Protein AF-0000000077394850 (afdb_homodimer)

Sequence (592 aa):
MLQIRKLVSYKYCVMTSFRTYAANPISEKQIDDLRQFFLGFPGGSVDLKKDEKSKIAYIFLNNPERRNALSGKMMADLHDSVCELERWTSGKGVILHSSGPIFCSGGDLTTVKQISNPQDGDKMCEFMQHITQRLLNLPLVSVALISGRALGGGAELTTSCDFRAMTQNAEISFVQAKMGVATGWGGGTRLVKIVGRRNALKALLSCEKIDAKRAAEIGLVDYVIEENEDPLNGVSSWLERLLSHDETVVRSIKNVVTVAEYLPPLESLQVERSEFAPLWGGKANKAALQQNIKHKMLQIRKLVSYKYCVMTSFRTYAANPISEKQIDDLRQFFLGFPGGSVDLKKDEKSKIAYIFLNNPERRNALSGKMMADLHDSVCELERWTSGKGVILHSSGPIFCSGGDLTTVKQISNPQDGDKMCEFMQHITQRLLNLPLVSVALISGRALGGGAELTTSCDFRAMTQNAEISFVQAKMGVATGWGGGTRLVKIVGRRNALKALLSCEKIDAKRAAEIGLVDYVIEENEDPLNGVSSWLERLLSHDETVVRSIKNVVTVAEYLPPLESLQVERSEFAPLWGGKANKAALQQNIKHK

pLDDT: mean 90.04, std 18.17, range [24.17, 98.88]

Solvent-accessible surface area (backbone atoms only — not comparable to full-atom values): 29287 Å² total; per-residue (Å²): 117,72,70,58,50,56,48,55,55,43,49,63,37,46,70,50,41,62,51,56,70,38,92,75,55,79,46,72,68,57,50,52,51,49,39,57,59,29,48,73,28,73,48,64,42,39,46,73,48,76,35,81,84,82,19,38,29,39,39,33,35,42,23,50,93,59,36,21,28,42,18,26,28,19,52,34,32,45,40,52,46,46,56,53,52,70,68,42,82,74,41,43,30,35,39,40,35,41,38,71,67,27,29,13,54,10,65,20,62,73,46,46,66,75,41,54,32,35,70,52,32,37,53,49,20,55,50,40,28,53,41,34,52,49,46,44,62,35,62,33,55,30,30,22,46,38,37,34,41,20,24,30,54,22,30,29,53,43,56,27,28,75,34,26,31,28,33,70,81,12,33,41,22,37,38,31,38,74,45,24,21,38,53,33,49,39,25,50,40,42,34,29,72,54,40,33,58,57,56,32,52,49,39,43,50,53,35,46,78,35,33,41,68,57,25,45,74,54,49,65,37,76,41,76,44,58,90,90,46,58,62,68,60,50,53,50,51,52,51,48,62,74,56,70,59,57,48,71,58,52,29,38,52,47,45,42,57,56,42,51,77,71,39,60,69,72,62,28,50,50,50,41,49,64,50,45,53,70,45,61,81,25,73,70,44,46,54,45,62,68,61,62,66,63,87,115,121,70,73,61,50,55,59,53,56,48,50,64,42,48,68,50,41,63,48,56,74,41,92,74,58,80,46,71,66,56,50,52,51,49,38,56,58,28,48,71,28,72,48,63,42,40,47,72,48,77,36,83,85,80,20,38,29,38,38,33,36,43,23,51,91,59,36,21,29,43,16,27,28,20,51,36,32,45,40,50,46,46,57,52,52,70,68,43,84,73,39,41,30,35,37,42,35,40,39,72,66,27,28,12,56,10,67,19,61,75,45,47,64,74,40,74,46,73,68,49,44,48,51,50,25,54,51,39,29,53,39,34,52,48,46,44,62,37,58,33,55,29,30,23,46,37,37,33,40,19,24,31,53,22,29,30,54,45,56,28,28,65,33,27,32,27,33,69,80,12,33,41,20,38,39,31,50,84,72,75,42,70,74,55,49,49,24,57,67,43,35,29,74,54,41,32,65,69,52,33,52,50,40,45,72,65,36,44,80,37,34,42,67,57,24,44,73,53,47,65,37,75,40,74,43,58,89,90,47,60,62,68,60,51,52,50,52,53,49,48,60,40,57,69,51,57,48,72,30,51,27,38,41,47,45,34,48,56,40,37,76,74,39,57,66,70,60,22,39,52,50,24,30,65,49,14,16,67,25,32,50,25,71,56,17,48,54,31,63,66,59,60,65,59,91,118

Radius of gyration: 25.86 Å; Cα contacts (8 Å, |Δi|>4): 1075; chains: 2; bounding box: 69×78×61 Å

Organism: Artemia franciscana (NCBI:txid6661)

InterPro domains:
  IPR001753 Enoyl-CoA hydratase/isomerase-like domain [PF00378] (52-259)
  IPR018376 Enoyl-CoA hydratase/isomerase, conserved site [PS00166] (143-163)
  IPR029045 ClpP/crotonase-like domain superfamily [SSF52096] (53-291)

Structure (mmCIF, N/CA/C/O backbone):
data_AF-0000000077394850-model_v1
#
loop_
_entity.id
_entity.type
_entity.pdbx_description
1 polymer 'Ethylmalonyl-CoA decarboxylase'
#
loop_
_atom_site.group_PDB
_atom_site.id
_atom_site.type_symbol
_atom_site.label_atom_id
_atom_site.label_alt_id
_atom_site.label_comp_id
_atom_site.label_asym_id
_atom_site.label_entity_id
_atom_site.label_seq_id
_atom_site.pdbx_PDB_ins_code
_atom_site.Cartn_x
_atom_site.Cartn_y
_atom_site.Cartn_z
_atom_site.occupancy
_atom_site.B_iso_or_equiv
_atom_site.auth_seq_id
_atom_site.auth_comp_id
_atom_site.auth_asym_id
_atom_site.auth_atom_id
_atom_site.pdbx_PDB_model_num
ATOM 1 N N . MET A 1 1 ? 18.422 40.75 -13.977 1 28.38 1 MET A N 1
ATOM 2 C CA . MET A 1 1 ? 17.234 41.188 -13.219 1 28.38 1 MET A CA 1
ATOM 3 C C . MET A 1 1 ? 15.977 40.531 -13.781 1 28.38 1 MET A C 1
ATOM 5 O O . MET A 1 1 ? 15.07 40.188 -13.031 1 28.38 1 MET A O 1
ATOM 9 N N . LEU A 1 2 ? 15.859 40.5 -15.133 1 29.23 2 LEU A N 1
ATOM 10 C CA . LEU A 1 2 ? 14.695 39.938 -15.82 1 29.23 2 LEU A CA 1
ATOM 11 C C . LEU A 1 2 ? 14.68 38.406 -15.719 1 29.23 2 LEU A C 1
ATOM 13 O O . LEU A 1 2 ? 13.609 37.812 -15.672 1 29.23 2 LEU A O 1
ATOM 17 N N . GLN A 1 3 ? 15.852 37.812 -15.766 1 28.41 3 GLN A N 1
ATOM 18 C CA . GLN A 1 3 ? 15.969 36.375 -15.766 1 28.41 3 GLN A CA 1
ATOM 19 C C . GLN A 1 3 ? 15.617 35.781 -14.406 1 28.41 3 GLN A C 1
ATOM 21 O O . GLN A 1 3 ? 15.281 34.594 -14.297 1 28.41 3 GLN A O 1
ATOM 26 N N . ILE A 1 4 ? 15.852 36.625 -13.328 1 28.92 4 ILE A N 1
ATOM 27 C CA . ILE A 1 4 ? 15.523 36.125 -11.992 1 28.92 4 ILE A CA 1
ATOM 28 C C . ILE A 1 4 ? 14.008 36.094 -11.82 1 28.92 4 ILE A C 1
ATOM 30 O O . ILE A 1 4 ? 13.5 35.438 -10.906 1 28.92 4 ILE A O 1
ATOM 34 N N . ARG A 1 5 ? 13.273 36.969 -12.547 1 29.14 5 ARG A N 1
ATOM 35 C CA . ARG A 1 5 ? 11.812 36.969 -12.414 1 29.14 5 ARG A CA 1
ATOM 36 C C . ARG A 1 5 ? 11.219 35.656 -12.953 1 29.14 5 ARG A C 1
ATOM 38 O O . ARG A 1 5 ? 10.141 35.25 -12.531 1 29.14 5 ARG A O 1
ATOM 45 N N . LYS A 1 6 ? 11.828 35.188 -14.062 1 33.38 6 LYS A N 1
ATOM 46 C CA . LYS A 1 6 ? 11.219 34 -14.617 1 33.38 6 LYS A CA 1
ATOM 47 C C . LYS A 1 6 ? 11.391 32.812 -13.672 1 33.38 6 LYS A C 1
ATOM 49 O O . LYS A 1 6 ? 10.617 31.859 -13.711 1 33.38 6 LYS A O 1
ATOM 54 N N . LEU A 1 7 ? 12.438 32.969 -12.812 1 31.19 7 LEU A N 1
ATOM 55 C CA . LEU A 1 7 ? 12.727 31.828 -11.945 1 31.19 7 LEU A CA 1
ATOM 56 C C . LEU A 1 7 ? 11.828 31.859 -10.711 1 31.19 7 LEU A C 1
ATOM 58 O O . LEU A 1 7 ? 11.422 30.797 -10.219 1 31.19 7 LEU A O 1
ATOM 62 N N . VAL A 1 8 ? 11.609 33.062 -10.164 1 33.09 8 VAL A N 1
ATOM 63 C CA . VAL A 1 8 ? 10.688 33.125 -9.031 1 33.09 8 VAL A CA 1
ATOM 64 C C . VAL A 1 8 ? 9.273 32.75 -9.492 1 33.09 8 VAL A C 1
ATOM 66 O O . VAL A 1 8 ? 8.531 32.094 -8.781 1 33.09 8 VAL A O 1
ATOM 69 N N . SER A 1 9 ? 8.922 33.25 -10.641 1 31.33 9 SER A N 1
ATOM 70 C CA . SER A 1 9 ? 7.602 32.938 -11.18 1 31.33 9 SER A CA 1
ATOM 71 C C . SER A 1 9 ? 7.504 31.484 -11.57 1 31.33 9 SER A C 1
ATOM 73 O O . SER A 1 9 ? 6.426 30.891 -11.508 1 31.33 9 SER A O 1
ATOM 75 N N . TYR A 1 10 ? 8.688 30.891 -11.992 1 29.38 10 TYR A N 1
ATOM 76 C CA . TYR A 1 10 ? 8.656 29.469 -12.32 1 29.38 10 TYR A CA 1
ATOM 77 C C . TYR A 1 10 ? 8.578 28.625 -11.062 1 29.38 10 TYR A C 1
ATOM 79 O O . TYR A 1 10 ? 8.086 27.484 -11.102 1 29.38 10 TYR A O 1
ATOM 87 N N . LYS A 1 11 ? 9.133 29.078 -9.992 1 32.75 11 LYS A N 1
ATOM 88 C CA . LYS A 1 11 ? 9.102 28.359 -8.719 1 32.75 11 LYS A CA 1
ATOM 89 C C . LYS A 1 11 ? 7.68 28.297 -8.164 1 32.75 11 LYS A C 1
ATOM 91 O O . LYS A 1 11 ? 7.281 27.297 -7.574 1 32.75 11 LYS A O 1
ATOM 96 N N . TYR A 1 12 ? 7.102 29.484 -7.957 1 32.66 12 TYR A N 1
ATOM 97 C CA . TYR A 1 12 ? 5.684 29.469 -7.605 1 32.66 12 TYR A CA 1
ATOM 98 C C . TYR A 1 12 ? 4.891 28.625 -8.602 1 32.66 12 TYR A C 1
ATOM 100 O O . TYR A 1 12 ? 3.805 28.141 -8.281 1 32.66 12 TYR A O 1
ATOM 108 N N . CYS A 1 13 ? 5.336 28.5 -9.859 1 31.34 13 CYS A N 1
ATOM 109 C CA . CYS A 1 13 ? 4.668 27.75 -10.906 1 31.34 13 CYS A CA 1
ATOM 110 C C . CYS A 1 13 ? 4.898 26.25 -10.727 1 31.34 13 CYS A C 1
ATOM 112 O O . CYS A 1 13 ? 4.062 25.438 -11.117 1 31.34 13 CYS A O 1
ATOM 114 N N . VAL A 1 14 ? 6.035 25.859 -10.258 1 33.16 14 VAL A N 1
ATOM 115 C CA . VAL A 1 14 ? 6.289 24.422 -10.141 1 33.16 14 VAL A CA 1
ATOM 116 C C . VAL A 1 14 ? 5.48 23.844 -8.977 1 33.16 14 VAL A C 1
ATOM 118 O O . VAL A 1 14 ? 4.98 22.719 -9.055 1 33.16 14 VAL A O 1
ATOM 121 N N . MET A 1 15 ? 5.426 24.469 -7.84 1 36.34 15 MET A N 1
ATOM 122 C CA . MET A 1 15 ? 4.461 24.078 -6.82 1 36.34 15 MET A CA 1
ATOM 123 C C . MET A 1 15 ? 3.035 24.188 -7.348 1 36.34 15 MET A C 1
ATOM 125 O O . MET A 1 15 ? 2.16 23.406 -6.957 1 36.34 15 MET A O 1
ATOM 129 N N . THR A 1 16 ? 2.689 25.219 -8.156 1 35.78 16 THR A N 1
ATOM 130 C CA . THR A 1 16 ? 1.507 25.312 -9.008 1 35.78 16 THR A CA 1
ATOM 131 C C . THR A 1 16 ? 1.531 24.219 -10.078 1 35.78 16 THR A C 1
ATOM 133 O O . THR A 1 16 ? 0.48 23.797 -10.562 1 35.78 16 THR A O 1
ATOM 136 N N . SER A 1 17 ? 2.672 23.859 -10.539 1 34.56 17 SER A N 1
ATOM 137 C CA . SER A 1 17 ? 2.801 22.844 -11.578 1 34.56 17 SER A CA 1
ATOM 138 C C . SER A 1 17 ? 2.422 21.469 -11.062 1 34.56 17 SER A C 1
ATOM 140 O O . SER A 1 17 ? 2.059 20.578 -11.844 1 34.56 17 SER A O 1
ATOM 142 N N . PHE A 1 18 ? 2.77 21.219 -9.898 1 37.09 18 PHE A N 1
ATOM 143 C CA . PHE A 1 18 ? 2.23 19.953 -9.422 1 37.09 18 PHE A CA 1
ATOM 144 C C . PHE A 1 18 ? 0.707 19.984 -9.422 1 37.09 18 PHE A C 1
ATOM 146 O O . PHE A 1 18 ? 0.063 18.922 -9.352 1 37.09 18 PHE A O 1
ATOM 153 N N . ARG A 1 19 ? 0.128 21.156 -9.188 1 36.81 19 ARG A N 1
ATOM 154 C CA . ARG A 1 19 ? -1.301 21.312 -9.445 1 36.81 19 ARG A CA 1
ATOM 155 C C . ARG A 1 19 ? -1.68 20.75 -10.812 1 36.81 19 ARG A C 1
ATOM 157 O O . ARG A 1 19 ? -2.816 20.328 -11.016 1 36.81 19 ARG A O 1
ATOM 164 N N . THR A 1 20 ? -0.76 20.844 -11.711 1 36 20 THR A N 1
ATOM 165 C CA . THR A 1 20 ? -1.064 20.594 -13.117 1 36 20 THR A CA 1
ATOM 166 C C . THR A 1 20 ? -1.116 19.094 -13.406 1 36 20 THR A C 1
ATOM 168 O O . THR A 1 20 ? -1.654 18.688 -14.438 1 36 20 THR A O 1
ATOM 171 N N . TYR A 1 21 ? -0.435 18.359 -12.664 1 37.06 21 TYR A N 1
ATOM 172 C CA . TYR A 1 21 ? -0.395 17.016 -13.227 1 37.06 21 TYR A CA 1
ATOM 173 C C . TYR A 1 21 ? -1.681 16.25 -12.922 1 37.06 21 TYR A C 1
ATOM 175 O O . TYR A 1 21 ? -1.753 15.039 -13.117 1 37.06 21 TYR A O 1
ATOM 183 N N . ALA A 1 22 ? -2.494 16.875 -12.047 1 41.09 22 ALA A N 1
ATOM 184 C CA . ALA A 1 22 ? -3.729 16.109 -11.922 1 41.09 22 ALA A CA 1
ATOM 185 C C . ALA A 1 22 ? -4.613 16.281 -13.148 1 41.09 22 ALA A C 1
ATOM 187 O O . ALA A 1 22 ? -4.859 17.406 -13.586 1 41.09 22 ALA A O 1
ATOM 188 N N . ALA A 1 23 ? -4.797 15.32 -13.922 1 46 23 ALA A N 1
ATOM 189 C CA . ALA A 1 23 ? -5.633 15.414 -15.117 1 46 23 ALA A CA 1
ATOM 190 C C . ALA A 1 23 ? -6.848 16.297 -14.867 1 46 23 ALA A C 1
ATOM 192 O O . ALA A 1 23 ? -7.273 17.047 -15.758 1 46 23 ALA A O 1
ATOM 193 N N . ASN A 1 24 ? -7.527 16.203 -13.727 1 52.09 24 ASN A N 1
ATOM 194 C CA . ASN A 1 24 ? -8.633 17.109 -13.445 1 52.09 24 ASN A CA 1
ATOM 195 C C . ASN A 1 24 ? -8.508 17.75 -12.062 1 52.09 24 ASN A C 1
ATOM 197 O O . ASN A 1 24 ? -9.117 17.281 -11.102 1 52.09 24 ASN A O 1
ATOM 201 N N . PRO A 1 25 ? -7.602 18.734 -11.93 1 65.69 25 PRO A N 1
ATOM 202 C CA . PRO A 1 25 ? -7.457 19.406 -10.633 1 65.69 25 PRO A CA 1
ATOM 203 C C . PRO A 1 25 ? -8.758 20.047 -10.148 1 65.69 25 PRO A C 1
ATOM 205 O O . PRO A 1 25 ? -9.547 20.531 -10.961 1 65.69 25 PRO A O 1
ATOM 208 N N . ILE A 1 26 ? -9.148 19.656 -8.953 1 77.88 26 ILE A N 1
ATOM 209 C CA . ILE A 1 26 ? -10.289 20.297 -8.312 1 77.88 26 ILE A CA 1
ATOM 210 C C . ILE A 1 26 ? -10.117 21.812 -8.367 1 77.88 26 ILE A C 1
ATOM 212 O O . ILE A 1 26 ? -9.039 22.344 -8.078 1 77.88 26 ILE A O 1
ATOM 216 N N . SER A 1 27 ? -11.117 22.484 -8.891 1 85.62 27 SER A N 1
ATOM 217 C CA . SER A 1 27 ? -11.055 23.938 -9.031 1 85.62 27 SER A CA 1
ATOM 218 C C . SER A 1 27 ? -11.109 24.625 -7.676 1 85.62 27 SER A C 1
ATOM 220 O O . SER A 1 27 ? -11.602 24.062 -6.699 1 85.62 27 SER A O 1
ATOM 222 N N . GLU A 1 28 ? -10.617 25.828 -7.617 1 87.62 28 GLU A N 1
ATOM 223 C CA . GLU A 1 28 ? -10.688 26.625 -6.398 1 87.62 28 GLU A CA 1
ATOM 224 C C . GLU A 1 28 ? -12.125 26.844 -5.953 1 87.62 28 GLU A C 1
ATOM 226 O O . GLU A 1 28 ? -12.422 26.828 -4.754 1 87.62 28 GLU A O 1
ATOM 231 N N . LYS A 1 29 ? -13.008 27.031 -6.945 1 91 29 LYS A N 1
ATOM 232 C CA . LYS A 1 29 ? -14.422 27.219 -6.629 1 91 29 LYS A CA 1
ATOM 233 C C . LYS A 1 29 ? -15.008 25.953 -5.996 1 91 29 LYS A C 1
ATOM 235 O O . LYS A 1 29 ? -15.781 26.047 -5.039 1 91 29 LYS A O 1
ATOM 240 N N . GLN A 1 30 ? -14.641 24.828 -6.527 1 92.88 30 GLN A N 1
ATOM 241 C CA . GLN A 1 30 ? -15.125 23.562 -5.988 1 92.88 30 GLN A CA 1
ATOM 242 C C . GLN A 1 30 ? -14.633 23.359 -4.559 1 92.88 30 GLN A C 1
ATOM 244 O O . GLN A 1 30 ? -15.391 22.891 -3.701 1 92.88 30 GLN A O 1
ATOM 249 N N . ILE A 1 31 ? -13.43 23.688 -4.32 1 94.88 31 ILE A N 1
ATOM 250 C CA . ILE A 1 31 ? -12.867 23.531 -2.984 1 94.88 31 ILE A CA 1
ATOM 251 C C . ILE A 1 31 ? -13.586 24.469 -2.008 1 94.88 31 ILE A C 1
ATOM 253 O O . ILE A 1 31 ? -13.891 24.078 -0.88 1 94.88 31 ILE A O 1
ATOM 257 N N . ASP A 1 32 ? -13.82 25.703 -2.463 1 96 32 ASP A N 1
ATOM 258 C CA . ASP A 1 32 ? -14.547 26.641 -1.624 1 96 32 ASP A CA 1
ATOM 259 C C . ASP A 1 32 ? -15.945 26.125 -1.291 1 96 32 ASP A C 1
ATOM 261 O O . ASP A 1 32 ? -16.422 26.297 -0.167 1 96 32 ASP A O 1
ATOM 265 N N . ASP A 1 33 ? -16.578 25.5 -2.281 1 96.69 33 ASP A N 1
ATOM 266 C CA . ASP A 1 33 ? -17.906 24.922 -2.064 1 96.69 33 ASP A CA 1
ATOM 267 C C . ASP A 1 33 ? -17.844 23.797 -1.038 1 96.69 33 ASP A C 1
ATOM 269 O O . ASP A 1 33 ? -18.703 23.688 -0.163 1 96.69 33 ASP A O 1
ATOM 273 N N . LEU A 1 34 ? -16.828 23 -1.154 1 97.44 34 LEU A N 1
ATOM 274 C CA . LEU A 1 34 ? -16.641 21.906 -0.204 1 97.44 34 LEU A CA 1
ATOM 275 C C . LEU A 1 34 ? -16.375 22.438 1.197 1 97.44 34 LEU A C 1
ATOM 277 O O . LEU A 1 34 ? -16.953 21.953 2.174 1 97.44 34 LEU A O 1
ATOM 281 N N . ARG A 1 35 ? -15.516 23.438 1.29 1 97.62 35 ARG A N 1
ATOM 282 C CA . ARG A 1 35 ? -15.219 24.062 2.576 1 97.62 35 ARG A CA 1
ATOM 283 C C . ARG A 1 35 ? -16.5 24.594 3.23 1 97.62 35 ARG A C 1
ATOM 285 O O . ARG A 1 35 ? -16.734 24.359 4.418 1 97.62 35 ARG A O 1
ATOM 292 N N . GLN A 1 36 ? -17.312 25.281 2.455 1 97.81 36 GLN A N 1
ATOM 293 C CA . GLN A 1 36 ? -18.562 25.844 2.969 1 97.81 36 GLN A CA 1
ATOM 294 C C . GLN A 1 36 ? -19.516 24.734 3.424 1 97.81 36 GLN A C 1
ATOM 296 O O . GLN A 1 36 ? -20.172 24.859 4.461 1 97.81 36 GLN A O 1
ATOM 301 N N . PHE A 1 37 ? -19.625 23.703 2.633 1 97.69 37 PHE A N 1
ATOM 302 C CA . PHE A 1 37 ? -20.469 22.578 2.975 1 97.69 37 PHE A CA 1
ATOM 303 C C . PHE A 1 37 ? -20.078 22 4.328 1 97.69 37 PHE A C 1
ATOM 305 O O . PHE A 1 37 ? -20.922 21.812 5.199 1 97.69 37 PHE A O 1
ATOM 312 N N . PHE A 1 38 ? -18.766 21.734 4.598 1 97.69 38 PHE A N 1
ATOM 313 C CA . PHE A 1 38 ? -18.312 21.031 5.793 1 97.69 38 PHE A CA 1
ATOM 314 C C . PHE A 1 38 ? -18.297 21.984 6.992 1 97.69 38 PHE A C 1
ATOM 316 O O . PHE A 1 38 ? -18.422 21.531 8.141 1 97.69 38 PHE A O 1
ATOM 323 N N . LEU A 1 39 ? -18.203 23.344 6.773 1 97.62 39 LEU A N 1
ATOM 324 C CA . LEU A 1 39 ? -18.328 24.312 7.852 1 97.62 39 LEU A CA 1
ATOM 325 C C . LEU A 1 39 ? -19.688 24.188 8.547 1 97.62 39 LEU A C 1
ATOM 327 O O . LEU A 1 39 ? -19.844 24.609 9.695 1 97.62 39 LEU A O 1
ATOM 331 N N . GLY A 1 40 ? -20.641 23.578 7.844 1 97.06 40 GLY A N 1
ATOM 332 C CA . GLY A 1 40 ? -21.984 23.438 8.359 1 97.06 40 GLY A CA 1
ATOM 333 C C . GLY A 1 40 ? -22.109 22.359 9.43 1 97.06 40 GLY A C 1
ATOM 334 O O . GLY A 1 40 ? -23.188 22.188 10.023 1 97.06 40 GLY A O 1
ATOM 335 N N . PHE A 1 41 ? -21.031 21.672 9.734 1 97.56 41 PHE A N 1
ATOM 336 C CA . PHE A 1 41 ? -21.016 20.625 10.758 1 97.56 41 PHE A CA 1
ATOM 337 C C . PHE A 1 41 ? -20.062 21 11.883 1 97.56 41 PHE A C 1
ATOM 339 O O . PHE A 1 41 ? -18.922 20.562 11.898 1 97.56 41 PHE A O 1
ATOM 346 N N . PRO A 1 42 ? -20.594 21.703 12.891 1 96.25 42 PRO A N 1
ATOM 347 C CA . PRO A 1 42 ? -19.75 22.281 13.938 1 96.25 42 PRO A CA 1
ATOM 348 C C . PRO A 1 42 ? -19.203 21.234 14.906 1 96.25 42 PRO A C 1
ATOM 350 O O . PRO A 1 42 ? -19.719 20.109 14.953 1 96.25 42 PRO A O 1
ATOM 353 N N . GLY A 1 43 ? -18.141 21.531 15.633 1 96.44 43 GLY A N 1
ATOM 354 C CA . GLY A 1 43 ? -17.484 20.719 16.641 1 96.44 43 GLY A CA 1
ATOM 355 C C . GLY A 1 43 ? -15.977 20.875 16.656 1 96.44 43 GLY A C 1
ATOM 356 O O . GLY A 1 43 ? -15.336 20.828 15.609 1 96.44 43 GLY A O 1
ATOM 357 N N . GLY A 1 44 ? -15.445 21.125 17.828 1 97.75 44 GLY A N 1
ATOM 358 C CA . GLY A 1 44 ? -14.008 21.234 17.984 1 97.75 44 GLY A CA 1
ATOM 359 C C . GLY A 1 44 ? -13.398 22.297 17.078 1 97.75 44 GLY A C 1
ATOM 360 O O . GLY A 1 44 ? -14.117 23.156 16.547 1 97.75 44 GLY A O 1
ATOM 361 N N . SER A 1 45 ? -12.062 22.312 16.984 1 98.38 45 SER A N 1
ATOM 362 C CA . SER A 1 45 ? -11.312 23.234 16.141 1 98.38 45 SER A CA 1
ATOM 363 C C . SER A 1 45 ? -9.945 22.656 15.781 1 98.38 45 SER A C 1
ATOM 365 O O . SER A 1 45 ? -9.492 21.688 16.391 1 98.38 45 SER A O 1
ATOM 367 N N . VAL A 1 46 ? -9.391 23.094 14.695 1 98.69 46 VAL A N 1
ATOM 368 C CA . VAL A 1 46 ? -7.977 22.922 14.375 1 98.69 46 VAL A CA 1
ATOM 369 C C . VAL A 1 46 ? -7.258 24.266 14.445 1 98.69 46 VAL A C 1
ATOM 371 O O . VAL A 1 46 ? -7.641 25.219 13.766 1 98.69 46 VAL A O 1
ATOM 374 N N . ASP A 1 47 ? -6.258 24.312 15.305 1 98.38 47 ASP A N 1
ATOM 375 C CA . ASP A 1 47 ? -5.547 25.562 15.547 1 98.38 47 ASP A CA 1
ATOM 376 C C . ASP A 1 47 ? -4.121 25.5 15 1 98.38 47 ASP A C 1
ATOM 378 O O . ASP A 1 47 ? -3.52 24.438 14.945 1 98.38 47 ASP A O 1
ATOM 382 N N . LEU A 1 48 ? -3.639 26.609 14.586 1 98.62 48 LEU A N 1
ATOM 383 C CA . LEU A 1 48 ? -2.297 26.719 14.023 1 98.62 48 LEU A CA 1
ATOM 384 C C . LEU A 1 48 ? -1.475 27.766 14.773 1 98.62 48 LEU A C 1
ATOM 386 O O . LEU A 1 48 ? -1.953 28.875 15.031 1 98.62 48 LEU A O 1
ATOM 390 N N . LYS A 1 49 ? -0.331 27.406 15.242 1 98.31 49 LYS A N 1
ATOM 391 C CA . LYS A 1 49 ? 0.647 28.312 15.82 1 98.31 49 LYS A CA 1
ATOM 392 C C . LYS A 1 49 ? 1.981 28.234 15.086 1 98.31 49 LYS A C 1
ATOM 394 O O . LYS A 1 49 ? 2.508 27.141 14.867 1 98.31 49 LYS A O 1
ATOM 399 N N . LYS A 1 50 ? 2.488 29.359 14.711 1 98.25 50 LYS A N 1
ATOM 400 C CA . LYS A 1 50 ? 3.801 29.438 14.07 1 98.25 50 LYS A CA 1
ATOM 401 C C . LYS A 1 50 ? 4.844 30.016 15.031 1 98.25 50 LYS A C 1
ATOM 403 O O . LYS A 1 50 ? 4.605 31.031 15.68 1 98.25 50 LYS A O 1
ATOM 408 N N . ASP A 1 51 ? 5.895 29.312 15.172 1 97.69 51 ASP A N 1
ATOM 409 C CA . ASP A 1 51 ? 7.031 29.828 15.922 1 97.69 51 ASP A CA 1
ATOM 410 C C . ASP A 1 51 ? 8.109 30.375 14.984 1 97.69 51 ASP A C 1
ATOM 412 O O . ASP A 1 51 ? 8.852 29.609 14.375 1 97.69 51 ASP A O 1
ATOM 416 N N . GLU A 1 52 ? 8.234 31.688 15 1 96.06 52 GLU A N 1
ATOM 417 C CA . GLU A 1 52 ? 9.141 32.344 14.062 1 96.06 52 GLU A CA 1
ATOM 418 C C . GLU A 1 52 ? 10.594 32.125 14.461 1 96.06 52 GLU A C 1
ATOM 420 O O . GLU A 1 52 ? 11.5 32.25 13.633 1 96.06 52 GLU A O 1
ATOM 425 N N . LYS A 1 53 ? 10.781 31.812 15.688 1 95.19 53 LYS A N 1
ATOM 426 C CA . LYS A 1 53 ? 12.148 31.594 16.156 1 95.19 53 LYS A CA 1
ATOM 427 C C . LYS A 1 53 ? 12.672 30.234 15.703 1 95.19 53 LYS A C 1
ATOM 429 O O . LYS A 1 53 ? 13.719 30.141 15.062 1 95.19 53 LYS A O 1
ATOM 434 N N . SER A 1 54 ? 11.93 29.172 15.953 1 96.44 54 SER A N 1
ATOM 435 C CA . SER A 1 54 ? 12.352 27.828 15.578 1 96.44 54 SER A CA 1
ATOM 436 C C . SER A 1 54 ? 12.016 27.516 14.125 1 96.44 54 SER A C 1
ATOM 438 O O . SER A 1 54 ? 12.516 26.547 13.555 1 96.44 54 SER A O 1
ATOM 440 N N . LYS A 1 55 ? 11.078 28.328 13.531 1 98.12 55 LYS A N 1
ATOM 441 C CA . LYS A 1 55 ? 10.57 28.141 12.172 1 98.12 55 LYS A CA 1
ATOM 442 C C . LYS A 1 55 ? 9.789 26.844 12.047 1 98.12 55 LYS A C 1
ATOM 444 O O . LYS A 1 55 ? 9.727 26.25 10.969 1 98.12 55 LYS A O 1
ATOM 449 N N . ILE A 1 56 ? 9.289 26.375 13.195 1 98.62 56 ILE A N 1
ATOM 450 C CA . ILE A 1 56 ? 8.422 25.203 13.25 1 98.62 56 ILE A CA 1
ATOM 451 C C . ILE A 1 56 ? 7 25.625 13.602 1 98.62 56 ILE A C 1
ATOM 453 O O . ILE A 1 56 ? 6.793 26.438 14.516 1 98.62 56 ILE A O 1
ATOM 457 N N . ALA A 1 57 ? 6.051 25.234 12.836 1 98.81 57 ALA A N 1
ATOM 458 C CA . ALA A 1 57 ? 4.641 25.469 13.117 1 98.81 57 ALA A CA 1
ATOM 459 C C . ALA A 1 57 ? 4 24.266 13.797 1 98.81 57 ALA A C 1
ATOM 461 O O . ALA A 1 57 ? 4.516 23.141 13.703 1 98.81 57 ALA A O 1
ATOM 462 N N . TYR A 1 58 ? 2.928 24.531 14.508 1 98.62 58 TYR A N 1
ATOM 463 C CA . TYR A 1 58 ? 2.18 23.5 15.227 1 98.62 58 TYR A CA 1
ATOM 464 C C . TYR A 1 58 ? 0.707 23.531 14.828 1 98.62 58 TYR A C 1
ATOM 466 O O . TYR A 1 58 ? 0.036 24.562 14.969 1 98.62 58 TYR A O 1
ATOM 474 N N . ILE A 1 59 ? 0.234 22.453 14.219 1 98.56 59 ILE A N 1
ATOM 475 C CA . ILE A 1 59 ? -1.192 22.219 14.008 1 98.56 59 ILE A CA 1
ATOM 476 C C . ILE A 1 59 ? -1.752 21.375 15.148 1 98.56 59 ILE A C 1
ATOM 478 O O . ILE A 1 59 ? -1.211 20.312 15.469 1 98.56 59 ILE A O 1
ATOM 482 N N . PHE A 1 60 ? -2.832 21.859 15.656 1 97.25 60 PHE A N 1
ATOM 483 C CA . PHE A 1 60 ? -3.389 21.25 16.859 1 97.25 60 PHE A CA 1
ATOM 484 C C . PHE A 1 60 ? -4.84 20.844 16.641 1 97.25 60 PHE A C 1
ATOM 486 O O . PHE A 1 60 ? -5.699 21.688 16.375 1 97.25 60 PHE A O 1
ATOM 493 N N . LEU A 1 61 ? -5.152 19.484 16.688 1 98.62 61 LEU A N 1
ATOM 494 C CA . LEU A 1 61 ? -6.535 19.031 16.734 1 98.62 61 LEU A CA 1
ATOM 495 C C . LEU A 1 61 ? -7.125 19.219 18.125 1 98.62 61 LEU A C 1
ATOM 497 O O . LEU A 1 61 ? -6.586 18.703 19.109 1 98.62 61 LEU A O 1
ATOM 501 N N . ASN A 1 62 ? -8.195 19.969 18.188 1 98.19 62 ASN A N 1
ATOM 502 C CA . ASN A 1 62 ? -8.734 20.375 19.484 1 98.19 62 ASN A CA 1
ATOM 503 C C . ASN A 1 62 ? -10.203 20 19.625 1 98.19 62 ASN A C 1
ATOM 505 O O . ASN A 1 62 ? -11.078 20.859 19.453 1 98.19 62 ASN A O 1
ATOM 509 N N . ASN A 1 63 ? -10.523 18.844 19.953 1 97.5 63 ASN A N 1
ATOM 510 C CA . ASN A 1 63 ? -11.812 18.25 20.312 1 97.5 63 ASN A CA 1
ATOM 511 C C . ASN A 1 63 ? -11.641 17.078 21.281 1 97.5 63 ASN A C 1
ATOM 513 O O . ASN A 1 63 ? -12.133 15.977 21.031 1 97.5 63 ASN A O 1
ATOM 517 N N . PRO A 1 64 ? -10.914 17.328 22.406 1 95.81 64 PRO A N 1
ATOM 518 C CA . PRO A 1 64 ? -10.508 16.234 23.281 1 95.81 64 PRO A CA 1
ATOM 519 C C . PRO A 1 64 ? -11.695 15.477 23.875 1 95.81 64 PRO A C 1
ATOM 521 O O . PRO A 1 64 ? -11.594 14.281 24.156 1 95.81 64 PRO A O 1
ATOM 524 N N . GLU A 1 65 ? -12.82 16.109 24 1 95.44 65 GLU A N 1
ATOM 525 C CA . GLU A 1 65 ? -13.992 15.469 24.594 1 95.44 65 GLU A CA 1
ATOM 526 C C . GLU A 1 65 ? -14.562 14.391 23.672 1 95.44 65 GLU A C 1
ATOM 528 O O . GLU A 1 65 ? -15.297 13.508 24.109 1 95.44 65 GLU A O 1
ATOM 533 N N . ARG A 1 66 ? -14.242 14.539 22.453 1 96.31 66 ARG A N 1
ATOM 534 C CA . ARG A 1 66 ? -14.711 13.555 21.484 1 96.31 66 ARG A CA 1
ATOM 535 C C . ARG A 1 66 ? -13.547 12.828 20.828 1 96.31 66 ARG A C 1
ATOM 537 O O . ARG A 1 66 ? -13.602 12.492 19.641 1 96.31 66 ARG A O 1
ATOM 544 N N . ARG A 1 67 ? -12.445 12.727 21.609 1 97 67 ARG A N 1
ATOM 545 C CA . ARG A 1 67 ? -11.273 11.984 21.172 1 97 67 ARG A CA 1
ATOM 546 C C . ARG A 1 67 ? -10.719 12.539 19.859 1 97 67 ARG A C 1
ATOM 548 O O . ARG A 1 67 ? -10.297 11.789 18.984 1 97 67 ARG A O 1
ATOM 555 N N . ASN A 1 68 ? -10.867 13.812 19.672 1 98.06 68 ASN A N 1
ATOM 556 C CA . ASN A 1 68 ? -10.375 14.57 18.516 1 98.06 68 ASN A CA 1
ATOM 557 C C . ASN A 1 68 ? -10.914 14.016 17.203 1 98.06 68 ASN A C 1
ATOM 559 O O . ASN A 1 68 ? -10.195 13.953 16.203 1 98.06 68 ASN A O 1
ATOM 563 N N . ALA A 1 69 ? -12.211 13.508 17.281 1 98 69 ALA A N 1
ATOM 564 C CA . ALA A 1 69 ? -12.922 13.188 16.047 1 98 69 ALA A CA 1
ATOM 565 C C . ALA A 1 69 ? -13.094 14.43 15.172 1 98 69 ALA A C 1
ATOM 567 O O . ALA A 1 69 ? -13.406 15.508 15.672 1 98 69 ALA A O 1
ATOM 568 N N . LEU A 1 70 ? -12.906 14.305 13.859 1 98.31 70 LEU A N 1
ATOM 569 C CA . LEU A 1 70 ? -12.93 15.453 12.961 1 98.31 70 LEU A CA 1
ATOM 570 C C . LEU A 1 70 ? -14.359 15.789 12.539 1 98.31 70 LEU A C 1
ATOM 572 O O . LEU A 1 70 ? -14.984 15.039 11.789 1 98.31 70 LEU A O 1
ATOM 576 N N . SER A 1 71 ? -14.852 16.922 13.031 1 98.12 71 SER A N 1
ATOM 577 C CA . SER A 1 71 ? -16.078 17.484 12.5 1 98.12 71 SER A CA 1
ATOM 578 C C . SER A 1 71 ? -15.859 18.141 11.148 1 98.12 71 SER A C 1
ATOM 580 O O . SER A 1 71 ? -14.711 18.281 10.703 1 98.12 71 SER A O 1
ATOM 582 N N . GLY A 1 72 ? -16.969 18.484 10.523 1 98.19 72 GLY A N 1
ATOM 583 C CA . GLY A 1 72 ? -16.812 19.234 9.289 1 98.19 72 GLY A CA 1
ATOM 584 C C . GLY A 1 72 ? -16.062 20.531 9.469 1 98.19 72 GLY A C 1
ATOM 585 O O . GLY A 1 72 ? -15.195 20.875 8.664 1 98.19 72 GLY A O 1
ATOM 586 N N . LYS A 1 73 ? -16.344 21.25 10.453 1 98.5 73 LYS A N 1
ATOM 587 C CA . LYS A 1 73 ? -15.641 22.5 10.75 1 98.5 73 LYS A CA 1
ATOM 588 C C . LYS A 1 73 ? -14.148 22.266 10.945 1 98.5 73 LYS A C 1
ATOM 590 O O . LYS A 1 73 ? -13.328 23.062 10.492 1 98.5 73 LYS A O 1
ATOM 595 N N . MET A 1 74 ? -13.758 21.219 11.617 1 98.75 74 MET A N 1
ATOM 596 C CA . MET A 1 74 ? -12.352 20.906 11.828 1 98.75 74 MET A CA 1
ATOM 597 C C . MET A 1 74 ? -11.664 20.578 10.508 1 98.75 74 MET A C 1
ATOM 599 O O . MET A 1 74 ? -10.492 20.922 10.312 1 98.75 74 MET A O 1
ATOM 603 N N . MET A 1 75 ? -12.383 19.875 9.617 1 98.69 75 MET A N 1
ATOM 604 C CA . MET A 1 75 ? -11.828 19.641 8.281 1 98.69 75 MET A CA 1
ATOM 605 C C . MET A 1 75 ? -11.547 20.969 7.57 1 98.69 75 MET A C 1
ATOM 607 O O . MET A 1 75 ? -10.477 21.141 6.977 1 98.69 75 MET A O 1
ATOM 611 N N . ALA A 1 76 ? -12.461 21.859 7.66 1 98.62 76 ALA A N 1
ATOM 612 C CA . ALA A 1 76 ? -12.297 23.188 7.055 1 98.62 76 ALA A CA 1
ATOM 613 C C . ALA A 1 76 ? -11.148 23.938 7.715 1 98.62 76 ALA A C 1
ATOM 615 O O . ALA A 1 76 ? -10.359 24.594 7.031 1 98.62 76 ALA A O 1
ATOM 616 N N . ASP A 1 77 ? -11.094 23.875 9.055 1 98.75 77 ASP A N 1
ATOM 617 C CA . ASP A 1 77 ? -9.992 24.516 9.773 1 98.75 77 ASP A CA 1
ATOM 618 C C . ASP A 1 77 ? -8.641 23.953 9.32 1 98.75 77 ASP A C 1
ATOM 620 O O . ASP A 1 77 ? -7.676 24.703 9.188 1 98.75 77 ASP A O 1
ATOM 624 N N . LEU A 1 78 ? -8.555 22.641 9.148 1 98.81 78 LEU A N 1
ATOM 625 C CA . LEU A 1 78 ? -7.324 22 8.688 1 98.81 78 LEU A CA 1
ATOM 626 C C . LEU A 1 78 ? -6.938 22.516 7.305 1 98.81 78 LEU A C 1
ATOM 628 O O . LEU A 1 78 ? -5.766 22.797 7.051 1 98.81 78 LEU A O 1
ATOM 632 N N . HIS A 1 79 ? -7.934 22.609 6.438 1 98.56 79 HIS A N 1
ATOM 633 C CA . HIS A 1 79 ? -7.715 23.188 5.121 1 98.56 79 HIS A CA 1
ATOM 634 C C . HIS A 1 79 ? -7.102 24.578 5.23 1 98.56 79 HIS A C 1
ATOM 636 O O . HIS A 1 79 ? -6.113 24.875 4.559 1 98.56 79 HIS A O 1
ATOM 642 N N . ASP A 1 80 ? -7.66 25.406 6.051 1 98.44 80 ASP A N 1
ATOM 643 C CA . ASP A 1 80 ? -7.191 26.781 6.219 1 98.44 80 ASP A CA 1
ATOM 644 C C . ASP A 1 80 ? -5.766 26.812 6.762 1 98.44 80 ASP A C 1
ATOM 646 O O . ASP A 1 80 ? -4.957 27.641 6.348 1 98.44 80 ASP A O 1
ATOM 650 N N . SER A 1 81 ? -5.504 25.906 7.672 1 98.75 81 SER A N 1
ATOM 651 C CA . SER A 1 81 ? -4.16 25.812 8.234 1 98.75 81 SER A CA 1
ATOM 652 C C . SER A 1 81 ? -3.137 25.469 7.16 1 98.75 81 SER A C 1
ATOM 654 O O . SER A 1 81 ? -2.062 26.062 7.094 1 98.75 81 SER A O 1
ATOM 656 N N . VAL A 1 82 ? -3.453 24.5 6.336 1 98.56 82 VAL A N 1
ATOM 657 C CA . VAL A 1 82 ? -2.557 24.078 5.266 1 98.56 82 VAL A CA 1
ATOM 658 C C . VAL A 1 82 ? -2.332 25.219 4.289 1 98.56 82 VAL A C 1
ATOM 660 O O . VAL A 1 82 ? -1.199 25.484 3.879 1 98.56 82 VAL A O 1
ATOM 663 N N . CYS A 1 83 ? -3.408 25.953 3.98 1 97.38 83 CYS A N 1
ATOM 664 C CA . CYS A 1 83 ? -3.307 27.109 3.098 1 97.38 83 CYS A CA 1
ATOM 665 C C . CYS A 1 83 ? -2.363 28.156 3.676 1 97.38 83 CYS A C 1
ATOM 667 O O . CYS A 1 83 ? -1.529 28.719 2.959 1 97.38 83 CYS A O 1
ATOM 669 N N . GLU A 1 84 ? -2.508 28.406 4.938 1 98.06 84 GLU A N 1
ATOM 670 C CA . GLU A 1 84 ? -1.665 29.406 5.602 1 98.06 84 GLU A CA 1
ATOM 671 C C . GLU A 1 84 ? -0.2 28.969 5.59 1 98.06 84 GLU A C 1
ATOM 673 O O . GLU A 1 84 ? 0.688 29.797 5.348 1 98.06 84 GLU A O 1
ATOM 678 N N . LEU A 1 85 ? 0.043 27.75 5.773 1 98.5 85 LEU A N 1
ATOM 679 C CA . LEU A 1 85 ? 1.409 27.234 5.824 1 98.5 85 LEU A CA 1
ATOM 680 C C . LEU A 1 85 ? 2.055 27.266 4.445 1 98.5 85 LEU A C 1
ATOM 682 O O . LEU A 1 85 ? 3.27 27.438 4.324 1 98.5 85 LEU A O 1
ATOM 686 N N . GLU A 1 86 ? 1.265 27.078 3.43 1 96.06 86 GLU A N 1
ATOM 687 C CA . GLU A 1 86 ? 1.777 27.156 2.066 1 96.06 86 GLU A CA 1
ATOM 688 C C . GLU A 1 86 ? 2.334 28.547 1.765 1 96.06 86 GLU A C 1
ATOM 690 O O . GLU A 1 86 ? 3.232 28.688 0.933 1 96.06 86 GLU A O 1
ATOM 695 N N . ARG A 1 87 ? 1.877 29.531 2.539 1 95.38 87 ARG A N 1
ATOM 696 C CA . ARG A 1 87 ? 2.291 30.922 2.307 1 95.38 87 ARG A CA 1
ATOM 697 C C . ARG A 1 87 ? 3.373 31.344 3.293 1 95.38 87 ARG A C 1
ATOM 699 O O . ARG A 1 87 ? 3.869 32.469 3.236 1 95.38 87 ARG A O 1
ATOM 706 N N . TRP A 1 88 ? 3.656 30.5 4.23 1 96.81 88 TRP A N 1
ATOM 707 C CA . TRP A 1 88 ? 4.691 30.797 5.215 1 96.81 88 TRP A CA 1
ATOM 708 C C . TRP A 1 88 ? 6.078 30.516 4.645 1 96.81 88 TRP A C 1
ATOM 710 O O . TRP A 1 88 ? 6.641 29.438 4.859 1 96.81 88 TRP A O 1
ATOM 720 N N . THR A 1 89 ? 6.727 31.5 4.078 1 94.31 89 THR A N 1
ATOM 721 C CA . THR A 1 89 ? 7.926 31.312 3.268 1 94.31 89 THR A CA 1
ATOM 722 C C . THR A 1 89 ? 9.156 31.156 4.152 1 94.31 8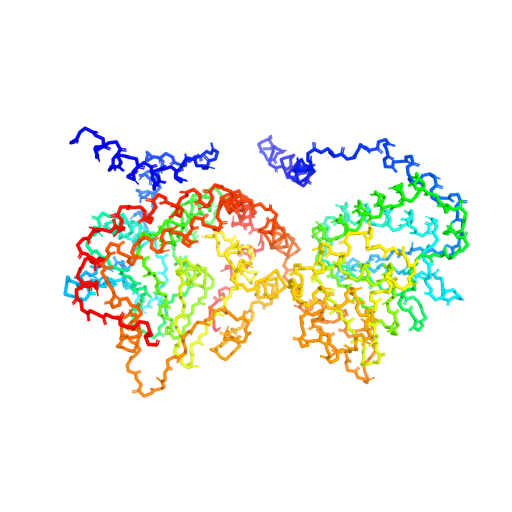9 THR A C 1
ATOM 724 O O . THR A 1 89 ? 10.195 30.672 3.701 1 94.31 89 THR A O 1
ATOM 727 N N . SER A 1 90 ? 9.039 31.547 5.41 1 95.44 90 SER A N 1
ATOM 728 C CA . SER A 1 90 ? 10.195 31.469 6.297 1 95.44 90 SER A CA 1
ATOM 729 C C . SER A 1 90 ? 10.172 30.188 7.125 1 95.44 90 SER A C 1
ATOM 731 O O . SER A 1 90 ? 11.125 29.906 7.859 1 95.44 90 SER A O 1
ATOM 733 N N . GLY A 1 91 ? 9.109 29.391 7.016 1 97.94 91 GLY A N 1
ATOM 734 C CA . GLY A 1 91 ? 8.969 28.188 7.824 1 97.94 91 GLY A CA 1
ATOM 735 C C . GLY A 1 91 ? 9.805 27.031 7.316 1 97.94 91 GLY A C 1
ATOM 736 O O . GLY A 1 91 ? 10.102 26.953 6.121 1 97.94 91 GLY A O 1
ATOM 737 N N . LYS A 1 92 ? 10.172 26.062 8.273 1 98.62 92 LYS A N 1
ATOM 738 C CA . LYS A 1 92 ? 10.969 24.891 7.914 1 98.62 92 LYS A CA 1
ATOM 739 C C . LYS A 1 92 ? 10.203 23.594 8.195 1 98.62 92 LYS A C 1
ATOM 741 O O . LYS A 1 92 ? 10.391 22.594 7.492 1 98.62 92 LYS A O 1
ATOM 746 N N . GLY A 1 93 ? 9.414 23.609 9.188 1 98.81 93 GLY A N 1
ATOM 747 C CA . GLY A 1 93 ? 8.766 22.359 9.578 1 98.81 93 GLY A CA 1
ATOM 748 C C . GLY A 1 93 ? 7.391 22.562 10.195 1 98.81 93 GLY A C 1
ATOM 749 O O . GLY A 1 93 ? 7 23.703 10.484 1 98.81 93 GLY A O 1
ATOM 750 N N . VAL A 1 94 ? 6.609 21.562 10.336 1 98.88 94 VAL A N 1
ATOM 751 C CA . VAL A 1 94 ? 5.301 21.609 10.977 1 98.88 94 VAL A CA 1
ATOM 752 C C . VAL A 1 94 ? 5.051 20.297 11.719 1 98.88 94 VAL A C 1
ATOM 754 O O . VAL A 1 94 ? 5.406 19.219 11.234 1 98.88 94 VAL A O 1
ATOM 757 N N . ILE A 1 95 ? 4.539 20.359 12.906 1 98.88 95 ILE A N 1
ATOM 758 C CA . ILE A 1 95 ? 4.141 19.219 13.727 1 98.88 95 ILE A CA 1
ATOM 759 C C . ILE A 1 95 ? 2.621 19.188 13.844 1 98.88 95 ILE A C 1
ATOM 761 O O . ILE A 1 95 ? 1.999 20.156 14.273 1 98.88 95 ILE A O 1
ATOM 765 N N . LEU A 1 96 ? 1.999 18.125 13.344 1 98.88 96 LEU A N 1
ATOM 766 C CA . LEU A 1 96 ? 0.585 17.828 13.547 1 98.88 96 LEU A CA 1
ATOM 767 C C . LEU A 1 96 ? 0.376 17.031 14.836 1 98.88 96 LEU A C 1
ATOM 769 O O . LEU A 1 96 ? 0.897 15.93 14.977 1 98.88 96 LEU A O 1
ATOM 773 N N . HIS A 1 97 ? -0.294 17.594 15.766 1 98 97 HIS A N 1
ATOM 774 C CA . HIS A 1 97 ? -0.535 16.922 17.031 1 98 97 HIS A CA 1
ATOM 775 C C . HIS A 1 97 ? -1.925 17.25 17.578 1 98 97 HIS A C 1
ATOM 777 O O . HIS A 1 97 ? -2.785 17.719 16.828 1 98 97 HIS A O 1
ATOM 783 N N . SER A 1 98 ? -2.244 16.766 18.828 1 97.81 98 SER A N 1
ATOM 784 C CA . SER A 1 98 ? -3.613 16.875 19.312 1 97.81 98 SER A CA 1
ATOM 785 C C . SER A 1 98 ? -3.637 17.219 20.797 1 97.81 98 SER A C 1
ATOM 787 O O . SER A 1 98 ? -2.631 17.062 21.5 1 97.81 98 SER A O 1
ATOM 789 N N . SER A 1 99 ? -4.754 17.766 21.156 1 93.69 99 SER A N 1
ATOM 790 C CA . SER A 1 99 ? -5.008 17.969 22.578 1 93.69 99 SER A CA 1
ATOM 791 C C . SER A 1 99 ? -5.5 16.688 23.25 1 93.69 99 SER A C 1
ATOM 793 O O . SER A 1 99 ? -6.152 15.867 22.609 1 93.69 99 SER A O 1
ATOM 795 N N . GLY A 1 100 ? -5.137 16.516 24.516 1 91 100 GLY A N 1
ATOM 796 C CA . GLY A 1 100 ? -5.652 15.359 25.25 1 91 100 GLY A CA 1
ATOM 797 C C . GLY A 1 100 ? -4.914 14.078 24.938 1 91 100 GLY A C 1
ATOM 798 O O . GLY A 1 100 ? -3.842 14.102 24.328 1 91 100 GLY A O 1
ATOM 799 N N . PRO A 1 101 ? -5.441 12.977 25.344 1 92.94 101 PRO A N 1
ATOM 800 C CA . PRO A 1 101 ? -4.695 11.711 25.328 1 92.94 101 PRO A CA 1
ATOM 801 C C . PRO A 1 101 ? -4.816 10.961 24 1 92.94 101 PRO A C 1
ATOM 803 O O . PRO A 1 101 ? -4.086 9.992 23.781 1 92.94 101 PRO A O 1
ATOM 806 N N . ILE A 1 102 ? -5.785 11.367 23.219 1 96.44 102 ILE A N 1
ATOM 807 C CA . ILE A 1 102 ? -6.031 10.656 21.969 1 96.44 102 ILE A CA 1
ATOM 808 C C . ILE A 1 102 ? -5.664 11.555 20.781 1 96.44 102 ILE A C 1
ATOM 810 O O . ILE A 1 102 ? -5.98 12.75 20.781 1 96.44 102 ILE A O 1
ATOM 814 N N . PHE A 1 103 ? -4.961 11.039 19.859 1 98.19 103 PHE A N 1
ATOM 815 C CA . PHE A 1 103 ? -4.594 11.797 18.672 1 98.19 103 PHE A CA 1
ATOM 816 C C . PHE A 1 103 ? -5.828 12.141 17.844 1 98.19 103 PHE A C 1
ATOM 818 O O . PHE A 1 103 ? -6.211 13.305 17.75 1 98.19 103 PHE A O 1
ATOM 825 N N . CYS A 1 104 ? -6.535 11.102 17.281 1 98.38 104 CYS A N 1
ATOM 826 C CA . CYS A 1 104 ? -7.703 11.328 16.438 1 98.38 104 CYS A CA 1
ATOM 827 C C . CYS A 1 104 ? -8.461 10.031 16.188 1 98.38 104 CYS A C 1
ATOM 829 O O . CYS A 1 104 ? -7.867 9.031 15.758 1 98.38 104 CYS A O 1
ATOM 831 N N . SER A 1 105 ? -9.711 10.047 16.422 1 97.06 105 SER A N 1
ATOM 832 C CA . SER A 1 105 ? -10.5 8.828 16.281 1 97.06 105 SER A CA 1
ATOM 833 C C . SER A 1 105 ? -11.188 8.773 14.914 1 97.06 105 SER A C 1
ATOM 835 O O . SER A 1 105 ? -12.016 7.891 14.672 1 97.06 105 SER A O 1
ATOM 837 N N . GLY A 1 106 ? -10.883 9.664 14.094 1 96.56 106 GLY A N 1
ATOM 838 C CA . GLY A 1 106 ? -11.469 9.664 12.758 1 96.56 106 GLY A CA 1
ATOM 839 C C . GLY A 1 106 ? -12.586 10.688 12.602 1 96.56 106 GLY A C 1
ATOM 840 O O . GLY A 1 106 ? -12.484 11.805 13.102 1 96.56 106 GLY A O 1
ATOM 841 N N . GLY A 1 107 ? -13.547 10.367 11.719 1 94.56 107 GLY A N 1
ATOM 842 C CA . GLY A 1 107 ? -14.68 11.242 11.492 1 94.56 107 GLY A CA 1
ATOM 843 C C . GLY A 1 107 ? -15.641 11.289 12.672 1 94.56 107 GLY A C 1
ATOM 844 O O . GLY A 1 107 ? -15.984 10.258 13.242 1 94.56 107 GLY A O 1
ATOM 845 N N . ASP A 1 108 ? -16 12.492 12.953 1 94.31 108 ASP A N 1
ATOM 846 C CA . ASP A 1 108 ? -17 12.688 14.008 1 94.31 108 ASP A CA 1
ATOM 847 C C . ASP A 1 108 ? -18.312 12 13.656 1 94.31 108 ASP A C 1
ATOM 849 O O . ASP A 1 108 ? -18.891 12.266 12.602 1 94.31 108 ASP A O 1
ATOM 853 N N . LEU A 1 109 ? -18.766 11.156 14.484 1 89.75 109 LEU A N 1
ATOM 854 C CA . LEU A 1 109 ? -19.938 10.32 14.203 1 89.75 109 LEU A CA 1
ATOM 855 C C . LEU A 1 109 ? -21.172 11.172 13.969 1 89.75 109 LEU A C 1
ATOM 857 O O . LEU A 1 109 ? -22.047 10.797 13.188 1 89.75 109 LEU A O 1
ATOM 861 N N . THR A 1 110 ? -21.25 12.32 14.672 1 89.94 110 THR A N 1
ATOM 862 C CA . THR A 1 110 ? -22.375 13.219 14.445 1 89.94 110 THR A CA 1
ATOM 863 C C . THR A 1 110 ? -22.359 13.75 13.016 1 89.94 110 THR A C 1
ATOM 865 O O . THR A 1 110 ? -23.406 13.797 12.359 1 89.94 110 THR A O 1
ATOM 868 N N . THR A 1 111 ? -21.203 14.156 12.57 1 91.44 111 THR A N 1
ATOM 869 C CA . THR A 1 111 ? -21.047 14.586 11.18 1 91.44 111 THR A CA 1
ATOM 870 C C . THR A 1 111 ? -21.328 13.438 10.219 1 91.44 111 THR A C 1
ATOM 872 O O . THR A 1 111 ? -22.125 13.594 9.281 1 91.44 111 THR A O 1
ATOM 875 N N . VAL A 1 112 ? -20.828 12.305 10.484 1 89.69 112 VAL A N 1
ATOM 876 C CA . VAL A 1 112 ? -20.859 11.141 9.609 1 89.69 112 VAL A CA 1
ATOM 877 C C . VAL A 1 112 ? -22.297 10.688 9.414 1 89.69 112 VAL A C 1
ATOM 879 O O . VAL A 1 112 ? -22.719 10.359 8.297 1 89.69 112 VAL A O 1
ATOM 882 N N . LYS A 1 113 ? -23.016 10.656 10.453 1 89.31 113 LYS A N 1
ATOM 883 C CA . LYS A 1 113 ? -24.406 10.211 10.383 1 89.31 113 LYS A CA 1
ATOM 884 C C . LYS A 1 113 ? -25.25 11.148 9.516 1 89.31 113 LYS A C 1
ATOM 886 O O . LYS A 1 113 ? -26.188 10.711 8.852 1 89.31 113 LYS A O 1
ATOM 891 N N . GLN A 1 114 ? -24.859 12.359 9.516 1 92.75 114 GLN A N 1
ATOM 892 C CA . GLN A 1 114 ? -25.609 13.359 8.758 1 92.75 114 GLN A CA 1
ATOM 893 C C . GLN A 1 114 ? -25.266 13.297 7.273 1 92.75 114 GLN A C 1
ATOM 895 O O . GLN A 1 114 ? -26.016 13.805 6.434 1 92.75 114 GLN A O 1
ATOM 900 N N . ILE A 1 115 ? -24.203 12.648 6.969 1 94 115 ILE A N 1
ATOM 901 C CA . ILE A 1 115 ? -23.781 12.609 5.574 1 94 115 ILE A CA 1
ATOM 902 C C . ILE A 1 115 ? -23.641 11.156 5.121 1 94 115 ILE A C 1
ATOM 904 O O . ILE A 1 115 ? -22.75 10.836 4.328 1 94 115 ILE A O 1
ATOM 908 N N . SER A 1 116 ? -24.406 10.312 5.656 1 92.56 116 SER A N 1
ATOM 909 C CA . SER A 1 116 ? -24.297 8.875 5.434 1 9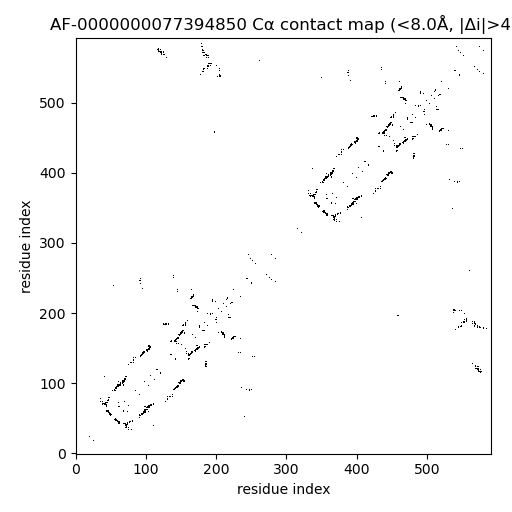2.56 116 SER A CA 1
ATOM 910 C C . SER A 1 116 ? -24.938 8.469 4.105 1 92.56 116 SER A C 1
ATOM 912 O O . SER A 1 116 ? -25.875 7.684 4.074 1 92.56 116 SER A O 1
ATOM 914 N N . ASN A 1 117 ? -24.406 9.016 2.998 1 94.19 117 ASN A N 1
ATOM 915 C CA . ASN A 1 117 ? -24.766 8.664 1.629 1 94.19 117 ASN A CA 1
ATOM 916 C C . ASN A 1 117 ? -23.594 8.82 0.677 1 94.19 117 ASN A C 1
ATOM 918 O O . ASN A 1 117 ? -22.641 9.555 0.967 1 94.19 117 ASN A O 1
ATOM 922 N N . PRO A 1 118 ? -23.688 8.164 -0.465 1 94.69 118 PRO A N 1
ATOM 923 C CA . PRO A 1 118 ? -22.531 8.125 -1.362 1 94.69 118 PRO A CA 1
ATOM 924 C C . PRO A 1 118 ? -22.109 9.508 -1.854 1 94.69 118 PRO A C 1
ATOM 926 O O . PRO A 1 118 ? -20.922 9.781 -1.986 1 94.69 118 PRO A O 1
ATOM 929 N N . GLN A 1 119 ? -23.031 10.367 -2.145 1 95.38 119 GLN A N 1
ATOM 930 C CA . GLN A 1 119 ? -22.734 11.688 -2.688 1 95.38 119 GLN A CA 1
ATOM 931 C C . GLN A 1 119 ? -21.953 12.531 -1.68 1 95.38 119 GLN A C 1
ATOM 933 O O . GLN A 1 119 ? -20.938 13.133 -2.021 1 95.38 119 GLN A O 1
ATOM 938 N N . ASP A 1 120 ? -22.422 12.539 -0.498 1 95.75 120 ASP A N 1
ATOM 939 C CA . ASP A 1 120 ? -21.75 13.328 0.532 1 95.75 120 ASP A CA 1
ATOM 940 C C . ASP A 1 120 ? -20.438 12.664 0.964 1 95.75 120 ASP A C 1
ATOM 942 O O . ASP A 1 120 ? -19.469 13.344 1.305 1 95.75 120 ASP A O 1
ATOM 946 N N . GLY A 1 121 ? -20.422 11.336 0.938 1 95.56 121 GLY A N 1
ATOM 947 C CA . GLY A 1 121 ? -19.172 10.633 1.153 1 95.56 121 GLY A CA 1
ATOM 948 C C . GLY A 1 121 ? -18.109 10.984 0.134 1 95.56 121 GLY A C 1
ATOM 949 O O . GLY A 1 121 ? -16.922 11.125 0.481 1 95.56 121 GLY A O 1
ATOM 950 N N . ASP A 1 122 ? -18.562 11.102 -1.073 1 96.06 122 ASP A N 1
ATOM 951 C CA . ASP A 1 122 ? -17.641 11.508 -2.143 1 96.06 122 ASP A CA 1
ATOM 952 C C . ASP A 1 122 ? -17.094 12.906 -1.895 1 96.06 122 ASP A C 1
ATOM 954 O O . ASP A 1 122 ? -15.906 13.156 -2.102 1 96.06 122 ASP A O 1
ATOM 958 N N . LYS A 1 123 ? -17.938 13.82 -1.481 1 96.25 123 LYS A N 1
ATOM 959 C CA . LYS A 1 123 ? -17.5 15.172 -1.137 1 96.25 123 LYS A CA 1
ATOM 960 C C . LYS A 1 123 ? -16.453 15.148 -0.035 1 96.25 123 LYS A C 1
ATOM 962 O O . LYS A 1 123 ? -15.445 15.859 -0.112 1 96.25 123 LYS A O 1
ATOM 967 N N . MET A 1 124 ? -16.703 14.344 0.957 1 97.06 124 MET A N 1
ATOM 968 C CA . MET A 1 124 ? -15.781 14.25 2.082 1 97.06 124 MET A CA 1
ATOM 969 C C . MET A 1 124 ? -14.43 13.719 1.626 1 97.06 124 MET A C 1
ATOM 971 O O . MET A 1 124 ? -13.383 14.266 1.99 1 97.06 124 MET A O 1
ATOM 975 N N . CYS A 1 125 ? -14.453 12.711 0.822 1 96.69 125 CYS A N 1
ATOM 976 C CA . CYS A 1 125 ? -13.219 12.133 0.303 1 96.69 125 CYS A CA 1
ATOM 977 C C . CYS A 1 125 ? -12.445 13.156 -0.514 1 96.69 125 CYS A C 1
ATOM 979 O O . CYS A 1 125 ? -11.234 13.32 -0.325 1 96.69 125 CYS A O 1
ATOM 981 N N . GLU A 1 126 ? -13.141 13.766 -1.397 1 95.94 126 GLU A N 1
ATOM 982 C CA . GLU A 1 126 ? -12.5 14.758 -2.258 1 95.94 126 GLU A CA 1
ATOM 983 C C . GLU A 1 126 ? -11.836 15.859 -1.437 1 95.94 126 GLU A C 1
ATOM 985 O O . GLU A 1 126 ? -10.688 16.234 -1.697 1 95.94 126 GLU A O 1
ATOM 990 N N . PHE A 1 127 ? -12.555 16.344 -0.498 1 97.19 127 PHE A N 1
ATOM 991 C CA . PHE A 1 127 ? -12.062 17.438 0.328 1 97.19 127 PHE A CA 1
ATOM 992 C C . PHE A 1 127 ? -10.875 17 1.168 1 97.19 127 PHE A C 1
ATOM 994 O O . PHE A 1 127 ? -9.828 17.656 1.172 1 97.19 127 PHE A O 1
ATOM 1001 N N . MET A 1 128 ? -11.008 15.867 1.796 1 97.88 128 MET A N 1
ATOM 1002 C CA . MET A 1 128 ? -9.961 15.406 2.701 1 97.88 128 MET A CA 1
ATOM 1003 C C . MET A 1 128 ? -8.734 14.945 1.922 1 97.88 128 MET A C 1
ATOM 1005 O O . MET A 1 128 ? -7.602 15.133 2.373 1 97.88 128 MET A O 1
ATOM 1009 N N . GLN A 1 129 ? -8.891 14.32 0.783 1 97.56 129 GLN A N 1
ATOM 1010 C CA . GLN A 1 129 ? -7.73 14 -0.04 1 97.56 129 GLN A CA 1
ATOM 1011 C C . GLN A 1 129 ? -6.996 15.266 -0.474 1 97.56 129 GLN A C 1
ATOM 1013 O O . GLN A 1 129 ? -5.762 15.297 -0.493 1 97.56 129 GLN A O 1
ATOM 1018 N N . HIS A 1 130 ? -7.773 16.281 -0.849 1 96.62 130 HIS A N 1
ATOM 1019 C CA . HIS A 1 130 ? -7.184 17.562 -1.219 1 96.62 130 HIS A CA 1
ATOM 1020 C C . HIS A 1 130 ? -6.328 18.109 -0.085 1 96.62 130 HIS A C 1
ATOM 1022 O O . HIS A 1 130 ? -5.188 18.516 -0.305 1 96.62 130 HIS A O 1
ATOM 1028 N N . ILE A 1 131 ? -6.859 18.109 1.071 1 98.12 131 ILE A N 1
ATOM 1029 C CA . ILE A 1 131 ? -6.203 18.688 2.236 1 98.12 131 ILE A CA 1
ATOM 1030 C C . ILE A 1 131 ? -4.977 17.844 2.604 1 98.12 131 ILE A C 1
ATOM 1032 O O . ILE A 1 131 ? -3.879 18.391 2.768 1 98.12 131 ILE A O 1
ATOM 1036 N N . THR A 1 132 ? -5.121 16.531 2.711 1 98.31 132 THR A N 1
ATOM 1037 C CA . THR A 1 132 ? -4.062 15.664 3.205 1 98.31 132 THR A CA 1
ATOM 1038 C C . THR A 1 132 ? -2.914 15.578 2.203 1 98.31 132 THR A C 1
ATOM 1040 O O . THR A 1 132 ? -1.747 15.516 2.59 1 98.31 132 THR A O 1
ATOM 1043 N N . GLN A 1 133 ? -3.242 15.609 0.937 1 96.56 133 GLN A N 1
ATOM 1044 C CA . GLN A 1 133 ? -2.184 15.602 -0.068 1 96.56 133 GLN A CA 1
ATOM 1045 C C . GLN A 1 133 ? -1.381 16.906 -0.03 1 96.56 133 GLN A C 1
ATOM 1047 O O . GLN A 1 133 ? -0.157 16.875 -0.182 1 96.56 133 GLN A O 1
ATOM 1052 N N . ARG A 1 134 ? -2.051 18 0.143 1 96.56 134 ARG A N 1
ATOM 1053 C CA . ARG A 1 134 ? -1.372 19.297 0.228 1 96.56 134 ARG A CA 1
ATOM 1054 C C . ARG A 1 134 ? -0.544 19.391 1.505 1 96.56 134 ARG A C 1
ATOM 1056 O O . ARG A 1 134 ? 0.53 20 1.51 1 96.56 134 ARG A O 1
ATOM 1063 N N . LEU A 1 135 ? -1.065 18.812 2.559 1 98.31 135 LEU A N 1
ATOM 1064 C CA . LEU A 1 135 ? -0.284 18.766 3.791 1 98.31 135 LEU A CA 1
ATOM 1065 C C . LEU A 1 135 ? 1.022 18 3.572 1 98.31 135 LEU A C 1
ATOM 1067 O O . LEU A 1 135 ? 2.094 18.484 3.953 1 98.31 135 LEU A O 1
ATOM 1071 N N . LEU A 1 136 ? 0.975 16.875 2.947 1 97.88 136 LEU A N 1
ATOM 1072 C CA . LEU A 1 136 ? 2.15 16.062 2.664 1 97.88 136 LEU A CA 1
ATOM 1073 C C . LEU A 1 136 ? 3.125 16.797 1.761 1 97.88 136 LEU A C 1
ATOM 1075 O O . LEU A 1 136 ? 4.344 16.656 1.895 1 97.88 136 LEU A O 1
ATOM 1079 N N . ASN A 1 137 ? 2.586 17.625 0.905 1 96.5 137 ASN A N 1
ATOM 1080 C CA . ASN A 1 137 ? 3.408 18.266 -0.121 1 96.5 137 ASN A CA 1
ATOM 1081 C C . ASN A 1 137 ? 3.844 19.672 0.296 1 96.5 137 ASN A C 1
ATOM 1083 O O . ASN A 1 137 ? 4.387 20.422 -0.514 1 96.5 137 ASN A O 1
ATOM 1087 N N . LEU A 1 138 ? 3.535 20.062 1.48 1 96.94 138 LEU A N 1
ATOM 1088 C CA . LEU A 1 138 ? 4.027 21.344 1.955 1 96.94 138 LEU A CA 1
ATOM 1089 C C . LEU A 1 138 ? 5.523 21.484 1.701 1 96.94 138 LEU A C 1
ATOM 1091 O O . LEU A 1 138 ? 6.266 20.516 1.802 1 96.94 138 LEU A O 1
ATOM 1095 N N . PRO A 1 139 ? 5.961 22.688 1.412 1 95.94 139 PRO A N 1
ATOM 1096 C CA . PRO A 1 139 ? 7.41 22.906 1.369 1 95.94 139 PRO A CA 1
ATOM 1097 C C . PRO A 1 139 ? 8.047 22.906 2.756 1 95.94 139 PRO A C 1
ATOM 1099 O O . PRO A 1 139 ? 9.078 23.547 2.965 1 95.94 139 PRO A O 1
ATOM 1102 N N . LEU A 1 140 ? 7.406 22.375 3.695 1 98.44 140 LEU A N 1
ATOM 1103 C CA . LEU A 1 140 ? 7.824 22.188 5.078 1 98.44 140 LEU A CA 1
ATOM 1104 C C . LEU A 1 140 ? 7.938 20.703 5.41 1 98.44 140 LEU A C 1
ATOM 1106 O O . LEU A 1 140 ? 7.105 19.906 4.977 1 98.44 140 LEU A O 1
ATOM 1110 N N . VAL A 1 141 ? 8.961 20.328 6.156 1 98.75 141 VAL A N 1
ATOM 1111 C CA . VAL A 1 141 ? 9.047 18.953 6.645 1 98.75 141 VAL A CA 1
ATOM 1112 C C . VAL A 1 141 ? 7.984 18.734 7.719 1 98.75 141 VAL A C 1
ATOM 1114 O O . VAL A 1 141 ? 7.898 19.484 8.688 1 98.75 141 VAL A O 1
ATOM 1117 N N . SER A 1 142 ? 7.164 17.75 7.555 1 98.81 142 SER A N 1
ATOM 1118 C CA . SER A 1 142 ? 6.016 17.547 8.43 1 98.81 142 SER A CA 1
ATOM 1119 C C . SER A 1 142 ? 6.164 16.281 9.266 1 98.81 142 SER A C 1
ATOM 1121 O O . SER A 1 142 ? 6.68 15.273 8.781 1 98.81 142 SER A O 1
ATOM 1123 N N . VAL A 1 143 ? 5.668 16.328 10.539 1 98.81 143 VAL A N 1
ATOM 1124 C CA . VAL A 1 143 ? 5.672 15.18 11.445 1 98.81 143 VAL A CA 1
ATOM 1125 C C . VAL A 1 143 ? 4.324 15.078 12.156 1 98.81 143 VAL A C 1
ATOM 1127 O O . VAL A 1 143 ? 3.814 16.078 12.68 1 98.81 143 VAL A O 1
ATOM 1130 N N . ALA A 1 144 ? 3.695 13.898 12.094 1 98.88 144 ALA A N 1
ATOM 1131 C CA . ALA A 1 144 ? 2.547 13.609 12.945 1 98.88 144 ALA A CA 1
ATOM 1132 C C . ALA A 1 144 ? 2.992 13.055 14.297 1 98.88 144 ALA A C 1
ATOM 1134 O O . ALA A 1 144 ? 3.695 12.039 14.352 1 98.88 144 ALA A O 1
ATOM 1135 N N . LEU A 1 145 ? 2.664 13.734 15.352 1 98.62 145 LEU A N 1
ATOM 1136 C CA . LEU A 1 145 ? 2.914 13.242 16.703 1 98.62 145 LEU A CA 1
ATOM 1137 C C . LEU A 1 145 ? 1.695 12.508 17.25 1 98.62 145 LEU A C 1
ATOM 1139 O O . LEU A 1 145 ? 0.688 13.133 17.594 1 98.62 145 LEU A O 1
ATOM 1143 N N . ILE A 1 146 ? 1.85 11.211 17.344 1 98.31 146 ILE A N 1
ATOM 1144 C CA . ILE A 1 146 ? 0.734 10.367 17.75 1 98.31 146 ILE A CA 1
ATOM 1145 C C . ILE A 1 146 ? 0.87 10.016 19.234 1 98.31 146 ILE A C 1
ATOM 1147 O O . ILE A 1 146 ? 1.77 9.266 19.609 1 98.31 146 ILE A O 1
ATOM 1151 N N . SER A 1 147 ? -0.029 10.594 19.969 1 93.88 147 SER A N 1
ATOM 1152 C CA . SER A 1 147 ? -0.223 10.203 21.359 1 93.88 147 SER A CA 1
ATOM 1153 C C . SER A 1 147 ? -1.523 9.422 21.531 1 93.88 147 SER A C 1
ATOM 1155 O O . SER A 1 147 ? -2.545 9.766 20.938 1 93.88 147 SER A O 1
ATOM 1157 N N . GLY A 1 148 ? -1.483 8.344 22.25 1 95.19 148 GLY A N 1
ATOM 1158 C CA . GLY A 1 148 ? -2.676 7.516 22.391 1 95.19 148 GLY A CA 1
ATOM 1159 C C . GLY A 1 148 ? -3.037 6.777 21.109 1 95.19 148 GLY A C 1
ATOM 1160 O O . GLY A 1 148 ? -2.211 6.047 20.562 1 95.19 148 GLY A O 1
ATOM 1161 N N . ARG A 1 149 ? -4.34 7.105 20.625 1 97.69 149 ARG A N 1
ATOM 1162 C CA . ARG A 1 149 ? -4.809 6.309 19.5 1 97.69 149 ARG A CA 1
ATOM 1163 C C . ARG A 1 149 ? -5.051 7.18 18.281 1 97.69 149 ARG A C 1
ATOM 1165 O O . ARG A 1 149 ? -5.535 8.305 18.391 1 97.69 149 ARG A O 1
ATOM 1172 N N . ALA A 1 150 ? -4.668 6.727 17.109 1 98.69 150 ALA A N 1
ATOM 1173 C CA . ALA A 1 150 ? -5.098 7.199 15.805 1 98.69 150 ALA A CA 1
ATOM 1174 C C . ALA A 1 150 ? -5.91 6.133 15.078 1 98.69 150 ALA A C 1
ATOM 1176 O O . ALA A 1 150 ? -5.371 5.105 14.664 1 98.69 150 ALA A O 1
ATOM 1177 N N . LEU A 1 151 ? -7.199 6.395 14.844 1 98 151 LEU A N 1
ATOM 1178 C CA . LEU A 1 151 ? -8.102 5.363 14.352 1 98 151 LEU A CA 1
ATOM 1179 C C . LEU A 1 151 ? -8.797 5.805 13.07 1 98 151 LEU A C 1
ATOM 1181 O O . LEU A 1 151 ? -9.211 6.961 12.953 1 98 151 LEU A O 1
ATOM 1185 N N . GLY A 1 152 ? -8.992 4.844 12.18 1 97.62 152 GLY A N 1
ATOM 1186 C CA . GLY A 1 152 ? -9.75 5.141 10.969 1 97.62 152 GLY A CA 1
ATOM 1187 C C . GLY A 1 152 ? -9.234 6.352 10.219 1 97.62 152 GLY A C 1
ATOM 1188 O O . GLY A 1 152 ? -8.062 6.406 9.852 1 97.62 152 GLY A O 1
ATOM 1189 N N . GLY A 1 153 ? -10.039 7.379 10.18 1 98 153 GLY A N 1
ATOM 1190 C CA . GLY A 1 153 ? -9.602 8.617 9.547 1 98 153 GLY A CA 1
ATOM 1191 C C . GLY A 1 153 ? -8.414 9.25 10.242 1 98 153 GLY A C 1
ATOM 1192 O O . GLY A 1 153 ? -7.59 9.906 9.602 1 98 153 GLY A O 1
ATOM 1193 N N . GLY A 1 154 ? -8.352 9.07 11.516 1 98.62 154 GLY A N 1
ATOM 1194 C CA . GLY A 1 154 ? -7.18 9.531 12.242 1 98.62 154 GLY A CA 1
ATOM 1195 C C . GLY A 1 154 ? -5.902 8.828 11.828 1 98.62 154 GLY A C 1
ATOM 1196 O O . GLY A 1 154 ? -4.848 9.453 11.703 1 98.62 154 GLY A O 1
ATOM 1197 N N . ALA A 1 155 ? -6 7.523 11.648 1 98.75 155 ALA A N 1
ATOM 1198 C CA . ALA A 1 155 ? -4.863 6.77 11.133 1 98.75 155 ALA A CA 1
ATOM 1199 C C . ALA A 1 155 ? -4.465 7.266 9.742 1 98.75 155 ALA A C 1
ATOM 1201 O O . ALA A 1 155 ? -3.279 7.434 9.453 1 98.75 155 ALA A O 1
ATOM 1202 N N . GLU A 1 156 ? -5.473 7.496 8.875 1 98.75 156 GLU A N 1
ATOM 1203 C CA . GLU A 1 156 ? -5.191 8.031 7.551 1 98.75 156 GLU A CA 1
ATOM 1204 C C . GLU A 1 156 ? -4.48 9.383 7.637 1 98.75 156 GLU A C 1
ATOM 1206 O O . GLU A 1 156 ? -3.566 9.664 6.859 1 98.75 156 GLU A O 1
ATOM 1211 N N . LEU A 1 157 ? -4.891 10.188 8.562 1 98.75 157 LEU A N 1
ATOM 1212 C CA . LEU A 1 157 ? -4.305 11.508 8.727 1 98.75 157 LEU A CA 1
ATOM 1213 C C . LEU A 1 157 ? -2.82 11.406 9.055 1 98.75 157 LEU A C 1
ATOM 1215 O O . LEU A 1 157 ? -2.02 12.219 8.586 1 98.75 157 LEU A O 1
ATOM 1219 N N . THR A 1 158 ? -2.408 10.422 9.82 1 98.75 158 THR A N 1
ATOM 1220 C CA . THR A 1 158 ? -1.003 10.266 10.18 1 98.75 158 THR A CA 1
ATOM 1221 C C . THR A 1 158 ? -0.15 10.031 8.938 1 98.75 158 THR A C 1
ATOM 1223 O O . THR A 1 158 ? 1.03 10.383 8.906 1 98.75 158 THR A O 1
ATOM 1226 N N . THR A 1 159 ? -0.742 9.469 7.895 1 98.62 159 THR A N 1
ATOM 1227 C CA . THR A 1 159 ? 0.008 9.148 6.688 1 98.62 159 THR A CA 1
ATOM 1228 C C . THR A 1 159 ? 0.225 10.391 5.832 1 98.62 159 THR A C 1
ATOM 1230 O O . THR A 1 159 ? 0.942 10.344 4.832 1 98.62 159 THR A O 1
ATOM 1233 N N . SER A 1 160 ? -0.319 11.531 6.191 1 98.5 160 SER A N 1
ATOM 1234 C CA . SER A 1 160 ? -0.26 12.758 5.395 1 98.5 160 SER A CA 1
ATOM 1235 C C . SER A 1 160 ? 0.915 13.633 5.816 1 98.5 160 SER A C 1
ATOM 1237 O O . SER A 1 160 ? 0.992 14.805 5.434 1 98.5 160 SER A O 1
ATOM 1239 N N . CYS A 1 161 ? 1.824 13.078 6.617 1 98.75 161 CYS A N 1
ATOM 1240 C CA . CYS A 1 161 ? 3.045 13.766 7.027 1 98.75 161 CYS A CA 1
ATOM 1241 C C . CYS A 1 161 ? 4.281 13 6.57 1 98.75 161 CYS A C 1
ATOM 1243 O O . CYS A 1 161 ? 4.207 11.797 6.309 1 98.75 161 CYS A O 1
ATOM 1245 N N . ASP A 1 162 ? 5.414 13.734 6.5 1 98.44 162 ASP A N 1
ATOM 1246 C CA . ASP A 1 162 ? 6.672 13.109 6.098 1 98.44 162 ASP A CA 1
ATOM 1247 C C . ASP A 1 162 ? 7.109 12.047 7.113 1 98.44 162 ASP A C 1
ATOM 1249 O O . ASP A 1 162 ? 7.594 10.984 6.734 1 98.44 162 ASP A O 1
ATOM 1253 N N . PHE A 1 163 ? 6.945 12.375 8.352 1 98.5 163 PHE A N 1
ATOM 1254 C CA . PHE A 1 163 ? 7.383 11.508 9.445 1 98.5 163 PHE A CA 1
ATOM 1255 C C . PHE A 1 163 ? 6.258 11.289 10.445 1 98.5 163 PHE A C 1
ATOM 1257 O O . PHE A 1 163 ? 5.285 12.047 10.469 1 98.5 163 PHE A O 1
ATOM 1264 N N . ARG A 1 164 ? 6.363 10.203 11.164 1 98.75 164 ARG A N 1
ATOM 1265 C CA . ARG A 1 164 ? 5.496 9.906 12.297 1 98.75 164 ARG A CA 1
ATOM 1266 C C . ARG A 1 164 ? 6.312 9.648 13.562 1 98.75 164 ARG A C 1
ATOM 1268 O O . ARG A 1 164 ? 7.344 8.969 13.508 1 98.75 164 ARG A O 1
ATOM 1275 N N . ALA A 1 165 ? 5.902 10.297 14.617 1 98.44 165 ALA A N 1
ATOM 1276 C CA . ALA A 1 165 ? 6.43 10.039 15.953 1 98.44 165 ALA A CA 1
ATOM 1277 C C . ALA A 1 165 ? 5.34 9.508 16.875 1 98.44 165 ALA A C 1
ATOM 1279 O O . ALA A 1 165 ? 4.215 10.016 16.875 1 98.44 165 ALA A O 1
ATOM 1280 N N . MET A 1 166 ? 5.676 8.422 17.609 1 97.81 166 MET A N 1
ATOM 1281 C CA . MET A 1 166 ? 4.703 7.793 18.484 1 97.81 166 MET A CA 1
ATOM 1282 C C . MET A 1 166 ? 5.219 7.75 19.922 1 97.81 166 MET A C 1
ATOM 1284 O O . MET A 1 166 ? 6.402 7.488 20.156 1 97.81 166 MET A O 1
ATOM 1288 N N . THR A 1 167 ? 4.348 8.031 20.875 1 96.56 167 THR A N 1
ATOM 1289 C CA . THR A 1 167 ? 4.672 7.672 22.25 1 96.56 167 THR A CA 1
ATOM 1290 C C . THR A 1 167 ? 4.676 6.156 22.422 1 96.56 167 THR A C 1
ATOM 1292 O O . THR A 1 167 ? 4.156 5.426 21.578 1 96.56 167 THR A O 1
ATOM 1295 N N . GLN A 1 168 ? 5.18 5.633 23.516 1 94.25 168 GLN A N 1
ATOM 1296 C CA . GLN A 1 168 ? 5.383 4.203 23.734 1 94.25 168 GLN A CA 1
ATOM 1297 C C . GLN A 1 168 ? 4.051 3.455 23.766 1 94.25 168 GLN A C 1
ATOM 1299 O O . GLN A 1 168 ? 3.961 2.314 23.297 1 94.25 168 GLN A O 1
ATOM 1304 N N . ASN A 1 169 ? 3.014 4.109 24.203 1 93.44 169 ASN A N 1
ATOM 1305 C CA . ASN A 1 169 ? 1.736 3.424 24.375 1 93.44 169 ASN A CA 1
ATOM 1306 C C . ASN A 1 169 ? 0.753 3.789 23.266 1 93.44 169 ASN A C 1
ATOM 1308 O O . ASN A 1 169 ? -0.425 3.434 23.328 1 93.44 169 ASN A O 1
ATOM 1312 N N . ALA A 1 170 ? 1.214 4.461 22.266 1 97.31 170 ALA A N 1
ATOM 1313 C CA . ALA A 1 170 ? 0.333 4.879 21.172 1 97.31 170 ALA A CA 1
ATOM 1314 C C . ALA A 1 170 ? 0.041 3.719 20.234 1 97.31 170 ALA A C 1
ATOM 1316 O O . ALA A 1 170 ? 0.796 2.746 20.188 1 97.31 170 ALA A O 1
ATOM 1317 N N . GLU A 1 171 ? -1.102 3.836 19.531 1 98.12 171 GLU A N 1
ATOM 1318 C CA . GLU A 1 171 ? -1.517 2.842 18.547 1 98.12 171 GLU A CA 1
ATOM 1319 C C . GLU A 1 171 ? -2.113 3.508 17.297 1 98.12 171 GLU A C 1
ATOM 1321 O O . GLU A 1 171 ? -2.83 4.504 17.422 1 98.12 171 GLU A O 1
ATOM 1326 N N . ILE A 1 172 ? -1.785 2.945 16.188 1 98.75 172 ILE A N 1
ATOM 1327 C CA . ILE A 1 172 ? -2.418 3.307 14.93 1 98.75 172 ILE A CA 1
ATOM 1328 C C . ILE A 1 172 ? -3.234 2.129 14.406 1 98.75 172 ILE A C 1
ATOM 1330 O O . ILE A 1 172 ? -2.734 1.004 14.328 1 98.75 172 ILE A O 1
ATOM 1334 N N . SER A 1 173 ? -4.496 2.365 14.102 1 98.75 173 SER A N 1
ATOM 1335 C CA . SER A 1 173 ? -5.328 1.289 13.57 1 98.75 173 SER A CA 1
ATOM 1336 C C . SER A 1 173 ? -6.211 1.783 12.43 1 98.75 173 SER A C 1
ATOM 1338 O O . SER A 1 173 ? -7.02 2.695 12.617 1 98.75 173 SER A O 1
ATOM 1340 N N . PHE A 1 174 ? -6.055 1.163 11.289 1 98.56 174 PHE A N 1
ATOM 1341 C CA . PHE A 1 174 ? -6.914 1.415 1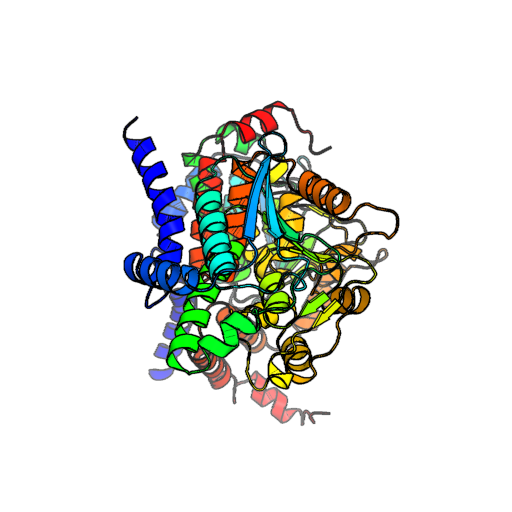0.141 1 98.56 174 PHE A CA 1
ATOM 1342 C C . PHE A 1 174 ? -8.172 0.552 10.203 1 98.56 174 PHE A C 1
ATOM 1344 O O . PHE A 1 174 ? -8.195 -0.556 9.672 1 98.56 174 PHE A O 1
ATOM 1351 N N . VAL A 1 175 ? -9.242 1.129 10.758 1 97.62 175 VAL A N 1
ATOM 1352 C CA . VAL A 1 175 ? -10.375 0.301 11.156 1 97.62 175 VAL A CA 1
ATOM 1353 C C . VAL A 1 175 ? -11.508 0.462 10.148 1 97.62 175 VAL A C 1
ATOM 1355 O O . VAL A 1 175 ? -12.656 0.138 10.438 1 97.62 175 VAL A O 1
ATOM 1358 N N . GLN A 1 176 ? -11.258 0.981 8.969 1 97.94 176 GLN A N 1
ATOM 1359 C CA . GLN A 1 176 ? -12.273 1.264 7.953 1 97.94 176 GLN A CA 1
ATOM 1360 C C . GLN A 1 176 ? -13.07 0.01 7.609 1 97.94 176 GLN A C 1
ATOM 1362 O O . GLN A 1 176 ? -14.297 0.063 7.484 1 97.94 176 GLN A O 1
ATOM 1367 N N . ALA A 1 177 ? -12.391 -1.095 7.5 1 97.56 177 ALA A N 1
ATOM 1368 C CA . ALA A 1 177 ? -13.078 -2.328 7.117 1 97.56 177 ALA A CA 1
ATOM 1369 C C . ALA A 1 177 ? -14.133 -2.715 8.141 1 97.56 177 ALA A C 1
ATOM 1371 O O . ALA A 1 177 ? -15.219 -3.178 7.781 1 97.56 177 ALA A O 1
ATOM 1372 N N . LYS A 1 178 ? -13.867 -2.525 9.43 1 95.56 178 LYS A N 1
ATOM 1373 C CA . LYS A 1 178 ? -14.828 -2.793 10.492 1 95.56 178 LYS A CA 1
ATOM 1374 C C . LYS A 1 178 ? -16.062 -1.909 10.344 1 95.56 178 LYS A C 1
ATOM 1376 O O . LYS A 1 178 ? -17.156 -2.303 10.742 1 95.56 178 LYS A O 1
ATOM 1381 N N . MET A 1 179 ? -15.852 -0.751 9.75 1 94.94 179 MET A N 1
ATOM 1382 C CA . MET A 1 179 ? -16.938 0.207 9.586 1 94.94 179 MET A CA 1
ATOM 1383 C C . MET A 1 179 ? -17.656 0.001 8.258 1 94.94 179 MET A C 1
ATOM 1385 O O . MET A 1 179 ? -18.516 0.796 7.879 1 94.94 179 MET A O 1
ATOM 1389 N N . GLY A 1 180 ? -17.25 -1.019 7.523 1 96.31 180 GLY A N 1
ATOM 1390 C CA . GLY A 1 180 ? -17.906 -1.346 6.27 1 96.31 180 GLY A CA 1
ATOM 1391 C C . GLY A 1 180 ? -17.469 -0.465 5.113 1 96.31 180 GLY A C 1
ATOM 1392 O O . GLY A 1 180 ? -18.219 -0.278 4.148 1 96.31 180 GLY A O 1
ATOM 1393 N N . VAL A 1 181 ? -16.344 0.177 5.219 1 97.31 181 VAL A N 1
ATOM 1394 C CA . VAL A 1 181 ? -15.836 1.019 4.137 1 97.31 181 VAL A CA 1
ATOM 1395 C C . VAL A 1 181 ? -14.352 0.74 3.918 1 97.31 181 VAL A C 1
ATOM 1397 O O . VAL A 1 181 ? -1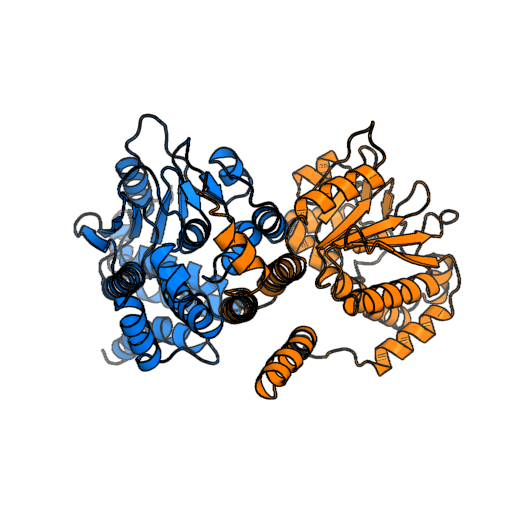3.758 -0.068 4.629 1 97.31 181 VAL A O 1
ATOM 1400 N N . ALA A 1 182 ? -13.797 1.237 2.822 1 98.06 182 ALA A N 1
ATOM 1401 C CA . ALA A 1 182 ? -12.359 1.336 2.58 1 98.06 182 ALA A CA 1
ATOM 1402 C C . ALA A 1 182 ? -11.836 2.727 2.928 1 98.06 182 ALA A C 1
ATOM 1404 O O . ALA A 1 182 ? -12.609 3.611 3.301 1 98.06 182 ALA A O 1
ATOM 1405 N N . THR A 1 183 ? -10.516 2.869 2.891 1 98.44 183 THR A N 1
ATOM 1406 C CA . THR A 1 183 ? -9.953 4.199 3.09 1 98.44 183 THR A CA 1
ATOM 1407 C C . THR A 1 183 ? -10.453 5.164 2.021 1 98.44 183 THR A C 1
ATOM 1409 O O . THR A 1 183 ? -10.641 4.777 0.866 1 98.44 183 THR A O 1
ATOM 1412 N N . GLY A 1 184 ? -10.648 6.402 2.408 1 97.81 184 GLY A N 1
ATOM 1413 C CA . GLY A 1 184 ? -11.172 7.398 1.485 1 97.81 184 GLY A CA 1
ATOM 1414 C C . GLY A 1 184 ? -10.383 8.695 1.507 1 97.81 184 GLY A C 1
ATOM 1415 O O . GLY A 1 184 ? -10.469 9.492 0.57 1 97.81 184 GLY A O 1
ATOM 1416 N N . TRP A 1 185 ? -9.609 8.914 2.535 1 98.12 185 TRP A N 1
ATOM 1417 C CA . TRP A 1 185 ? -8.906 10.188 2.691 1 98.12 185 TRP A CA 1
ATOM 1418 C C . TRP A 1 185 ? -7.504 10.109 2.105 1 98.12 185 TRP A C 1
ATOM 1420 O O . TRP A 1 185 ? -6.699 11.023 2.283 1 98.12 185 TRP A O 1
ATOM 1430 N N . GLY A 1 186 ? -7.234 9.055 1.371 1 98.06 186 GLY A N 1
ATOM 1431 C CA . GLY A 1 186 ? -5.949 8.875 0.708 1 98.06 186 GLY A CA 1
ATOM 1432 C C . GLY A 1 186 ? -4.98 8.031 1.511 1 98.06 186 GLY A C 1
ATOM 1433 O O . GLY A 1 186 ? -3.887 7.711 1.036 1 98.06 186 GLY A O 1
ATOM 1434 N N . GLY A 1 187 ? -5.371 7.637 2.699 1 98.38 187 GLY A N 1
ATOM 1435 C CA . GLY A 1 187 ? -4.492 6.887 3.58 1 98.38 187 GLY A CA 1
ATOM 1436 C C . GLY A 1 187 ? -4.113 5.523 3.029 1 98.38 187 GLY A C 1
ATOM 1437 O O . GLY A 1 187 ? -3.027 5.012 3.312 1 98.38 187 GLY A O 1
ATOM 1438 N N . GLY A 1 188 ? -5.027 4.875 2.271 1 98.19 188 GLY A N 1
ATOM 1439 C CA . GLY A 1 188 ? -4.68 3.605 1.653 1 98.19 188 GLY A CA 1
ATOM 1440 C C . GLY A 1 188 ? -3.555 3.723 0.642 1 98.19 188 GLY A C 1
ATOM 1441 O O . GLY A 1 188 ? -2.586 2.963 0.691 1 98.19 188 GLY A O 1
ATOM 1442 N N . THR A 1 189 ? -3.658 4.672 -0.223 1 97.25 189 THR A N 1
ATOM 1443 C CA . THR A 1 189 ? -2.65 4.945 -1.241 1 97.25 189 THR A CA 1
ATOM 1444 C C . THR A 1 189 ? -1.307 5.273 -0.598 1 97.25 189 THR A C 1
ATOM 1446 O O . THR A 1 189 ? -0.277 4.711 -0.975 1 97.25 189 THR A O 1
ATOM 1449 N N . ARG A 1 190 ? -1.331 6.102 0.373 1 97.81 190 ARG A N 1
ATOM 1450 C CA . ARG A 1 190 ? -0.092 6.543 1.005 1 97.81 190 ARG A CA 1
ATOM 1451 C C . ARG A 1 190 ? 0.52 5.43 1.848 1 97.81 190 ARG A C 1
ATOM 1453 O O . ARG A 1 190 ? 1.744 5.316 1.938 1 97.81 190 ARG A O 1
ATOM 1460 N N . LEU A 1 191 ? -0.374 4.668 2.473 1 98.44 191 LEU A N 1
ATOM 1461 C CA . LEU A 1 191 ? 0.115 3.578 3.312 1 98.44 191 LEU A CA 1
ATOM 1462 C C . LEU A 1 191 ? 0.947 2.596 2.498 1 98.44 191 LEU A C 1
ATOM 1464 O O . LEU A 1 191 ? 1.964 2.09 2.977 1 98.44 191 LEU A O 1
ATOM 1468 N N . VAL A 1 192 ? 0.545 2.273 1.306 1 97.06 192 VAL A N 1
ATOM 1469 C CA . VAL A 1 192 ? 1.285 1.36 0.441 1 97.06 192 VAL A CA 1
ATOM 1470 C C . VAL A 1 192 ? 2.695 1.897 0.208 1 97.06 192 VAL A C 1
ATOM 1472 O O . VAL A 1 192 ? 3.668 1.14 0.235 1 97.06 192 VAL A O 1
ATOM 1475 N N . LYS A 1 193 ? 2.836 3.15 0.021 1 94.75 193 LYS A N 1
ATOM 1476 C CA . LYS A 1 193 ? 4.141 3.766 -0.2 1 94.75 193 LYS A CA 1
ATOM 1477 C C . LYS A 1 193 ? 4.992 3.721 1.065 1 94.75 193 LYS A C 1
ATOM 1479 O O . LYS A 1 193 ? 6.215 3.588 0.993 1 94.75 193 LYS A O 1
ATOM 1484 N N . ILE A 1 194 ? 4.355 3.773 2.15 1 96.75 194 ILE A N 1
ATOM 1485 C CA . ILE A 1 194 ? 5.066 3.893 3.42 1 96.75 194 ILE A CA 1
ATOM 1486 C C . ILE A 1 194 ? 5.555 2.518 3.869 1 96.75 194 ILE A C 1
ATOM 1488 O O . ILE A 1 194 ? 6.711 2.361 4.266 1 96.75 194 ILE A O 1
ATOM 1492 N N . VAL A 1 195 ? 4.652 1.521 3.758 1 96.75 195 VAL A N 1
ATOM 1493 C CA . VAL A 1 195 ? 5.004 0.266 4.414 1 96.75 195 VAL A CA 1
ATOM 1494 C C . VAL A 1 195 ? 5.055 -0.86 3.385 1 96.75 195 VAL A C 1
ATOM 1496 O O . VAL A 1 195 ? 5.359 -2.006 3.723 1 96.75 195 VAL A O 1
ATOM 1499 N N . GLY A 1 196 ? 4.754 -0.626 2.162 1 93.56 196 GLY A N 1
ATOM 1500 C CA . GLY A 1 196 ? 4.695 -1.647 1.129 1 93.56 196 GLY A CA 1
ATOM 1501 C C . GLY A 1 196 ? 3.336 -2.307 1.015 1 93.56 196 GLY A C 1
ATOM 1502 O O . GLY A 1 196 ? 2.533 -2.252 1.948 1 93.56 196 GLY A O 1
ATOM 1503 N N . ARG A 1 197 ? 3.055 -2.965 -0.095 1 93.94 197 ARG A N 1
ATOM 1504 C CA . ARG A 1 197 ? 1.77 -3.547 -0.47 1 93.94 197 ARG A CA 1
ATOM 1505 C C . ARG A 1 197 ? 1.315 -4.582 0.556 1 93.94 197 ARG A C 1
ATOM 1507 O O . ARG A 1 197 ? 0.166 -4.559 1 1 93.94 197 ARG A O 1
ATOM 1514 N N . ARG A 1 198 ? 2.158 -5.469 0.916 1 94.62 198 ARG A N 1
ATOM 1515 C CA . ARG A 1 198 ? 1.807 -6.594 1.778 1 94.62 198 ARG A CA 1
ATOM 1516 C C . ARG A 1 198 ? 1.392 -6.109 3.164 1 94.62 198 ARG A C 1
ATOM 1518 O O . ARG A 1 198 ? 0.322 -6.473 3.658 1 94.62 198 ARG A O 1
ATOM 1525 N N . ASN A 1 199 ? 2.244 -5.258 3.758 1 96 199 ASN A N 1
ATOM 1526 C CA . ASN A 1 199 ? 1.931 -4.734 5.082 1 96 199 ASN A CA 1
ATOM 1527 C C . ASN A 1 199 ? 0.692 -3.844 5.055 1 96 199 ASN A C 1
ATOM 1529 O O . ASN A 1 199 ? -0.084 -3.824 6.012 1 96 199 ASN A O 1
ATOM 1533 N N . ALA A 1 200 ? 0.54 -3.09 3.957 1 97.94 200 ALA A N 1
ATOM 1534 C CA . ALA A 1 200 ? -0.656 -2.264 3.814 1 97.94 200 ALA A CA 1
ATOM 1535 C C . ALA A 1 200 ? -1.915 -3.125 3.766 1 97.94 200 ALA A C 1
ATOM 1537 O O . ALA A 1 200 ? -2.891 -2.852 4.469 1 97.94 200 ALA A O 1
ATOM 1538 N N . LEU A 1 201 ? -1.866 -4.145 2.932 1 97.19 201 LEU A N 1
ATOM 1539 C CA . LEU A 1 201 ? -3.008 -5.043 2.807 1 97.19 201 LEU A CA 1
ATOM 1540 C C . LEU A 1 201 ? -3.336 -5.695 4.145 1 97.19 201 LEU A C 1
ATOM 1542 O O . LEU A 1 201 ? -4.504 -5.758 4.543 1 97.19 201 LEU A O 1
ATOM 1546 N N . LYS A 1 202 ? -2.359 -6.148 4.871 1 96.88 202 LYS A N 1
ATOM 1547 C CA . LYS A 1 202 ? -2.555 -6.746 6.188 1 96.88 202 LYS A CA 1
ATOM 1548 C C . LYS A 1 202 ? -3.166 -5.742 7.164 1 96.88 202 LYS A C 1
ATOM 1550 O O . LYS A 1 202 ? -4.148 -6.051 7.84 1 96.88 202 LYS A O 1
ATOM 1555 N N . ALA A 1 203 ? -2.631 -4.543 7.203 1 98.25 203 ALA A N 1
ATOM 1556 C CA . ALA A 1 203 ? -3.092 -3.525 8.141 1 98.25 203 ALA A CA 1
ATOM 1557 C C . ALA A 1 203 ? -4.539 -3.133 7.859 1 98.25 203 ALA A C 1
ATOM 1559 O O . ALA A 1 203 ? -5.352 -3.027 8.781 1 98.25 203 ALA A O 1
ATOM 1560 N N . LEU A 1 204 ? -4.871 -2.982 6.609 1 98.56 204 LEU A N 1
ATOM 1561 C CA . LEU A 1 204 ? -6.188 -2.486 6.227 1 98.56 204 LEU A CA 1
ATOM 1562 C C . LEU A 1 204 ? -7.25 -3.562 6.414 1 98.56 204 LEU A C 1
ATOM 1564 O O . LEU A 1 204 ? -8.391 -3.26 6.785 1 98.56 204 LEU A O 1
ATOM 1568 N N . LEU A 1 205 ? -6.902 -4.789 6.184 1 98.12 205 LEU A N 1
ATOM 1569 C CA . LEU A 1 205 ? -7.883 -5.867 6.246 1 98.12 205 LEU A CA 1
ATOM 1570 C C . LEU A 1 205 ? -8.016 -6.398 7.672 1 98.12 205 LEU A C 1
ATOM 1572 O O . LEU A 1 205 ? -9.109 -6.75 8.109 1 98.12 205 LEU A O 1
ATOM 1576 N N . SER A 1 206 ? -6.934 -6.488 8.406 1 97.06 206 SER A N 1
ATOM 1577 C CA . SER A 1 206 ? -6.996 -7.023 9.758 1 97.06 206 SER A CA 1
ATOM 1578 C C . SER A 1 206 ? -7.496 -5.977 10.75 1 97.06 206 SER A C 1
ATOM 1580 O O . SER A 1 206 ? -7.953 -6.316 11.844 1 97.06 206 SER A O 1
ATOM 1582 N N . CYS A 1 207 ? -7.297 -4.75 10.453 1 97.75 207 CYS A N 1
ATOM 1583 C CA . CYS A 1 207 ? -7.598 -3.65 11.367 1 97.75 207 CYS A CA 1
ATOM 1584 C C . CYS A 1 207 ? -6.797 -3.779 12.656 1 97.75 207 CYS A C 1
ATOM 1586 O O . CYS A 1 207 ? -7.281 -3.41 13.727 1 97.75 207 CYS A O 1
ATOM 1588 N N . GLU A 1 208 ? -5.66 -4.328 12.539 1 97.25 208 GLU A N 1
ATOM 1589 C CA . GLU A 1 208 ? -4.848 -4.582 13.719 1 97.25 208 GLU A CA 1
ATOM 1590 C C . GLU A 1 208 ? -4.488 -3.279 14.43 1 97.25 208 GLU A C 1
ATOM 1592 O O . GLU A 1 208 ? -4.379 -2.229 13.797 1 97.25 208 GLU A O 1
ATOM 1597 N N . LYS A 1 209 ? -4.301 -3.41 15.781 1 98.12 209 LYS A N 1
ATOM 1598 C CA . LYS A 1 209 ? -3.721 -2.326 16.562 1 98.12 209 LYS A CA 1
ATOM 1599 C C . LYS A 1 209 ? -2.201 -2.311 16.438 1 98.12 209 LYS A C 1
ATOM 1601 O O . LYS A 1 209 ? -1.517 -3.166 17.016 1 98.12 209 LYS A O 1
ATOM 1606 N N . ILE A 1 210 ? -1.678 -1.356 15.758 1 98.56 210 ILE A N 1
ATOM 1607 C CA . ILE A 1 210 ? -0.24 -1.265 15.523 1 98.56 210 ILE A CA 1
ATOM 1608 C C . ILE A 1 210 ? 0.403 -0.395 16.594 1 98.56 210 ILE A C 1
ATOM 1610 O O . ILE A 1 210 ? 0.289 0.833 16.562 1 98.56 210 ILE A O 1
ATOM 1614 N N . ASP A 1 211 ? 1.077 -1.036 17.469 1 98.19 211 ASP A N 1
ATOM 1615 C CA . ASP A 1 211 ? 1.761 -0.288 18.516 1 98.19 211 ASP A CA 1
ATOM 1616 C C . ASP A 1 211 ? 3.104 0.248 18.031 1 98.19 211 ASP A C 1
ATOM 1618 O O . ASP A 1 211 ? 3.473 0.043 16.875 1 98.19 211 ASP A O 1
ATOM 1622 N N . ALA A 1 212 ? 3.789 0.95 18.906 1 97.56 212 ALA A N 1
ATOM 1623 C CA . ALA A 1 212 ? 5.004 1.66 18.516 1 97.56 212 ALA A CA 1
ATOM 1624 C C . ALA A 1 212 ? 6.07 0.688 18.031 1 97.56 212 ALA A C 1
ATOM 1626 O O . ALA A 1 212 ? 6.766 0.962 17.047 1 97.56 212 ALA A O 1
ATOM 1627 N N . LYS A 1 213 ? 6.219 -0.449 18.672 1 96.44 213 LYS A N 1
ATOM 1628 C CA . LYS A 1 213 ? 7.219 -1.441 18.281 1 96.44 213 LYS A CA 1
ATOM 1629 C C . LYS A 1 213 ? 6.93 -2.006 16.891 1 96.44 213 LYS A C 1
ATOM 1631 O O . LYS A 1 213 ? 7.805 -2.012 16.031 1 96.44 213 LYS A O 1
ATOM 1636 N N . ARG A 1 214 ? 5.734 -2.469 16.688 1 97.19 214 ARG A N 1
ATOM 1637 C CA . ARG A 1 214 ? 5.328 -3.01 15.398 1 97.19 214 ARG A CA 1
ATOM 1638 C C . ARG A 1 214 ? 5.414 -1.948 14.305 1 97.19 214 ARG A C 1
ATOM 1640 O O . ARG A 1 214 ? 5.848 -2.232 13.188 1 97.19 214 ARG A O 1
ATOM 1647 N N . ALA A 1 215 ? 5.02 -0.756 14.641 1 98.44 215 ALA A N 1
ATOM 1648 C CA . ALA A 1 215 ? 5.078 0.355 13.688 1 98.44 215 ALA A CA 1
ATOM 1649 C C . ALA A 1 215 ? 6.512 0.604 13.227 1 98.44 215 ALA A C 1
ATOM 1651 O O . ALA A 1 215 ? 6.754 0.838 12.039 1 98.44 215 ALA A O 1
ATOM 1652 N N . ALA A 1 216 ? 7.434 0.532 14.148 1 97 216 ALA A N 1
ATOM 1653 C CA . ALA A 1 216 ? 8.844 0.707 13.812 1 97 216 ALA A CA 1
ATOM 1654 C C . ALA A 1 216 ? 9.336 -0.436 12.93 1 97 216 ALA A C 1
ATOM 1656 O O . ALA A 1 216 ? 10.062 -0.208 11.953 1 97 216 ALA A O 1
ATOM 1657 N N . GLU A 1 217 ? 8.898 -1.639 13.195 1 94.81 217 GLU A N 1
ATOM 1658 C CA . GLU A 1 217 ? 9.32 -2.828 12.453 1 94.81 217 GLU A CA 1
ATOM 1659 C C . GLU A 1 217 ? 8.898 -2.746 10.992 1 94.81 217 GLU A C 1
ATOM 1661 O O . GLU A 1 217 ? 9.648 -3.16 10.102 1 94.81 217 GLU A O 1
ATOM 1666 N N . ILE A 1 218 ? 7.754 -2.189 10.75 1 95.5 218 ILE A N 1
ATOM 1667 C CA . ILE A 1 218 ? 7.254 -2.236 9.375 1 95.5 218 ILE A CA 1
ATOM 1668 C C . ILE A 1 218 ? 7.516 -0.9 8.688 1 95.5 218 ILE A C 1
ATOM 1670 O O . ILE A 1 218 ? 7.113 -0.699 7.535 1 95.5 218 ILE A O 1
ATOM 1674 N N . GLY A 1 219 ? 8.094 0.072 9.422 1 97 219 GLY A N 1
ATOM 1675 C CA . GLY A 1 219 ? 8.477 1.336 8.812 1 97 219 GLY A CA 1
ATOM 1676 C C . GLY A 1 219 ? 7.375 2.377 8.852 1 97 219 GLY A C 1
ATOM 1677 O O . GLY A 1 219 ? 7.426 3.367 8.117 1 97 219 GLY A O 1
ATOM 1678 N N . LEU A 1 220 ? 6.371 2.203 9.711 1 98.38 220 LEU A N 1
ATOM 1679 C CA . LEU A 1 220 ? 5.238 3.117 9.797 1 98.38 220 LEU A CA 1
ATOM 1680 C C . LEU A 1 220 ? 5.582 4.328 10.664 1 98.38 220 LEU A C 1
ATOM 1682 O O . LEU A 1 220 ? 4.996 5.398 10.5 1 98.38 220 LEU A O 1
ATOM 1686 N N . VAL A 1 221 ? 6.57 4.176 11.562 1 98 221 VAL A N 1
ATOM 1687 C CA . VAL A 1 221 ? 6.945 5.266 12.461 1 98 221 VAL A CA 1
ATOM 1688 C C . VAL A 1 221 ? 8.453 5.496 12.391 1 98 221 VAL A C 1
ATOM 1690 O O . VAL A 1 221 ? 9.227 4.555 12.188 1 98 221 VAL A O 1
ATOM 1693 N N . ASP A 1 222 ? 8.859 6.68 12.617 1 95.56 222 ASP A N 1
ATOM 1694 C CA . ASP A 1 222 ? 10.258 7.074 12.461 1 95.56 222 ASP A CA 1
ATOM 1695 C C . ASP A 1 222 ? 10.906 7.336 13.812 1 95.56 222 ASP A C 1
ATOM 1697 O O . ASP A 1 222 ? 12.125 7.211 13.953 1 95.56 222 ASP A O 1
ATOM 1701 N N . TYR A 1 223 ? 10.117 7.738 14.711 1 93.94 223 TYR A N 1
ATOM 1702 C CA . TYR A 1 223 ? 10.641 8.125 16.016 1 93.94 223 TYR A CA 1
ATOM 1703 C C . TYR A 1 223 ? 9.711 7.676 17.141 1 93.94 223 TYR A C 1
ATOM 1705 O O . TYR A 1 223 ? 8.531 8.055 17.156 1 93.94 223 TYR A O 1
ATOM 1713 N N . VAL A 1 224 ? 10.172 6.793 18 1 95.75 224 VAL A N 1
ATOM 1714 C CA . VAL A 1 224 ? 9.43 6.41 19.188 1 95.75 224 VAL A CA 1
ATOM 1715 C C . VAL A 1 224 ? 9.93 7.203 20.391 1 95.75 224 VAL A C 1
ATOM 1717 O O . VAL A 1 224 ? 11.109 7.105 20.766 1 95.75 224 VAL A O 1
ATOM 1720 N N . ILE A 1 225 ? 9.086 7.965 20.953 1 94.81 225 ILE A N 1
ATOM 1721 C CA . ILE A 1 225 ? 9.438 8.906 22.016 1 94.81 225 ILE A CA 1
ATOM 1722 C C . ILE A 1 225 ? 9.625 8.148 23.328 1 94.81 225 ILE A C 1
ATOM 1724 O O . ILE A 1 225 ? 8.805 7.297 23.688 1 94.81 225 ILE A O 1
ATOM 1728 N N . GLU A 1 226 ? 10.594 8.508 24.062 1 90.56 226 GLU A N 1
ATOM 1729 C CA . GLU A 1 226 ? 10.891 7.852 25.328 1 90.56 226 GLU A CA 1
ATOM 1730 C C . GLU A 1 226 ? 9.836 8.188 26.375 1 90.56 226 GLU A C 1
ATOM 1732 O O . GLU A 1 226 ? 9.266 9.281 26.359 1 90.56 226 GLU A O 1
ATOM 1737 N N . GLU A 1 227 ? 9.617 7.305 27.359 1 87.5 227 GLU A N 1
ATOM 1738 C CA . GLU A 1 227 ? 8.562 7.418 28.359 1 87.5 227 GLU A CA 1
ATOM 1739 C C . GLU A 1 227 ? 8.781 8.641 29.25 1 87.5 227 GLU A C 1
ATOM 1741 O O . GLU A 1 227 ? 7.816 9.273 29.688 1 87.5 227 GLU A O 1
ATOM 1746 N N . ASN A 1 228 ? 9.977 9.078 29.484 1 89.19 228 ASN A N 1
ATOM 1747 C CA . ASN A 1 228 ? 10.281 10.141 30.438 1 89.19 228 ASN A CA 1
ATOM 1748 C C . ASN A 1 228 ? 10.352 11.5 29.75 1 89.19 228 ASN A C 1
ATOM 1750 O O . ASN A 1 228 ? 10.625 12.516 30.406 1 89.19 228 ASN A O 1
ATOM 1754 N N . GLU A 1 229 ? 10.023 11.539 28.547 1 89.88 229 GLU A N 1
ATOM 1755 C CA . GLU A 1 229 ? 10.094 12.781 27.781 1 89.88 229 GLU A CA 1
ATOM 1756 C C . GLU A 1 229 ? 8.703 13.305 27.438 1 89.88 229 GLU A C 1
ATOM 1758 O O . GLU A 1 229 ? 7.816 12.531 27.078 1 89.88 229 GLU A O 1
ATOM 1763 N N . ASP A 1 230 ? 8.547 14.664 27.641 1 94 230 ASP A N 1
ATOM 1764 C CA . ASP A 1 230 ? 7.336 15.273 27.094 1 94 230 ASP A CA 1
ATOM 1765 C C . ASP A 1 230 ? 7.258 15.078 25.578 1 94 230 ASP A C 1
ATOM 1767 O O . ASP A 1 230 ? 8.18 15.445 24.844 1 94 230 ASP A O 1
ATOM 1771 N N . PRO A 1 231 ? 6.211 14.523 25.125 1 95.5 231 PRO A N 1
ATOM 1772 C CA . PRO A 1 231 ? 6.172 14.117 23.719 1 95.5 231 PRO A CA 1
ATOM 1773 C C . PRO A 1 231 ? 6.375 15.297 22.766 1 95.5 231 PRO A C 1
ATOM 1775 O O . PRO A 1 231 ? 7.129 15.18 21.797 1 95.5 231 PRO A O 1
ATOM 1778 N N . LEU A 1 232 ? 5.68 16.391 23.016 1 95.88 232 LEU A N 1
ATOM 1779 C CA . LEU A 1 232 ? 5.801 17.531 22.109 1 95.88 232 LEU A CA 1
ATOM 1780 C C . LEU A 1 232 ? 7.219 18.094 22.141 1 95.88 232 LEU A C 1
ATOM 1782 O O . LEU A 1 232 ? 7.777 18.438 21.094 1 95.88 232 LEU A O 1
ATOM 1786 N N . ASN A 1 233 ? 7.797 18.172 23.297 1 95.38 233 ASN A N 1
ATOM 1787 C CA . ASN A 1 233 ? 9.172 18.641 23.422 1 95.38 233 ASN A CA 1
ATOM 1788 C C . ASN A 1 233 ? 10.141 17.688 22.719 1 95.38 233 ASN A C 1
ATOM 1790 O O . ASN A 1 233 ? 11.078 18.125 22.047 1 95.38 233 ASN A O 1
ATOM 1794 N N . GLY A 1 234 ? 9.891 16.422 22.922 1 94.62 234 GLY A N 1
ATOM 1795 C CA . GLY A 1 234 ? 10.742 15.43 22.281 1 94.62 234 GLY A CA 1
ATOM 1796 C C . GLY A 1 234 ? 10.75 15.531 20.766 1 94.62 234 GLY A C 1
ATOM 1797 O O . GLY A 1 234 ? 11.812 15.594 20.141 1 94.62 234 GLY A O 1
ATOM 1798 N N . VAL A 1 235 ? 9.609 15.617 20.188 1 96.75 235 VAL A N 1
ATOM 1799 C CA . VAL A 1 235 ? 9.492 15.633 18.734 1 96.75 235 VAL A CA 1
ATOM 1800 C C . VAL A 1 235 ? 9.984 16.969 18.188 1 96.75 235 VAL A C 1
ATOM 1802 O O . VAL A 1 235 ? 10.625 17.031 17.125 1 96.75 235 VAL A O 1
ATOM 1805 N N . SER A 1 236 ? 9.688 18.094 18.906 1 96.75 236 SER A N 1
ATOM 1806 C CA . SER A 1 236 ? 10.133 19.406 18.453 1 96.75 236 SER A CA 1
ATOM 1807 C C . SER A 1 236 ? 11.656 19.484 18.453 1 96.75 236 SER A C 1
ATOM 1809 O O . SER A 1 236 ? 12.258 20.031 17.516 1 96.75 236 SER A O 1
ATOM 1811 N N . SER A 1 237 ? 12.273 18.938 19.484 1 95.5 237 SER A N 1
ATOM 1812 C CA . SER A 1 237 ? 13.727 18.938 19.547 1 95.5 237 SER A CA 1
ATOM 1813 C C . SER A 1 237 ? 14.336 18.109 18.438 1 95.5 237 SER A C 1
ATOM 1815 O O . SER A 1 237 ? 15.328 18.5 17.812 1 95.5 237 SER A O 1
ATOM 1817 N N . TRP A 1 238 ? 13.781 17 18.281 1 95.75 238 TRP A N 1
ATOM 1818 C CA . TRP A 1 238 ? 14.242 16.125 17.203 1 95.75 238 TRP A CA 1
ATOM 1819 C C . TRP A 1 238 ? 14.133 16.812 15.852 1 95.75 238 TRP A C 1
ATOM 1821 O O . TRP A 1 238 ? 15.086 16.812 15.07 1 95.75 238 TRP A O 1
ATOM 1831 N N . LEU A 1 239 ? 12.977 17.438 15.57 1 97.44 239 LEU A N 1
ATOM 1832 C CA . LEU A 1 239 ? 12.734 18.094 14.297 1 97.44 239 LEU A CA 1
ATOM 1833 C C . LEU A 1 239 ? 13.656 19.312 14.141 1 97.44 239 LEU A C 1
ATOM 1835 O O . LEU A 1 239 ? 14.172 19.562 13.047 1 97.44 239 LEU A O 1
ATOM 1839 N N . GLU A 1 240 ? 13.859 20.016 15.195 1 96.88 240 GLU A N 1
ATOM 1840 C CA . GLU A 1 240 ? 14.758 21.172 15.164 1 96.88 240 GLU A CA 1
ATOM 1841 C C . GLU A 1 240 ? 16.172 20.766 14.781 1 96.88 240 GLU A C 1
ATOM 1843 O O . GLU A 1 240 ? 16.844 21.453 14.016 1 96.88 240 GLU A O 1
ATOM 1848 N N . ARG A 1 241 ? 16.609 19.672 15.336 1 96.25 241 ARG A N 1
ATOM 1849 C CA . ARG A 1 241 ? 17.953 19.172 15.008 1 96.25 241 ARG A CA 1
ATOM 1850 C C . ARG A 1 241 ? 18.031 18.781 13.539 1 96.25 241 ARG A C 1
ATOM 1852 O O . ARG A 1 241 ? 19.031 19.078 12.875 1 96.25 241 ARG A O 1
ATOM 1859 N N . LEU A 1 242 ? 17.062 18.172 13.094 1 96.75 242 LEU A N 1
ATOM 1860 C CA . LEU A 1 242 ? 17 17.75 11.695 1 96.75 242 LEU A CA 1
ATOM 1861 C C . LEU A 1 242 ? 17.016 18.953 10.758 1 96.75 242 LEU A C 1
ATOM 1863 O O . LEU A 1 242 ? 17.594 18.891 9.672 1 96.75 242 LEU A O 1
ATOM 1867 N N . LEU A 1 243 ? 16.438 20.047 11.219 1 97.69 243 LEU A N 1
ATOM 1868 C CA . LEU A 1 243 ? 16.203 21.188 10.344 1 97.69 243 LEU A CA 1
ATOM 1869 C C . LEU A 1 243 ? 17.156 22.328 10.688 1 97.69 243 LEU A C 1
ATOM 1871 O O . LEU A 1 243 ? 16.828 23.5 10.5 1 97.69 243 LEU A O 1
ATOM 1875 N N . SER A 1 244 ? 18.312 22.062 11.148 1 95.81 244 SER A N 1
ATOM 1876 C CA . SER A 1 244 ? 19.25 23.047 11.703 1 95.81 244 SER A CA 1
ATOM 1877 C C . SER A 1 244 ? 19.922 23.844 10.594 1 95.81 244 SER A C 1
ATOM 1879 O O . SER A 1 244 ? 20.688 24.766 10.867 1 95.81 244 SER A O 1
ATOM 1881 N N . HIS A 1 245 ? 19.609 23.625 9.344 1 95.19 245 HIS A N 1
ATOM 1882 C CA . HIS A 1 245 ? 20.234 24.312 8.219 1 95.19 245 HIS A CA 1
ATOM 1883 C C . HIS A 1 245 ? 19.391 25.484 7.754 1 95.19 245 HIS A C 1
ATOM 1885 O O . HIS A 1 245 ? 18.312 25.734 8.281 1 95.19 245 HIS A O 1
ATOM 1891 N N . ASP A 1 246 ? 19.984 26.219 6.844 1 94.81 246 ASP A N 1
ATOM 1892 C CA . ASP A 1 246 ? 19.312 27.375 6.242 1 94.81 246 ASP A CA 1
ATOM 1893 C C . ASP A 1 246 ? 17.953 26.984 5.688 1 94.81 246 ASP A C 1
ATOM 1895 O O . ASP A 1 246 ? 17.797 25.922 5.09 1 94.81 246 ASP A O 1
ATOM 1899 N N . GLU A 1 247 ? 16.938 27.891 5.895 1 95.44 247 GLU A N 1
ATOM 1900 C CA . GLU A 1 247 ? 15.555 27.594 5.527 1 95.44 247 GLU A CA 1
ATOM 1901 C C . GLU A 1 247 ? 15.43 27.297 4.035 1 95.44 247 GLU A C 1
ATOM 1903 O O . GLU A 1 247 ? 14.664 26.422 3.625 1 95.44 247 GLU A O 1
ATOM 1908 N N . THR A 1 248 ? 16.125 28.062 3.191 1 95 248 THR A N 1
ATOM 1909 C CA . THR A 1 248 ? 16.047 27.859 1.751 1 95 248 THR A CA 1
ATOM 1910 C C . THR A 1 248 ? 16.609 26.484 1.372 1 95 248 THR A C 1
ATOM 1912 O O . THR A 1 248 ? 16.094 25.828 0.468 1 95 248 THR A O 1
ATOM 1915 N N . VAL A 1 249 ? 17.672 26.047 2.092 1 96.62 249 VAL A N 1
ATOM 1916 C CA . VAL A 1 249 ? 18.281 24.734 1.855 1 96.62 249 VAL A CA 1
ATOM 1917 C C . VAL A 1 249 ? 17.328 23.625 2.27 1 96.62 249 VAL A C 1
ATOM 1919 O O . VAL A 1 249 ? 17.094 22.688 1.506 1 96.62 249 VAL A O 1
ATOM 1922 N N . VAL A 1 250 ? 16.734 23.781 3.445 1 97.94 250 VAL A N 1
ATOM 1923 C CA . VAL A 1 250 ? 15.82 22.781 3.967 1 97.94 250 VAL A CA 1
ATOM 1924 C C . VAL A 1 250 ? 14.633 22.625 3.02 1 97.94 250 VAL A C 1
ATOM 1926 O O . VAL A 1 250 ? 14.258 21.5 2.666 1 97.94 250 VAL A O 1
ATOM 1929 N N . ARG A 1 251 ? 14.094 23.688 2.58 1 97.06 251 ARG A N 1
ATOM 1930 C CA . ARG A 1 251 ? 12.914 23.672 1.712 1 97.06 251 ARG A CA 1
ATOM 1931 C C . ARG A 1 251 ? 13.25 23.094 0.343 1 97.06 251 ARG A C 1
ATOM 1933 O O . ARG A 1 251 ? 12.438 22.375 -0.249 1 97.06 251 ARG A O 1
ATOM 1940 N N . SER A 1 252 ? 14.422 23.391 -0.199 1 95.88 252 SER A N 1
ATOM 1941 C CA . SER A 1 252 ? 14.867 22.828 -1.468 1 95.88 252 SER A CA 1
ATOM 1942 C C . SER A 1 252 ? 15 21.297 -1.376 1 95.88 252 SER A C 1
ATOM 1944 O O . SER A 1 252 ? 14.578 20.578 -2.279 1 95.88 252 SER A O 1
ATOM 1946 N N . ILE A 1 253 ? 15.609 20.875 -0.295 1 97.62 253 ILE A N 1
ATOM 1947 C CA . ILE A 1 253 ? 15.773 19.438 -0.094 1 97.62 253 ILE A CA 1
ATOM 1948 C C . ILE A 1 253 ? 14.406 18.766 -0.008 1 97.62 253 ILE A C 1
ATOM 1950 O O . ILE A 1 253 ? 14.172 17.719 -0.627 1 97.62 253 ILE A O 1
ATOM 1954 N N . LYS A 1 254 ? 13.477 19.375 0.751 1 97.69 254 LYS A N 1
ATOM 1955 C CA . LYS A 1 254 ? 12.109 18.859 0.848 1 97.69 254 LYS A CA 1
ATOM 1956 C C . LYS A 1 254 ? 11.469 18.75 -0.531 1 97.69 254 LYS A C 1
ATOM 1958 O O . LYS A 1 254 ? 10.844 17.734 -0.848 1 97.69 254 LYS A O 1
ATOM 1963 N N . ASN A 1 255 ? 11.625 19.719 -1.317 1 95.06 255 ASN A N 1
ATOM 1964 C CA . ASN A 1 255 ? 11.023 19.703 -2.645 1 95.06 255 ASN A CA 1
ATOM 1965 C C . ASN A 1 255 ? 11.633 18.625 -3.525 1 95.06 255 ASN A C 1
ATOM 1967 O O . ASN A 1 255 ? 10.906 17.922 -4.246 1 95.06 255 ASN A O 1
ATOM 1971 N N . VAL A 1 256 ? 12.969 18.484 -3.504 1 95 256 VAL A N 1
ATOM 1972 C CA . VAL A 1 256 ? 13.664 17.453 -4.281 1 95 256 VAL A CA 1
ATOM 1973 C C . VAL A 1 256 ? 13.109 16.078 -3.928 1 95 256 VAL A C 1
ATOM 1975 O O . VAL A 1 256 ? 12.789 15.289 -4.812 1 95 256 VAL A O 1
ATOM 1978 N N . VAL A 1 257 ? 12.938 15.883 -2.645 1 95.81 257 VAL A N 1
ATOM 1979 C CA . VAL A 1 257 ? 12.484 14.578 -2.178 1 95.81 257 VAL A CA 1
ATOM 1980 C C . VAL A 1 257 ? 11.016 14.375 -2.553 1 95.81 257 VAL A C 1
ATOM 1982 O O . VAL A 1 257 ? 10.633 13.305 -3.02 1 95.81 257 VAL A O 1
ATOM 1985 N N . THR A 1 258 ? 10.203 15.367 -2.385 1 94 258 THR A N 1
ATOM 1986 C CA . THR A 1 258 ? 8.773 15.281 -2.668 1 94 258 THR A CA 1
ATOM 1987 C C . THR A 1 258 ? 8.531 14.953 -4.141 1 94 258 THR A C 1
ATOM 1989 O O . THR A 1 258 ? 7.789 14.023 -4.461 1 94 258 THR A O 1
ATOM 1992 N N . VAL A 1 259 ? 9.195 15.602 -5.023 1 90.44 259 VAL A N 1
ATOM 1993 C CA . VAL A 1 259 ? 8.914 15.477 -6.449 1 90.44 259 VAL A CA 1
ATOM 1994 C C . VAL A 1 259 ? 9.43 14.133 -6.961 1 90.44 259 VAL A C 1
ATOM 1996 O O . VAL A 1 259 ? 8.914 13.586 -7.938 1 90.44 259 VAL A O 1
ATOM 1999 N N . ALA A 1 260 ? 10.492 13.664 -6.348 1 90.38 260 ALA A N 1
ATOM 2000 C CA . ALA A 1 260 ? 11.07 12.391 -6.773 1 90.38 260 ALA A CA 1
ATOM 2001 C C . ALA A 1 260 ? 10.07 11.25 -6.625 1 90.38 260 ALA A C 1
ATOM 2003 O O . ALA A 1 260 ? 10.211 10.203 -7.258 1 90.38 260 ALA A O 1
ATOM 2004 N N . GLU A 1 261 ? 9.023 11.391 -5.836 1 86.62 261 GLU A N 1
ATOM 2005 C CA . GLU A 1 261 ? 7.992 10.367 -5.645 1 86.62 261 GLU A CA 1
ATOM 2006 C C . GLU A 1 261 ? 6.945 10.43 -6.754 1 86.62 261 GLU A C 1
ATOM 2008 O O . GLU A 1 261 ? 6.242 9.445 -7.004 1 86.62 261 GLU A O 1
ATOM 2013 N N . TYR A 1 262 ? 6.848 11.516 -7.406 1 84.88 262 TYR A N 1
ATOM 2014 C CA . TYR A 1 262 ? 5.73 11.742 -8.32 1 84.88 262 TYR A CA 1
ATOM 2015 C C . TYR A 1 262 ? 6.203 11.727 -9.766 1 84.88 262 TYR A C 1
ATOM 2017 O O . TYR A 1 262 ? 5.438 11.383 -10.672 1 84.88 262 TYR A O 1
ATOM 2025 N N . LEU A 1 263 ? 7.465 12.125 -9.969 1 84.38 263 LEU A N 1
ATOM 2026 C CA . LEU A 1 263 ? 7.941 12.336 -11.336 1 84.38 263 LEU A CA 1
ATOM 2027 C C . LEU A 1 263 ? 8.797 11.164 -11.797 1 84.38 263 LEU A C 1
ATOM 2029 O O . LEU A 1 263 ? 9.445 10.5 -10.984 1 84.38 263 LEU A O 1
ATOM 2033 N N . PRO A 1 264 ? 8.727 10.977 -13.125 1 84.19 264 PRO A N 1
ATOM 2034 C CA . PRO A 1 264 ? 9.734 10.062 -13.672 1 84.19 264 PRO A CA 1
ATOM 2035 C C . PRO A 1 264 ? 11.164 10.516 -13.383 1 84.19 264 PRO A C 1
ATOM 2037 O O . PRO A 1 264 ? 11.414 11.703 -13.188 1 84.19 264 PRO A O 1
ATOM 2040 N N . PRO A 1 265 ? 12.156 9.641 -13.414 1 84.94 265 PRO A N 1
ATOM 2041 C CA . PRO A 1 265 ? 13.516 9.914 -12.945 1 84.94 265 PRO A CA 1
ATOM 2042 C C . PRO A 1 265 ? 14.164 11.086 -13.68 1 84.94 265 PRO A C 1
ATOM 2044 O O . PRO A 1 265 ? 14.781 11.953 -13.047 1 84.94 265 PRO A O 1
ATOM 2047 N N . LEU A 1 266 ? 14 11.125 -14.938 1 85.94 266 LEU A N 1
ATOM 2048 C CA . LEU A 1 266 ? 14.688 12.172 -15.688 1 85.94 266 LEU A CA 1
ATOM 2049 C C . LEU A 1 266 ? 14.086 13.539 -15.383 1 85.94 266 LEU A C 1
ATOM 2051 O O . LEU A 1 266 ? 14.805 14.539 -15.328 1 85.94 266 LEU A O 1
ATOM 2055 N N . GLU A 1 267 ? 12.758 13.656 -15.172 1 88.31 267 GLU A N 1
ATOM 2056 C CA . GLU A 1 267 ? 12.117 14.906 -14.781 1 88.31 267 GLU A CA 1
ATOM 2057 C C . GLU A 1 267 ? 12.492 15.297 -13.352 1 88.31 267 GLU A C 1
ATOM 2059 O O . GLU A 1 267 ? 12.695 16.484 -13.062 1 88.31 267 GLU A O 1
ATOM 2064 N N . SER A 1 268 ? 12.57 14.352 -12.484 1 91.19 268 SER A N 1
ATOM 2065 C CA . SER A 1 268 ? 13 14.586 -11.109 1 91.19 268 SER A CA 1
ATOM 2066 C C . SER A 1 268 ? 14.414 15.148 -11.062 1 91.19 268 SER A C 1
ATOM 2068 O O . SER A 1 268 ? 14.711 16.047 -10.273 1 91.19 268 SER A O 1
ATOM 2070 N N . LEU A 1 269 ? 15.25 14.625 -11.922 1 92.25 269 LEU A N 1
ATOM 2071 C CA . LEU A 1 269 ? 16.625 15.102 -11.992 1 92.25 269 LEU A CA 1
ATOM 2072 C C . LEU A 1 269 ? 16.672 16.562 -12.414 1 92.25 269 LEU A C 1
ATOM 2074 O O . LEU A 1 269 ? 17.516 17.328 -11.922 1 92.25 269 LEU A O 1
ATOM 2078 N N . GLN A 1 270 ? 15.805 16.953 -13.219 1 92.38 270 GLN A N 1
ATOM 2079 C CA . GLN A 1 270 ? 15.742 18.359 -13.641 1 92.38 270 GLN A CA 1
ATOM 2080 C C . GLN A 1 270 ? 15.336 19.266 -12.477 1 92.38 270 GLN A C 1
ATOM 2082 O O . GLN A 1 270 ? 15.898 20.344 -12.305 1 92.38 270 GLN A O 1
ATOM 2087 N N . VAL A 1 271 ? 14.352 18.859 -11.695 1 92.06 271 VAL A N 1
ATOM 2088 C CA . VAL A 1 271 ? 13.938 19.625 -10.523 1 92.06 271 VAL A CA 1
ATOM 2089 C C . VAL A 1 271 ? 15.102 19.734 -9.547 1 92.06 271 VAL A C 1
ATOM 2091 O O . VAL A 1 271 ? 15.367 20.812 -9.008 1 92.06 271 VAL A O 1
ATOM 2094 N N . GLU A 1 272 ? 15.781 18.656 -9.375 1 95.88 272 GLU A N 1
ATOM 2095 C CA . GLU A 1 272 ? 16.922 18.656 -8.477 1 95.88 272 GLU A CA 1
ATOM 2096 C C . GLU A 1 272 ? 17.984 19.672 -8.922 1 95.88 272 GLU A C 1
ATOM 2098 O O . GLU A 1 272 ? 18.531 20.406 -8.094 1 95.88 272 GLU A O 1
ATOM 2103 N N . ARG A 1 273 ? 18.188 19.719 -10.18 1 95 273 ARG A N 1
ATOM 2104 C CA . ARG A 1 273 ? 19.125 20.688 -10.719 1 95 273 ARG A CA 1
ATOM 2105 C C . ARG A 1 273 ? 18.625 22.109 -10.5 1 95 273 ARG A C 1
ATOM 2107 O O . ARG A 1 273 ? 19.391 22.984 -10.102 1 95 273 ARG A O 1
ATOM 2114 N N . SER A 1 274 ? 17.391 22.344 -10.711 1 95.62 274 SER A N 1
ATOM 2115 C CA . SER A 1 274 ? 16.797 23.672 -10.578 1 95.62 274 SER A CA 1
ATOM 2116 C C . SER A 1 274 ? 16.812 24.141 -9.133 1 95.62 274 SER A C 1
ATOM 2118 O O . SER A 1 274 ? 16.891 25.344 -8.859 1 95.62 274 SER A O 1
ATOM 2120 N N . GLU A 1 275 ? 16.688 23.203 -8.195 1 94.69 275 GLU A N 1
ATOM 2121 C CA . GLU A 1 275 ? 16.781 23.516 -6.777 1 94.69 275 GLU A CA 1
ATOM 2122 C C . GLU A 1 275 ? 18.219 23.828 -6.371 1 94.69 275 GLU A C 1
ATOM 2124 O O . GLU A 1 275 ? 18.453 24.734 -5.57 1 94.69 275 GLU A O 1
ATOM 2129 N N . PHE A 1 276 ? 19.125 23.156 -6.91 1 95.56 276 PHE A N 1
ATOM 2130 C CA . PHE A 1 276 ? 20.531 23.234 -6.523 1 95.56 276 PHE A CA 1
ATOM 2131 C C . PHE A 1 276 ? 21.172 24.531 -7.008 1 95.56 276 PHE A C 1
ATOM 2133 O O . PHE A 1 276 ? 21.859 25.203 -6.25 1 95.56 276 PHE A O 1
ATOM 2140 N N . ALA A 1 277 ? 20.859 24.891 -8.203 1 93.5 277 ALA A N 1
ATOM 2141 C CA . ALA A 1 277 ? 21.594 25.938 -8.898 1 93.5 277 ALA A CA 1
ATOM 2142 C C . ALA A 1 277 ? 21.516 27.266 -8.148 1 93.5 277 ALA A C 1
ATOM 2144 O O . ALA A 1 277 ? 22.547 27.906 -7.891 1 93.5 277 ALA A O 1
ATOM 2145 N N . PRO A 1 278 ? 20.406 27.719 -7.707 1 95 278 PRO A N 1
ATOM 2146 C CA . PRO A 1 278 ? 20.344 29 -7.008 1 95 278 PRO A CA 1
ATOM 2147 C C . PRO A 1 278 ? 21.016 28.969 -5.641 1 95 278 PRO A C 1
ATOM 2149 O O . PRO A 1 278 ? 21.344 30.016 -5.078 1 95 278 PRO A O 1
ATOM 2152 N N . LEU A 1 279 ? 21.172 27.828 -5.055 1 95.81 279 LEU A N 1
ATOM 2153 C CA . LEU A 1 279 ? 21.797 27.688 -3.746 1 95.81 279 LEU A CA 1
ATOM 2154 C C . LEU A 1 279 ? 23.312 27.781 -3.865 1 95.81 279 LEU A C 1
ATOM 2156 O O . LEU A 1 279 ? 24 28.219 -2.932 1 95.81 279 LEU A O 1
ATOM 2160 N N . TRP A 1 280 ? 23.75 27.266 -4.965 1 94.69 280 TRP A N 1
ATOM 2161 C CA . TRP A 1 280 ? 25.188 27.297 -5.211 1 94.69 280 TRP A CA 1
ATOM 2162 C C . TRP A 1 280 ? 25.688 28.734 -5.375 1 94.69 280 TRP A C 1
ATOM 2164 O O . TRP A 1 280 ? 25.203 29.453 -6.246 1 94.69 280 TRP A O 1
ATOM 2174 N N . GLY A 1 281 ? 26.609 29.141 -4.508 1 93.81 281 GLY A N 1
ATOM 2175 C CA . GLY A 1 281 ? 27.094 30.516 -4.527 1 93.81 281 GLY A CA 1
ATOM 2176 C C . GLY A 1 281 ? 26.188 31.469 -3.768 1 93.81 281 GLY A C 1
ATOM 2177 O O . GLY A 1 281 ? 26.453 32.688 -3.721 1 93.81 281 GLY A O 1
ATOM 2178 N N . GLY A 1 282 ? 25.109 30.984 -3.256 1 93.12 282 GLY A N 1
ATOM 2179 C CA . GLY A 1 282 ? 24.203 31.797 -2.455 1 93.12 282 GLY A CA 1
ATOM 2180 C C . GLY A 1 282 ? 24.734 32.094 -1.067 1 93.12 282 GLY A C 1
ATOM 2181 O O . GLY A 1 282 ? 25.859 31.672 -0.725 1 93.12 282 GLY A O 1
ATOM 2182 N N . LYS A 1 283 ? 23.969 32.844 -0.301 1 93.19 283 LYS A N 1
ATOM 2183 C CA . LYS A 1 283 ? 24.375 33.344 1.002 1 93.19 283 LYS A CA 1
ATOM 2184 C C . LYS A 1 283 ? 24.828 32.219 1.919 1 93.19 283 LYS A C 1
ATOM 2186 O O . LYS A 1 283 ? 25.906 32.281 2.504 1 93.19 283 LYS A O 1
ATOM 2191 N N . ALA A 1 284 ? 24 31.172 2.068 1 93.31 284 ALA A N 1
ATOM 2192 C CA . ALA A 1 284 ? 24.312 30.062 2.953 1 93.31 284 ALA A CA 1
ATOM 2193 C C . ALA A 1 284 ? 25.562 29.312 2.48 1 93.31 284 ALA A C 1
ATOM 2195 O O . ALA A 1 284 ? 26.391 28.906 3.295 1 93.31 284 ALA A O 1
ATOM 2196 N N . ASN A 1 285 ? 25.656 29.078 1.214 1 92.81 285 ASN A N 1
ATOM 2197 C CA . ASN A 1 285 ? 26.812 28.391 0.643 1 92.81 285 ASN A CA 1
ATOM 2198 C C . ASN A 1 285 ? 28.109 29.188 0.876 1 92.81 285 ASN A C 1
ATOM 2200 O O . ASN A 1 285 ? 29.109 28.625 1.306 1 92.81 285 ASN A O 1
ATOM 2204 N N . LYS A 1 286 ? 28.047 30.422 0.606 1 92.94 286 LYS A N 1
ATOM 2205 C CA . LYS A 1 286 ? 29.219 31.281 0.819 1 92.94 286 LYS A CA 1
ATOM 2206 C C . LYS A 1 286 ? 29.625 31.281 2.287 1 92.94 286 LYS A C 1
ATOM 2208 O O . LYS A 1 286 ? 30.812 31.234 2.602 1 92.94 286 LYS A O 1
ATOM 2213 N N . ALA A 1 287 ? 28.625 31.406 3.137 1 92.12 287 ALA A N 1
ATOM 2214 C CA . ALA A 1 287 ? 28.922 31.359 4.566 1 92.12 287 ALA A CA 1
ATOM 2215 C C . ALA A 1 287 ? 29.625 30.062 4.945 1 92.12 287 ALA A C 1
ATOM 2217 O O . ALA A 1 287 ? 30.562 30.062 5.758 1 92.12 287 ALA A O 1
ATOM 2218 N N . ALA A 1 288 ? 29.25 28.969 4.438 1 90.44 288 ALA A N 1
ATOM 2219 C CA . ALA A 1 288 ? 29.844 27.672 4.711 1 90.44 288 ALA A CA 1
ATOM 2220 C C . ALA A 1 288 ? 31.281 27.609 4.188 1 90.44 288 ALA A C 1
ATOM 2222 O O . ALA A 1 288 ? 32.156 27.047 4.844 1 90.44 288 ALA A O 1
ATOM 2223 N N . LEU A 1 289 ? 31.438 28.125 3.021 1 88.62 289 LEU A N 1
ATOM 2224 C CA . LEU A 1 289 ? 32.75 28.109 2.395 1 88.62 289 LEU A CA 1
ATOM 2225 C C . LEU A 1 289 ? 33.75 28.938 3.207 1 88.62 289 LEU A C 1
ATOM 2227 O O . LEU A 1 289 ? 34.938 28.625 3.248 1 88.62 289 LEU A O 1
ATOM 2231 N N . GLN A 1 290 ? 33.281 29.906 3.752 1 89.94 290 GLN A N 1
ATOM 2232 C CA . GLN A 1 290 ? 34.125 30.781 4.551 1 89.94 290 GLN A CA 1
ATOM 2233 C C . GLN A 1 290 ? 34.531 30.109 5.859 1 89.94 290 GLN A C 1
ATOM 2235 O O . GLN A 1 290 ? 35.562 30.453 6.453 1 89.94 290 GLN A O 1
ATOM 2240 N N . GLN A 1 291 ? 33.625 29.297 6.363 1 84.88 291 GLN A N 1
ATOM 2241 C CA . GLN A 1 291 ? 33.938 28.594 7.602 1 84.88 291 GLN A CA 1
ATOM 2242 C C . GLN A 1 291 ? 34.969 27.469 7.352 1 84.88 291 GLN A C 1
ATOM 2244 O O . GLN A 1 291 ? 35.469 26.891 8.297 1 84.88 291 GLN A O 1
ATOM 2249 N N . ASN A 1 292 ? 35.75 27.359 6.383 1 64.88 292 ASN A N 1
ATOM 2250 C CA . ASN A 1 292 ? 36.656 26.266 6.043 1 64.88 292 ASN A CA 1
ATOM 2251 C C . ASN A 1 292 ? 36.062 24.906 6.418 1 64.88 292 ASN A C 1
ATOM 2253 O O . ASN A 1 292 ? 36.656 24.172 7.203 1 64.88 292 ASN A O 1
ATOM 2257 N N . ILE A 1 293 ? 34.812 24.625 6.312 1 57.66 293 ILE A N 1
ATOM 2258 C CA . ILE A 1 293 ? 34.094 23.422 6.699 1 57.66 293 ILE A CA 1
ATOM 2259 C C . ILE A 1 293 ? 34.781 22.203 6.078 1 57.66 293 ILE A C 1
ATOM 2261 O O . ILE A 1 293 ? 34.844 22.062 4.852 1 57.66 293 ILE A O 1
ATOM 2265 N N . LYS A 1 294 ? 35.844 21.844 6.582 1 52.25 294 LYS A N 1
ATOM 2266 C CA . LYS A 1 294 ? 36.469 20.578 6.219 1 52.25 294 LYS A CA 1
ATOM 2267 C C . LYS A 1 294 ? 35.469 19.422 6.27 1 52.25 294 LYS A C 1
ATOM 2269 O O . LYS A 1 294 ? 34.688 19.312 7.215 1 52.25 294 LYS A O 1
ATOM 2274 N N . HIS A 1 295 ? 35.031 18.953 5.105 1 49.41 295 HIS A N 1
ATOM 2275 C CA . HIS A 1 295 ? 34.344 17.672 5.141 1 49.41 295 HIS A CA 1
ATOM 2276 C C . HIS A 1 295 ? 34.938 16.719 6.152 1 49.41 295 HIS A C 1
ATOM 2278 O O . HIS A 1 295 ? 36.125 16.344 6.023 1 49.41 295 HIS A O 1
ATOM 2284 N N . LYS A 1 296 ? 34.938 17.062 7.289 1 41.75 296 LYS A N 1
ATOM 2285 C CA . LYS A 1 296 ? 35.5 16.062 8.18 1 41.75 296 LYS A CA 1
ATOM 2286 C C . LYS A 1 296 ? 34.812 14.719 8.008 1 41.75 296 LYS A C 1
ATOM 2288 O O . LYS A 1 296 ? 33.625 14.664 7.668 1 41.75 296 LYS A O 1
ATOM 2293 N N . MET B 1 1 ? -32.938 4.449 -11.391 1 24.73 1 MET B N 1
ATOM 2294 C CA . MET B 1 1 ? -32.719 3.15 -12.031 1 24.73 1 MET B CA 1
ATOM 2295 C C . MET B 1 1 ? -31.656 3.238 -13.109 1 24.73 1 MET B C 1
ATOM 2297 O O . MET B 1 1 ? -30.859 2.314 -13.273 1 24.73 1 MET B O 1
ATOM 2301 N N . LEU B 1 2 ? -31.734 4.348 -13.875 1 25.45 2 LEU B N 1
ATOM 2302 C CA . LEU B 1 2 ? -30.875 4.527 -15.039 1 25.45 2 LEU B CA 1
ATOM 2303 C C . LEU B 1 2 ? -29.453 4.898 -14.617 1 25.45 2 LEU B C 1
ATOM 2305 O O . LEU B 1 2 ? -28.484 4.461 -15.234 1 25.45 2 LEU B O 1
ATOM 2309 N N . GLN B 1 3 ? -29.344 5.828 -13.633 1 24.17 3 GLN B N 1
ATOM 2310 C CA . GLN B 1 3 ? -28.078 6.43 -13.227 1 24.17 3 GLN B CA 1
ATOM 2311 C C . GLN B 1 3 ? -27.219 5.43 -12.461 1 24.17 3 GLN B C 1
ATOM 2313 O O . GLN B 1 3 ? -26 5.637 -12.297 1 24.17 3 GLN B O 1
ATOM 2318 N N . ILE B 1 4 ? -27.781 4.43 -11.836 1 26.45 4 ILE B N 1
ATOM 2319 C CA . ILE B 1 4 ? -27.125 3.352 -11.109 1 26.45 4 ILE B CA 1
ATOM 2320 C C . ILE B 1 4 ? -26.422 2.418 -12.086 1 26.45 4 ILE B C 1
ATOM 2322 O O . ILE B 1 4 ? -25.406 1.808 -11.758 1 26.45 4 ILE B O 1
ATOM 2326 N N . ARG B 1 5 ? -26.938 2.256 -13.305 1 27.56 5 ARG B N 1
ATOM 2327 C CA . ARG B 1 5 ? -26.312 1.397 -14.312 1 27.56 5 ARG B CA 1
ATOM 2328 C C . ARG B 1 5 ? -24.984 1.976 -14.781 1 27.56 5 ARG B C 1
ATOM 2330 O O . ARG B 1 5 ? -24.188 1.279 -15.414 1 27.56 5 ARG B O 1
ATOM 2337 N N . LYS B 1 6 ? -24.938 3.344 -14.852 1 30.11 6 LYS B N 1
ATOM 2338 C CA . LYS B 1 6 ? -23.719 3.928 -15.414 1 30.11 6 LYS B CA 1
ATOM 2339 C C . LYS B 1 6 ? -22.531 3.746 -14.461 1 30.11 6 LYS B C 1
ATOM 2341 O O . LYS B 1 6 ? -21.391 3.668 -14.898 1 30.11 6 LYS B O 1
ATOM 2346 N N . LEU B 1 7 ? -22.844 3.59 -13.125 1 30.23 7 LEU B N 1
ATOM 2347 C CA . LEU B 1 7 ? -21.812 3.42 -12.117 1 30.23 7 LEU B CA 1
ATOM 2348 C C . LEU B 1 7 ? -21.297 1.98 -12.094 1 30.23 7 LEU B C 1
ATOM 2350 O O . LEU B 1 7 ? -20.141 1.729 -11.742 1 30.23 7 LEU B O 1
ATOM 2354 N N . VAL B 1 8 ? -22.266 1.043 -12.484 1 30.05 8 VAL B N 1
ATOM 2355 C CA . VAL B 1 8 ? -21.891 -0.363 -12.602 1 30.05 8 VAL B CA 1
ATOM 2356 C C . VAL B 1 8 ? -21.047 -0.571 -13.852 1 30.05 8 VAL B C 1
ATOM 2358 O O . VAL B 1 8 ? -20.094 -1.362 -13.836 1 30.05 8 VAL B O 1
ATOM 2361 N N . SER B 1 9 ? -21.453 0.037 -14.914 1 29.28 9 SER B N 1
ATOM 2362 C CA . SER B 1 9 ? -20.719 -0.093 -16.172 1 29.28 9 SER B CA 1
ATOM 2363 C C . SER B 1 9 ? -19.344 0.533 -16.094 1 29.28 9 SER B C 1
ATOM 2365 O O . SER B 1 9 ? -18.406 0.087 -16.766 1 29.28 9 SER B O 1
ATOM 2367 N N . TYR B 1 10 ? -19.188 1.586 -15.289 1 28.33 10 TYR B N 1
ATOM 2368 C CA . TYR B 1 10 ? -17.875 2.217 -15.141 1 28.33 10 TYR B CA 1
ATOM 2369 C C . TYR B 1 10 ? -16.938 1.343 -14.32 1 28.33 10 TYR B C 1
ATOM 2371 O O . TYR B 1 10 ? -15.719 1.481 -14.406 1 28.33 10 TYR B O 1
ATOM 2379 N N . LYS B 1 11 ? -17.438 0.554 -13.438 1 31.3 11 LYS B N 1
ATOM 2380 C CA . LYS B 1 11 ? -16.688 -0.371 -12.594 1 31.3 11 LYS B CA 1
ATOM 2381 C C . LYS B 1 11 ? -16.016 -1.463 -13.422 1 31.3 11 LYS B C 1
ATOM 2383 O O . LYS B 1 11 ? -14.891 -1.862 -13.133 1 31.3 11 LYS B O 1
ATOM 2388 N N . TYR B 1 12 ? -16.844 -2.154 -14.227 1 31.44 12 TYR B N 1
ATOM 2389 C CA . TYR B 1 12 ? -16.297 -3.15 -15.133 1 31.44 12 TYR B CA 1
ATOM 2390 C C . TYR B 1 12 ? -15.227 -2.535 -16.031 1 31.44 12 TYR B C 1
ATOM 2392 O O . TYR B 1 12 ? -14.344 -3.238 -16.531 1 31.44 12 TYR B O 1
ATOM 2400 N N . CYS B 1 13 ? -15.352 -1.255 -16.359 1 29.75 13 CYS B N 1
ATOM 2401 C CA . CYS B 1 13 ? -14.438 -0.577 -17.266 1 29.75 13 CYS B CA 1
ATOM 2402 C C . CYS B 1 13 ? -13.133 -0.222 -16.562 1 29.75 13 CYS B C 1
ATOM 2404 O O . CYS B 1 13 ? -12.078 -0.161 -17.203 1 29.75 13 CYS B O 1
ATOM 2406 N N . VAL B 1 14 ? -13.195 0.11 -15.328 1 33.25 14 VAL B N 1
ATOM 2407 C CA . VAL B 1 14 ? -11.953 0.513 -14.688 1 33.25 14 VAL B CA 1
ATOM 2408 C C . VAL B 1 14 ? -11.078 -0.714 -14.445 1 33.25 14 VAL B C 1
ATOM 2410 O O . VAL B 1 14 ? -9.844 -0.616 -14.438 1 33.25 14 VAL B O 1
ATOM 2413 N N . MET B 1 15 ? -11.602 -1.829 -14.062 1 36.03 15 MET B N 1
ATOM 2414 C CA . MET B 1 15 ? -10.805 -3.057 -14.109 1 36.03 15 MET B CA 1
ATOM 2415 C C . MET B 1 15 ? -10.258 -3.297 -15.508 1 36.03 15 MET B C 1
ATOM 2417 O O . MET B 1 15 ? -9.195 -3.893 -15.672 1 36.03 15 MET B O 1
ATOM 2421 N N . THR B 1 16 ? -11.047 -3.008 -16.562 1 35.5 16 THR B N 1
ATOM 2422 C CA . THR B 1 16 ? -10.578 -2.949 -17.938 1 35.5 16 THR B CA 1
ATOM 2423 C C . THR B 1 16 ? -9.531 -1.854 -18.109 1 35.5 16 THR B C 1
ATOM 2425 O O . THR B 1 16 ? -8.711 -1.905 -19.031 1 35.5 16 THR B O 1
ATOM 2428 N N . SER B 1 17 ? -9.648 -0.842 -17.344 1 34.72 17 SER B N 1
ATOM 2429 C CA . SER B 1 17 ? -8.734 0.282 -17.531 1 34.72 17 SER B CA 1
ATOM 2430 C C . SER B 1 17 ? -7.324 -0.073 -17.078 1 34.72 17 SER B C 1
ATOM 2432 O O . SER B 1 17 ? -6.363 0.621 -17.422 1 34.72 17 SER B O 1
ATOM 2434 N N . PHE B 1 18 ? -7.223 -0.883 -16.016 1 37.81 18 PHE B N 1
ATOM 2435 C CA . PHE B 1 18 ? -5.832 -1.281 -15.836 1 37.81 18 PHE B CA 1
ATOM 2436 C C . PHE B 1 18 ? -5.273 -1.894 -17.109 1 37.81 18 PHE B C 1
ATOM 2438 O O . PHE B 1 18 ? -4.055 -2.045 -17.25 1 37.81 18 PHE B O 1
ATOM 2445 N N . ARG B 1 19 ? -6.145 -2.482 -17.859 1 37.44 19 ARG B N 1
ATOM 2446 C CA . ARG B 1 19 ? -5.723 -2.939 -19.188 1 37.44 19 ARG B CA 1
ATOM 2447 C C . ARG B 1 19 ? -4.984 -1.836 -19.938 1 37.44 19 ARG B C 1
ATOM 2449 O O . ARG B 1 19 ? -4.211 -2.113 -20.859 1 37.44 19 ARG B O 1
ATOM 2456 N N . THR B 1 20 ? -5.449 -0.692 -19.609 1 37.22 20 THR B N 1
ATOM 2457 C CA . THR B 1 20 ? -5.031 0.39 -20.5 1 37.22 20 THR B CA 1
ATOM 2458 C C . THR B 1 20 ? -3.59 0.801 -20.203 1 37.22 20 THR B C 1
ATOM 2460 O O . THR B 1 20 ? -2.971 1.508 -21 1 37.22 20 THR B O 1
ATOM 2463 N N . TYR B 1 21 ? -3.158 0.602 -18.953 1 39.19 21 TYR B N 1
ATOM 2464 C CA . TYR B 1 21 ? -1.858 1.252 -18.844 1 39.19 21 TYR B CA 1
ATOM 2465 C C . TYR B 1 21 ? -0.794 0.485 -19.609 1 39.19 21 TYR B C 1
ATOM 2467 O O . TYR B 1 21 ? 0.399 0.771 -19.5 1 39.19 21 TYR B O 1
ATOM 2475 N N . ALA B 1 22 ? -1.224 -0.744 -20.047 1 41.03 22 ALA B N 1
ATOM 2476 C CA . ALA B 1 22 ? -0.172 -1.333 -20.875 1 41.03 22 ALA B CA 1
ATOM 2477 C C . ALA B 1 22 ? -0.09 -0.642 -22.234 1 41.03 22 ALA B C 1
ATOM 2479 O O . ALA B 1 22 ? -1.106 -0.465 -22.906 1 41.03 22 ALA B O 1
ATOM 2480 N N . ALA B 1 23 ? 0.864 0.053 -22.5 1 47.44 23 ALA B N 1
ATOM 2481 C CA . ALA B 1 23 ? 1.072 0.673 -23.812 1 47.44 23 ALA B CA 1
ATOM 2482 C C . ALA B 1 23 ? 0.449 -0.167 -24.922 1 47.44 23 ALA B C 1
ATOM 2484 O O . ALA B 1 23 ? -0.164 0.372 -25.844 1 47.44 23 ALA B O 1
ATOM 2485 N N . ASN B 1 24 ? 0.745 -1.532 -24.922 1 53.16 24 ASN B N 1
ATOM 2486 C CA . ASN B 1 24 ? 0.192 -2.404 -25.953 1 53.16 24 ASN B CA 1
ATOM 2487 C C . ASN B 1 24 ? -0.509 -3.615 -25.344 1 53.16 24 ASN B C 1
ATOM 2489 O O . ASN B 1 24 ? 0.085 -4.691 -25.234 1 53.16 24 ASN B O 1
ATOM 2493 N N . PRO B 1 25 ? -1.768 -3.381 -24.891 1 68.19 25 PRO B N 1
ATOM 2494 C CA . PRO B 1 25 ? -2.463 -4.531 -24.312 1 68.19 25 PRO B CA 1
ATOM 2495 C C . PRO B 1 25 ? -2.648 -5.676 -25.297 1 68.19 25 PRO B C 1
ATOM 2497 O O . PRO B 1 25 ? -2.906 -5.438 -26.484 1 68.19 25 PRO B O 1
ATOM 2500 N N . ILE B 1 26 ? -2.1 -6.914 -24.969 1 78 26 ILE B N 1
ATOM 2501 C CA . ILE B 1 26 ? -2.328 -8.125 -25.75 1 78 26 ILE B CA 1
ATOM 2502 C C . ILE B 1 26 ? -3.822 -8.289 -26.016 1 78 26 ILE B C 1
ATOM 2504 O O . ILE B 1 26 ? -4.648 -8.125 -25.125 1 78 26 ILE B O 1
ATOM 2508 N N . SER B 1 27 ? -4.137 -8.438 -27.266 1 85.31 27 SER B N 1
ATOM 2509 C CA . SER B 1 27 ? -5.535 -8.562 -27.656 1 85.31 27 SER B CA 1
ATOM 2510 C C . SER B 1 27 ? -6.129 -9.883 -27.172 1 85.31 27 SER B C 1
ATOM 2512 O O . SER B 1 27 ? -5.398 -10.844 -26.922 1 85.31 27 SER B O 1
ATOM 2514 N N . GLU B 1 28 ? -7.41 -9.945 -27.094 1 87.62 28 GLU B N 1
ATOM 2515 C CA . GLU B 1 28 ? -8.109 -11.164 -26.703 1 87.62 28 GLU B CA 1
ATOM 2516 C C . GLU B 1 28 ? -7.84 -12.289 -27.703 1 87.62 28 GLU B C 1
ATOM 2518 O O . GLU B 1 28 ? -7.699 -13.453 -27.328 1 87.62 28 GLU B O 1
ATOM 2523 N N . LYS B 1 29 ? -7.785 -11.875 -28.984 1 90.56 29 LYS B N 1
ATOM 2524 C CA . LYS B 1 29 ? -7.508 -12.867 -30.031 1 90.56 29 LYS B CA 1
ATOM 2525 C C . LYS B 1 29 ? -6.109 -13.453 -29.859 1 90.56 29 LYS B C 1
ATOM 2527 O O . LYS B 1 29 ? -5.918 -14.664 -30.016 1 90.56 29 LYS B O 1
ATOM 2532 N N . GLN B 1 30 ? -5.18 -12.609 -29.578 1 92.25 30 GLN B N 1
ATOM 2533 C CA . GLN B 1 30 ? -3.809 -13.07 -29.391 1 92.25 30 GLN B CA 1
ATOM 2534 C C . GLN B 1 30 ? -3.709 -14.016 -28.188 1 92.25 30 GLN B C 1
ATOM 2536 O O . GLN B 1 30 ? -3.004 -15.023 -28.25 1 92.25 30 GLN B O 1
ATOM 2541 N N . ILE B 1 31 ? -4.398 -13.719 -27.172 1 94.69 31 ILE B N 1
ATOM 2542 C CA . ILE B 1 31 ? -4.379 -14.555 -25.984 1 94.69 31 ILE B CA 1
ATOM 2543 C C . ILE B 1 31 ? -5.004 -15.914 -26.297 1 94.69 31 ILE B C 1
ATOM 2545 O O . ILE B 1 31 ? -4.496 -16.953 -25.859 1 94.69 31 ILE B O 1
ATOM 2549 N N . ASP B 1 32 ? -6.094 -15.891 -27.031 1 95.81 32 ASP B N 1
ATOM 2550 C CA . ASP B 1 32 ? -6.734 -17.141 -27.438 1 95.81 32 ASP B CA 1
ATOM 2551 C C . ASP B 1 32 ? -5.793 -18 -28.266 1 95.81 32 ASP B C 1
ATOM 2553 O O . ASP B 1 32 ? -5.762 -19.219 -28.125 1 95.81 32 ASP B O 1
ATOM 2557 N N . ASP B 1 33 ? -5.047 -17.344 -29.109 1 96.38 33 ASP B N 1
ATOM 2558 C CA . ASP B 1 33 ? -4.07 -18.047 -29.938 1 96.38 33 ASP B CA 1
ATOM 2559 C C . ASP B 1 33 ? -2.984 -18.688 -29.062 1 96.38 33 ASP B C 1
ATOM 2561 O O . ASP B 1 33 ? -2.594 -19.828 -29.297 1 96.38 33 ASP B O 1
ATOM 2565 N N . LEU B 1 34 ? -2.539 -17.953 -28.141 1 97.19 34 LEU B N 1
ATOM 2566 C CA . LEU B 1 34 ? -1.529 -18.469 -27.219 1 97.19 34 LEU B CA 1
ATOM 2567 C C . LEU B 1 34 ? -2.076 -19.641 -26.422 1 97.19 34 LEU B C 1
ATOM 2569 O O . LEU B 1 34 ? -1.404 -20.672 -26.266 1 97.19 34 LEU B O 1
ATOM 2573 N N . ARG B 1 35 ? -3.281 -19.484 -25.906 1 97.56 35 ARG B N 1
ATOM 2574 C CA . ARG B 1 35 ? -3.926 -20.547 -25.156 1 97.56 35 ARG B CA 1
ATOM 2575 C C . ARG B 1 35 ? -4.008 -21.828 -25.984 1 97.56 35 ARG B C 1
ATOM 2577 O O . ARG B 1 35 ? -3.668 -22.906 -25.516 1 97.56 35 ARG B O 1
ATOM 2584 N N . GLN B 1 36 ? -4.418 -21.688 -27.234 1 97.81 36 GLN B N 1
ATOM 2585 C CA . GLN B 1 36 ? -4.543 -22.844 -28.125 1 97.81 36 GLN B CA 1
ATOM 2586 C C . GLN B 1 36 ? -3.184 -23.484 -28.391 1 97.81 36 GLN B C 1
ATOM 2588 O O . GLN B 1 36 ? -3.064 -24.703 -28.422 1 97.81 36 GLN B O 1
ATOM 2593 N N . PHE B 1 37 ? -2.203 -22.672 -28.609 1 97.38 37 PHE B N 1
ATOM 2594 C CA . PHE B 1 37 ? -0.849 -23.156 -28.844 1 97.38 37 PHE B CA 1
ATOM 2595 C C . PHE B 1 37 ? -0.38 -24.016 -27.672 1 97.38 37 PHE B C 1
ATOM 2597 O O . PHE B 1 37 ? 0.079 -25.141 -27.875 1 97.38 37 PHE B O 1
ATOM 2604 N N . PHE B 1 38 ? -0.577 -23.594 -26.453 1 97.62 38 PHE B N 1
ATOM 2605 C CA . PHE B 1 38 ? -0.014 -24.266 -25.297 1 97.62 38 PHE B CA 1
ATOM 2606 C C . PHE B 1 38 ? -0.87 -25.453 -24.891 1 97.62 38 PHE B C 1
ATOM 2608 O O . PHE B 1 38 ? -0.372 -26.406 -24.281 1 97.62 38 PHE B O 1
ATOM 2615 N N . LEU B 1 39 ? -2.174 -25.469 -25.297 1 97.75 39 LEU B N 1
ATOM 2616 C CA . LEU B 1 39 ? -3.023 -26.641 -25.094 1 97.75 39 LEU B CA 1
ATOM 2617 C C . LEU B 1 39 ? -2.459 -27.859 -25.812 1 97.75 39 LEU B C 1
ATOM 2619 O O . LEU B 1 39 ? -2.775 -28.984 -25.469 1 97.75 39 LEU B O 1
ATOM 2623 N N . GLY B 1 40 ? -1.612 -27.594 -26.766 1 97.12 40 GLY B N 1
ATOM 2624 C CA . GLY B 1 40 ? -1.043 -28.672 -27.578 1 97.12 40 GLY B CA 1
ATOM 2625 C C . GLY B 1 40 ? 0.047 -29.438 -26.859 1 97.12 40 GLY B C 1
ATOM 2626 O O . GLY B 1 40 ? 0.558 -30.438 -27.391 1 97.12 40 GLY B O 1
ATOM 2627 N N . PHE B 1 41 ? 0.385 -29.047 -25.672 1 97.44 41 PHE B N 1
ATOM 2628 C CA . PHE B 1 41 ? 1.405 -29.719 -24.875 1 97.44 41 PHE B CA 1
ATOM 2629 C C . PHE B 1 41 ? 0.801 -30.297 -23.594 1 97.44 41 PHE B C 1
ATOM 2631 O O . PHE B 1 41 ? 0.855 -29.672 -22.531 1 97.44 41 PHE B O 1
ATOM 2638 N N . PRO B 1 42 ? 0.327 -31.547 -23.688 1 96.19 42 PRO B N 1
ATOM 2639 C CA . PRO B 1 42 ? -0.447 -32.125 -22.594 1 96.19 42 PRO B CA 1
ATOM 2640 C C . PRO B 1 42 ? 0.419 -32.531 -21.391 1 96.19 42 PRO B C 1
ATOM 2642 O O . PRO B 1 42 ? 1.646 -32.594 -21.516 1 96.19 42 PRO B O 1
ATOM 2645 N N . GLY B 1 43 ? -0.202 -32.688 -20.219 1 96.5 43 GLY B N 1
ATOM 2646 C CA . GLY B 1 43 ? 0.405 -33.062 -18.953 1 96.5 43 GLY B CA 1
ATOM 2647 C C . GLY B 1 43 ? -0.21 -32.375 -17.75 1 96.5 43 GLY B C 1
ATOM 2648 O O . GLY B 1 43 ? -0.399 -31.172 -17.766 1 96.5 43 GLY B O 1
ATOM 2649 N N . GLY B 1 44 ? -0.563 -33.188 -16.781 1 97.69 44 GLY B N 1
ATOM 2650 C CA . GLY B 1 44 ? -1.121 -32.656 -15.555 1 97.69 44 GLY B CA 1
ATOM 2651 C C . GLY B 1 44 ? -2.344 -31.781 -15.789 1 97.69 44 GLY B C 1
ATOM 2652 O O . GLY B 1 44 ? -2.932 -31.812 -16.875 1 97.69 44 GLY B O 1
ATOM 2653 N N . SER B 1 45 ? -2.777 -31.047 -14.734 1 98.44 45 SER B N 1
ATOM 2654 C CA . SER B 1 45 ? -3.906 -30.125 -14.789 1 98.44 45 SER B CA 1
ATOM 2655 C C . SER B 1 45 ? -3.797 -29.062 -13.711 1 98.44 45 SER B C 1
ATOM 2657 O O . SER B 1 45 ? -3.002 -29.188 -12.773 1 98.44 45 SER B O 1
ATOM 2659 N N . VAL B 1 46 ? -4.426 -27.938 -13.898 1 98.69 46 VAL B N 1
ATOM 2660 C CA . VAL B 1 46 ? -4.711 -26.953 -12.859 1 98.69 46 VAL B CA 1
ATOM 2661 C C . VAL B 1 46 ? -6.215 -26.922 -12.578 1 98.69 46 VAL B C 1
ATOM 2663 O O . VAL B 1 46 ? -7.016 -26.703 -13.484 1 98.69 46 VAL B O 1
ATOM 2666 N N . ASP B 1 47 ? -6.535 -27.203 -11.352 1 98.38 47 ASP B N 1
ATOM 2667 C CA . ASP B 1 47 ? -7.938 -27.297 -10.969 1 98.38 47 ASP B CA 1
ATOM 2668 C C . ASP B 1 47 ? -8.344 -26.125 -10.07 1 98.38 47 ASP B C 1
ATOM 2670 O O . ASP B 1 47 ? -7.516 -25.594 -9.328 1 98.38 47 ASP B O 1
ATOM 2674 N N . LEU B 1 48 ? -9.555 -25.734 -10.156 1 98.56 48 LEU B N 1
ATOM 2675 C CA . LEU B 1 48 ? -10.102 -24.625 -9.383 1 98.56 48 LEU B CA 1
ATOM 2676 C C . LEU B 1 48 ? -11.328 -25.078 -8.586 1 98.56 48 LEU B C 1
ATOM 2678 O O . LEU B 1 48 ? -12.219 -25.734 -9.133 1 98.56 48 LEU B O 1
ATOM 2682 N N . LYS B 1 49 ? -11.312 -24.875 -7.324 1 98.31 49 LYS B N 1
ATOM 2683 C CA . LYS B 1 49 ? -12.477 -25.062 -6.461 1 98.31 49 LYS B CA 1
ATOM 2684 C C . LYS B 1 49 ? -12.836 -23.781 -5.723 1 98.31 49 LYS B C 1
ATOM 2686 O O . LYS B 1 49 ? -11.977 -23.141 -5.105 1 98.31 49 LYS B O 1
ATOM 2691 N N . LYS B 1 50 ? -14.078 -23.406 -5.832 1 98.25 50 LYS B N 1
ATOM 2692 C CA . LYS B 1 50 ? -14.586 -22.234 -5.105 1 98.25 50 LYS B CA 1
ATOM 2693 C C . LYS B 1 50 ? -15.422 -22.672 -3.904 1 98.25 50 LYS B C 1
ATOM 2695 O O . LYS B 1 50 ? -16.312 -23.516 -4.027 1 98.25 50 LYS B O 1
ATOM 2700 N N . ASP B 1 51 ? -15.102 -22.156 -2.781 1 97.69 51 ASP B N 1
ATOM 2701 C CA . ASP B 1 51 ? -15.938 -22.344 -1.596 1 97.69 51 ASP B CA 1
ATOM 2702 C C . ASP B 1 51 ? -16.828 -21.125 -1.344 1 97.69 51 ASP B C 1
ATOM 2704 O O . ASP B 1 51 ? -16.344 -20.094 -0.855 1 97.69 51 ASP B O 1
ATOM 2708 N N . GLU B 1 52 ? -18.109 -21.297 -1.589 1 96.12 52 GLU B N 1
ATOM 2709 C CA . GLU B 1 52 ? -19.047 -20.172 -1.505 1 96.12 52 GLU B CA 1
ATOM 2710 C C . GLU B 1 52 ? -19.312 -19.781 -0.054 1 96.12 52 GLU B C 1
ATOM 2712 O O . GLU B 1 52 ? -19.766 -18.672 0.219 1 96.12 52 GLU B O 1
ATOM 2717 N N . LYS B 1 53 ? -19.031 -20.719 0.833 1 95.5 53 LYS B N 1
ATOM 2718 C CA . LYS B 1 53 ? -19.25 -20.406 2.244 1 95.5 53 LYS B CA 1
ATOM 2719 C C . LYS B 1 53 ? -18.156 -19.516 2.795 1 95.5 53 LYS B C 1
ATOM 2721 O O . LYS B 1 53 ? -18.422 -18.438 3.34 1 95.5 53 LYS B O 1
ATOM 2726 N N . SER B 1 54 ? -16.891 -19.875 2.58 1 96.62 54 SER B N 1
ATOM 2727 C CA . SER B 1 54 ? -15.766 -19.078 3.084 1 96.62 54 SER B CA 1
ATOM 2728 C C . SER B 1 54 ? -15.414 -17.953 2.131 1 96.62 54 SER B C 1
ATOM 2730 O O . SER B 1 54 ? -14.68 -17.031 2.496 1 96.62 54 SER B O 1
ATOM 2732 N N . LYS B 1 55 ? -15.898 -18.047 0.858 1 98.12 55 LYS B N 1
ATOM 2733 C CA . LYS B 1 55 ? -15.609 -17.094 -0.214 1 98.12 55 LYS B CA 1
ATOM 2734 C C . LYS B 1 55 ? -14.125 -17.125 -0.576 1 98.12 55 LYS B C 1
ATOM 2736 O O . LYS B 1 55 ? -13.578 -16.109 -1.031 1 98.12 55 LYS B O 1
ATOM 2741 N N . ILE B 1 56 ? -13.469 -18.25 -0.272 1 98.69 56 ILE B N 1
ATOM 2742 C CA . ILE B 1 56 ? -12.086 -18.5 -0.652 1 98.69 56 ILE B CA 1
ATOM 2743 C C . ILE B 1 56 ? -12.023 -19.562 -1.736 1 98.69 56 ILE B C 1
ATOM 2745 O O . ILE B 1 56 ? -12.688 -20.609 -1.632 1 98.69 56 ILE B O 1
ATOM 2749 N N . ALA B 1 57 ? -11.352 -19.297 -2.803 1 98.81 57 ALA B N 1
ATOM 2750 C CA . ALA B 1 57 ? -11.125 -20.266 -3.871 1 98.81 57 ALA B CA 1
ATOM 2751 C C . ALA B 1 57 ? -9.758 -20.938 -3.727 1 98.81 57 ALA B C 1
ATOM 2753 O O . ALA B 1 57 ? -8.867 -20.391 -3.072 1 98.81 57 ALA B O 1
ATOM 2754 N N . TYR B 1 58 ? -9.656 -22.109 -4.324 1 98.56 58 TYR B N 1
ATOM 2755 C CA . TYR B 1 58 ? -8.43 -22.891 -4.297 1 98.56 58 TYR B CA 1
ATOM 2756 C C . TYR B 1 58 ? -8 -23.266 -5.711 1 98.56 58 TYR B C 1
ATOM 2758 O O . TYR B 1 58 ? -8.758 -23.906 -6.445 1 98.56 58 TYR B O 1
ATOM 2766 N N . ILE B 1 59 ? -6.852 -22.797 -6.105 1 98.56 59 ILE B N 1
ATOM 2767 C CA . ILE B 1 59 ? -6.199 -23.266 -7.32 1 98.56 59 ILE B CA 1
ATOM 2768 C C . ILE B 1 59 ? -5.188 -24.359 -6.973 1 98.56 59 ILE B C 1
ATOM 2770 O O . ILE B 1 59 ? -4.336 -24.172 -6.102 1 98.56 59 ILE B O 1
ATOM 2774 N N . PHE B 1 60 ? -5.273 -25.375 -7.742 1 97.25 60 PHE B N 1
ATOM 2775 C CA . PHE B 1 60 ? -4.469 -26.547 -7.426 1 97.25 60 PHE B CA 1
ATOM 2776 C C . PHE B 1 60 ? -3.641 -26.984 -8.633 1 97.25 60 PHE B C 1
ATOM 2778 O O . PHE B 1 60 ? -4.191 -27.344 -9.672 1 97.25 60 PHE B O 1
ATOM 2785 N N . LEU B 1 61 ? -2.293 -26.953 -8.5 1 98.62 61 LEU B N 1
ATOM 2786 C CA . LEU B 1 61 ? -1.418 -27.562 -9.484 1 98.62 61 LEU B CA 1
ATOM 2787 C C . LEU B 1 61 ? -1.371 -29.078 -9.297 1 98.62 61 LEU B C 1
ATOM 2789 O O . LEU B 1 61 ? -1.025 -29.562 -8.219 1 98.62 61 LEU B O 1
ATOM 2793 N N . ASN B 1 62 ? -1.728 -29.75 -10.359 1 98.19 62 ASN B N 1
ATOM 2794 C CA . ASN B 1 62 ? -1.894 -31.203 -10.227 1 98.19 62 ASN B CA 1
ATOM 2795 C C . ASN B 1 62 ? -1.079 -31.953 -11.273 1 98.19 62 ASN B C 1
ATOM 2797 O O . ASN B 1 62 ? -1.618 -32.375 -12.297 1 98.19 62 ASN B O 1
ATOM 2801 N N . ASN B 1 63 ? 0.118 -32.188 -11.055 1 97.62 63 ASN B N 1
ATOM 2802 C CA . ASN B 1 63 ? 1.096 -33 -11.781 1 97.62 63 ASN B CA 1
ATOM 2803 C C . ASN B 1 63 ? 2.18 -33.531 -10.859 1 97.62 63 ASN B C 1
ATOM 2805 O O . ASN B 1 63 ? 3.371 -33.375 -11.117 1 97.62 63 ASN B O 1
ATOM 2809 N N . PRO B 1 64 ? 1.749 -34.188 -9.734 1 95.81 64 PRO B N 1
ATOM 2810 C CA . PRO B 1 64 ? 2.693 -34.562 -8.672 1 95.81 64 PRO B CA 1
ATOM 2811 C C . PRO B 1 64 ? 3.799 -35.5 -9.148 1 95.81 64 PRO B C 1
ATOM 2813 O O . PRO B 1 64 ? 4.914 -35.469 -8.617 1 95.81 64 PRO B O 1
ATOM 2816 N N . GLU B 1 65 ? 3.551 -36.25 -10.156 1 95.62 65 GLU B N 1
ATOM 2817 C CA . GLU B 1 65 ? 4.543 -37.219 -10.648 1 95.62 65 GLU B CA 1
ATOM 2818 C C . GLU B 1 65 ? 5.707 -36.5 -11.32 1 95.62 65 GLU B C 1
ATOM 2820 O O . GLU B 1 65 ? 6.793 -37.062 -11.461 1 95.62 65 GLU B O 1
ATOM 2825 N N . ARG B 1 66 ? 5.434 -35.344 -11.742 1 96.81 66 ARG B N 1
ATOM 2826 C CA . ARG B 1 66 ? 6.48 -34.531 -12.383 1 96.81 66 ARG B CA 1
ATOM 2827 C C . ARG B 1 66 ? 6.777 -33.281 -11.57 1 96.81 66 ARG B C 1
ATOM 2829 O O . ARG B 1 66 ? 7.066 -32.219 -12.141 1 96.81 66 ARG B O 1
ATOM 2836 N N . ARG B 1 67 ? 6.555 -33.406 -10.266 1 97.38 67 ARG B N 1
ATOM 2837 C CA . ARG B 1 67 ? 6.879 -32.344 -9.336 1 97.38 67 ARG B CA 1
ATOM 2838 C C . ARG B 1 67 ? 6.137 -31.062 -9.695 1 97.38 67 ARG B C 1
ATOM 2840 O O . ARG B 1 67 ? 6.695 -29.969 -9.602 1 97.38 67 ARG B O 1
ATOM 2847 N N . ASN B 1 68 ? 4.988 -31.203 -10.219 1 98.31 68 ASN B N 1
ATOM 2848 C CA . ASN B 1 68 ? 4.078 -30.125 -10.594 1 98.31 68 ASN B CA 1
ATOM 2849 C C . ASN B 1 68 ? 4.727 -29.156 -11.578 1 98.31 68 ASN B C 1
ATOM 2851 O O . ASN B 1 68 ? 4.527 -27.938 -11.484 1 98.31 68 ASN B O 1
ATOM 2855 N N . ALA B 1 69 ? 5.602 -29.734 -12.5 1 98.38 69 ALA B N 1
ATOM 2856 C CA . ALA B 1 69 ? 6.094 -28.953 -13.633 1 98.38 69 ALA B CA 1
ATOM 2857 C C . ALA B 1 69 ? 4.945 -28.516 -14.539 1 98.38 69 ALA B C 1
ATOM 2859 O O . ALA B 1 69 ? 4.027 -29.297 -14.812 1 98.38 69 ALA B O 1
ATOM 2860 N N . LEU B 1 70 ? 4.98 -27.266 -15.016 1 98.5 70 LEU B N 1
ATOM 2861 C CA . LEU B 1 70 ? 3.871 -26.719 -15.781 1 98.5 70 LEU B CA 1
ATOM 2862 C C . LEU B 1 70 ? 3.982 -27.094 -17.25 1 98.5 70 LEU B C 1
ATOM 2864 O O . LEU B 1 70 ? 4.863 -26.609 -17.969 1 98.5 70 LEU B O 1
ATOM 2868 N N . SER B 1 71 ? 3.105 -28 -17.688 1 98.31 71 SER B N 1
ATOM 2869 C CA . SER B 1 71 ? 2.939 -28.25 -19.109 1 98.31 71 SER B CA 1
ATOM 2870 C C . SER B 1 71 ? 2.207 -27.109 -19.797 1 98.31 71 SER B C 1
ATOM 2872 O O . SER B 1 71 ? 1.705 -26.203 -19.125 1 98.31 71 SER B O 1
ATOM 2874 N N . GLY B 1 72 ? 2.205 -27.156 -21.109 1 98.31 72 GLY B N 1
ATOM 2875 C CA . GLY B 1 72 ? 1.404 -26.172 -21.812 1 98.31 72 GLY B CA 1
ATOM 2876 C C . GLY B 1 72 ? -0.062 -26.203 -21.422 1 98.31 72 GLY B C 1
ATOM 2877 O O . GLY B 1 72 ? -0.678 -25.156 -21.219 1 98.31 72 GLY B O 1
ATOM 2878 N N . LYS B 1 73 ? -0.616 -27.297 -21.344 1 98.44 73 LYS B N 1
ATOM 2879 C CA . LYS B 1 73 ? -2.008 -27.453 -20.938 1 98.44 73 LYS B CA 1
ATOM 2880 C C . LYS B 1 73 ? -2.246 -26.859 -19.547 1 98.44 73 LYS B C 1
ATOM 2882 O O . LYS B 1 73 ? -3.277 -26.234 -19.312 1 98.44 73 LYS B O 1
ATOM 2887 N N . MET B 1 74 ? -1.374 -27.062 -18.594 1 98.75 74 MET B N 1
ATOM 2888 C CA . MET B 1 74 ? -1.511 -26.5 -17.25 1 98.75 74 MET B CA 1
ATOM 2889 C C . MET B 1 74 ? -1.463 -24.969 -17.281 1 98.75 74 MET B C 1
ATOM 2891 O O . MET B 1 74 ? -2.166 -24.312 -16.531 1 98.75 74 MET B O 1
ATOM 2895 N N . MET B 1 75 ? -0.603 -24.438 -18.172 1 98.62 75 MET B N 1
ATOM 2896 C CA . MET B 1 75 ? -0.594 -22.984 -18.344 1 98.62 75 MET B CA 1
ATOM 2897 C C . MET B 1 75 ? -1.955 -22.484 -18.812 1 98.62 75 MET B C 1
ATOM 2899 O O . MET B 1 75 ? -2.475 -21.5 -18.297 1 98.62 75 MET B O 1
ATOM 2903 N N . ALA B 1 76 ? -2.484 -23.156 -19.766 1 98.62 76 ALA B N 1
ATOM 2904 C CA . ALA B 1 76 ? -3.807 -22.812 -20.281 1 98.62 76 ALA B CA 1
ATOM 2905 C C . ALA B 1 76 ? -4.875 -22.969 -19.203 1 98.62 76 ALA B C 1
ATOM 2907 O O . ALA B 1 76 ? -5.766 -22.125 -19.078 1 98.62 76 ALA B O 1
ATOM 2908 N N . ASP B 1 77 ? -4.805 -24.047 -18.422 1 98.75 77 ASP B N 1
ATOM 2909 C CA . ASP B 1 77 ? -5.727 -24.266 -17.312 1 98.75 77 ASP B CA 1
ATOM 2910 C C . ASP B 1 77 ? -5.645 -23.125 -16.297 1 98.75 77 ASP B C 1
ATOM 2912 O O . ASP B 1 77 ? -6.668 -22.688 -15.766 1 98.75 77 ASP B O 1
ATOM 2916 N N . LEU B 1 78 ? -4.43 -22.688 -15.977 1 98.75 78 LEU B N 1
ATOM 2917 C CA . LEU B 1 78 ? -4.234 -21.594 -15.047 1 98.75 78 LEU B CA 1
ATOM 2918 C C . LEU B 1 78 ? -4.879 -20.312 -15.57 1 98.75 78 LEU B C 1
ATOM 2920 O O . LEU B 1 78 ? -5.535 -19.578 -14.82 1 98.75 78 LEU B O 1
ATOM 2924 N N . HIS B 1 79 ? -4.66 -20.078 -16.844 1 98.5 79 HIS B N 1
ATOM 2925 C CA . HIS B 1 79 ? -5.324 -18.953 -17.5 1 98.5 79 HIS B CA 1
ATOM 2926 C C . HIS B 1 79 ? -6.836 -19.016 -17.297 1 98.5 79 HIS B C 1
ATOM 2928 O O . HIS B 1 79 ? -7.457 -18.016 -16.906 1 98.5 79 HIS B O 1
ATOM 2934 N N . ASP B 1 80 ? -7.402 -20.125 -17.547 1 98.44 80 ASP B N 1
ATOM 2935 C CA . ASP B 1 80 ? -8.844 -20.312 -17.438 1 98.44 80 ASP B CA 1
ATOM 2936 C C . ASP B 1 80 ? -9.312 -20.094 -16 1 98.44 80 ASP B C 1
ATOM 2938 O O . ASP B 1 80 ? -10.375 -19.516 -15.758 1 98.44 80 ASP B O 1
ATOM 2942 N N . SER B 1 81 ? -8.539 -20.578 -15.047 1 98.69 81 SER B N 1
ATOM 2943 C CA . SER B 1 81 ? -8.867 -20.391 -13.641 1 98.69 81 SER B CA 1
ATOM 2944 C C . SER B 1 81 ? -8.883 -18.906 -13.266 1 98.69 81 SER B C 1
ATOM 2946 O O . SER B 1 81 ? -9.797 -18.453 -12.578 1 98.69 81 SER B O 1
ATOM 2948 N N . VAL B 1 82 ? -7.891 -18.188 -13.695 1 98.44 82 VAL B N 1
ATOM 2949 C CA . VAL B 1 82 ? -7.801 -16.766 -13.414 1 98.44 82 VAL B CA 1
ATOM 2950 C C . VAL B 1 82 ? -8.992 -16.031 -14.031 1 98.44 82 VAL B C 1
ATOM 2952 O O . VAL B 1 82 ? -9.617 -15.188 -13.383 1 98.44 82 VAL B O 1
ATOM 2955 N N . CYS B 1 83 ? -9.336 -16.422 -15.281 1 97.5 83 CYS B N 1
ATOM 2956 C CA . CYS B 1 83 ? -10.492 -15.828 -15.945 1 97.5 83 CYS B CA 1
ATOM 2957 C C . CYS B 1 83 ? -11.766 -16.078 -15.148 1 97.5 83 CYS B C 1
ATOM 2959 O O . CYS B 1 83 ? -12.578 -15.164 -14.969 1 97.5 83 CYS B O 1
ATOM 2961 N N . GLU B 1 84 ? -11.914 -17.25 -14.688 1 98.06 84 GLU B N 1
ATOM 2962 C CA . GLU B 1 84 ? -13.102 -17.594 -13.906 1 98.06 84 GLU B CA 1
ATOM 2963 C C . GLU B 1 84 ? -13.164 -16.797 -12.609 1 98.06 84 GLU B C 1
ATOM 2965 O O . GLU B 1 84 ? -14.234 -16.328 -12.219 1 98.06 84 GLU B O 1
ATOM 2970 N N . LEU B 1 85 ? -12.062 -16.625 -12 1 98.44 85 LEU B N 1
ATOM 2971 C CA . LEU B 1 85 ? -12.016 -15.922 -10.719 1 98.44 85 LEU B CA 1
ATOM 2972 C C . LEU B 1 85 ? -12.289 -14.438 -10.914 1 98.44 85 LEU B C 1
ATOM 2974 O O . LEU B 1 85 ? -12.852 -13.781 -10.031 1 98.44 85 LEU B O 1
ATOM 2978 N N . GLU B 1 86 ? -11.906 -13.898 -12.016 1 95.94 86 GLU B N 1
ATOM 2979 C CA . GLU B 1 86 ? -12.195 -12.5 -12.32 1 95.94 86 GLU B CA 1
ATOM 2980 C C . GLU B 1 86 ? -13.695 -12.242 -12.383 1 95.94 86 GLU B C 1
ATOM 2982 O O . GLU B 1 86 ? -14.156 -11.125 -12.125 1 95.94 86 GLU B O 1
ATOM 2987 N N . ARG B 1 87 ? -14.438 -1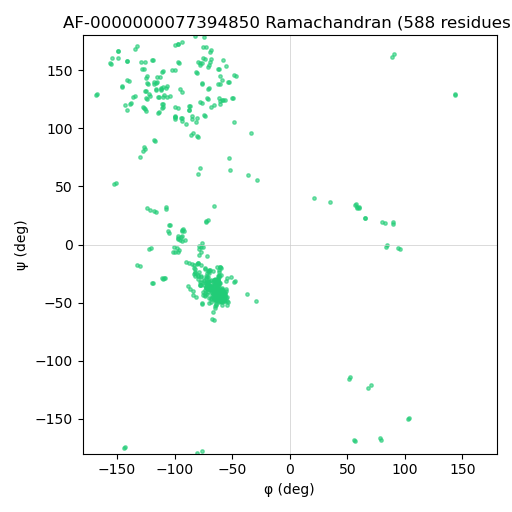3.297 -12.641 1 95.56 87 ARG B N 1
ATOM 2988 C CA . ARG B 1 87 ? -15.883 -13.164 -12.789 1 95.56 87 ARG B CA 1
ATOM 2989 C C . ARG B 1 87 ? -16.594 -13.578 -11.508 1 95.56 87 ARG B C 1
ATOM 2991 O O . ARG B 1 87 ? -17.828 -13.5 -11.43 1 95.56 87 ARG B O 1
ATOM 2998 N N . TRP B 1 88 ? -15.883 -14.086 -10.562 1 96.94 88 TRP B N 1
ATOM 2999 C CA . TRP B 1 88 ? -16.469 -14.484 -9.289 1 96.94 88 TRP B CA 1
ATOM 3000 C C . TRP B 1 88 ? -16.672 -13.273 -8.375 1 96.94 88 TRP B C 1
ATOM 3002 O O . TRP B 1 88 ? -15.812 -12.977 -7.535 1 96.94 88 TRP B O 1
ATOM 3012 N N . THR B 1 89 ? -17.812 -12.641 -8.383 1 94.19 89 THR B N 1
ATOM 3013 C CA . THR B 1 89 ? -18.047 -11.336 -7.781 1 94.19 89 THR B CA 1
ATOM 3014 C C . THR B 1 89 ? -18.25 -11.469 -6.277 1 94.19 89 THR B C 1
ATOM 3016 O O . THR B 1 89 ? -18.156 -10.484 -5.539 1 94.19 89 THR B O 1
ATOM 3019 N N . SER B 1 90 ? -18.516 -12.688 -5.824 1 95.75 90 SER B N 1
ATOM 3020 C CA . SER B 1 90 ? -18.781 -12.875 -4.402 1 95.75 90 SER B CA 1
ATOM 3021 C C . SER B 1 90 ? -17.531 -13.336 -3.658 1 95.75 90 SER B C 1
ATOM 3023 O O . SER B 1 90 ? -17.531 -13.453 -2.43 1 95.75 90 SER B O 1
ATOM 3025 N N . GLY B 1 91 ? -16.453 -13.633 -4.387 1 98 91 GLY B N 1
ATOM 3026 C CA . GLY B 1 91 ? -15.25 -14.156 -3.762 1 98 91 GLY B CA 1
ATOM 3027 C C . GLY B 1 91 ? -14.438 -13.094 -3.047 1 98 91 GLY B C 1
ATOM 3028 O O . GLY B 1 91 ? -14.508 -11.914 -3.398 1 98 91 GLY B O 1
ATOM 3029 N N . LYS B 1 92 ? -13.586 -13.539 -2.01 1 98.56 92 LYS B N 1
ATOM 3030 C CA . LYS B 1 92 ? -12.742 -12.633 -1.246 1 98.56 92 LYS B CA 1
ATOM 3031 C C . LYS B 1 92 ? -11.266 -12.992 -1.397 1 98.56 92 LYS B C 1
ATOM 3033 O O . LYS B 1 92 ? -10.398 -12.117 -1.358 1 98.56 92 LYS B O 1
ATOM 3038 N N . GLY B 1 93 ? -11.008 -14.266 -1.531 1 98.75 93 GLY B N 1
ATOM 3039 C CA . GLY B 1 93 ? -9.617 -14.68 -1.538 1 98.75 93 GLY B CA 1
ATOM 3040 C C . GLY B 1 93 ? -9.359 -15.906 -2.393 1 98.75 93 GLY B C 1
ATOM 3041 O O . GLY B 1 93 ? -10.305 -16.562 -2.846 1 98.75 93 GLY B O 1
ATOM 3042 N N . VAL B 1 94 ? -8.117 -16.219 -2.701 1 98.88 94 VAL B N 1
ATOM 3043 C CA . VAL B 1 94 ? -7.715 -17.406 -3.445 1 98.88 94 VAL B CA 1
ATOM 3044 C C . VAL B 1 94 ? -6.371 -17.906 -2.928 1 98.88 94 VAL B C 1
ATOM 3046 O O . VAL B 1 94 ? -5.477 -17.125 -2.623 1 98.88 94 VAL B O 1
ATOM 3049 N N . ILE B 1 95 ? -6.266 -19.188 -2.746 1 98.81 95 ILE B N 1
ATOM 3050 C CA . ILE B 1 95 ? -5.031 -19.859 -2.359 1 98.81 95 ILE B CA 1
ATOM 3051 C C . ILE B 1 95 ? -4.512 -20.688 -3.531 1 98.81 95 ILE B C 1
ATOM 3053 O O . ILE B 1 95 ? -5.227 -21.547 -4.059 1 98.81 95 ILE B O 1
ATOM 3057 N N . LEU B 1 96 ? -3.332 -20.375 -4.023 1 98.88 96 LEU B N 1
ATOM 3058 C CA . LEU B 1 96 ? -2.605 -21.188 -4.996 1 98.88 96 LEU B CA 1
ATOM 3059 C C . LEU B 1 96 ? -1.742 -22.234 -4.301 1 98.88 96 LEU B C 1
ATOM 3061 O O . LEU B 1 96 ? -0.844 -21.891 -3.527 1 98.88 96 LEU B O 1
ATOM 3065 N N . HIS B 1 97 ? -2.064 -23.438 -4.523 1 97.88 97 HIS B N 1
ATOM 3066 C CA . HIS B 1 97 ? -1.303 -24.5 -3.893 1 97.88 97 HIS B CA 1
ATOM 3067 C C . HIS B 1 97 ? -1.154 -25.703 -4.828 1 97.88 97 HIS B C 1
ATOM 3069 O O . HIS B 1 97 ? -1.349 -25.578 -6.039 1 97.88 97 HIS B O 1
ATOM 3075 N N . SER B 1 98 ? -0.569 -26.844 -4.336 1 97.69 98 SER B N 1
ATOM 3076 C CA . SER B 1 98 ? -0.233 -27.953 -5.227 1 97.69 98 SER B CA 1
ATOM 3077 C C . SER B 1 98 ? -0.506 -29.297 -4.562 1 97.69 98 SER B C 1
ATOM 3079 O O . SER B 1 98 ? -0.632 -29.375 -3.338 1 97.69 98 SER B O 1
ATOM 3081 N N . SER B 1 99 ? -0.658 -30.25 -5.426 1 93.75 99 SER B N 1
ATOM 3082 C CA . SER B 1 99 ? -0.727 -31.625 -4.949 1 93.75 99 SER B CA 1
ATOM 3083 C C . SER B 1 99 ? 0.665 -32.188 -4.688 1 93.75 99 SER B C 1
ATOM 3085 O O . SER B 1 99 ? 1.63 -31.812 -5.355 1 93.75 99 SER B O 1
ATOM 3087 N N . GLY B 1 100 ? 0.744 -33.094 -3.684 1 91.06 100 GLY B N 1
ATOM 3088 C CA . GLY B 1 100 ? 2.014 -33.75 -3.428 1 91.06 100 GLY B CA 1
ATOM 3089 C C . GLY B 1 100 ? 2.992 -32.875 -2.656 1 91.06 100 GLY B C 1
ATOM 3090 O O . GLY B 1 100 ? 2.609 -31.844 -2.096 1 91.06 100 GLY B O 1
ATOM 3091 N N . PRO B 1 101 ? 4.215 -33.25 -2.615 1 92.75 101 PRO B N 1
ATOM 3092 C CA . PRO B 1 101 ? 5.168 -32.656 -1.68 1 92.75 101 PRO B CA 1
ATOM 3093 C C . PRO B 1 101 ? 5.879 -31.438 -2.262 1 92.75 101 PRO B C 1
ATOM 3095 O O . PRO B 1 101 ? 6.555 -30.703 -1.532 1 92.75 101 PRO B O 1
ATOM 3098 N N . ILE B 1 102 ? 5.766 -31.312 -3.588 1 96.25 102 ILE B N 1
ATOM 3099 C CA . ILE B 1 102 ? 6.48 -30.219 -4.254 1 96.25 102 ILE B CA 1
ATOM 3100 C C . ILE B 1 102 ? 5.48 -29.203 -4.789 1 96.25 102 ILE B C 1
ATOM 3102 O O . ILE B 1 102 ? 4.445 -29.562 -5.352 1 96.25 102 ILE B O 1
ATOM 3106 N N . PHE B 1 103 ? 5.762 -27.953 -4.566 1 98.31 103 PHE B N 1
ATOM 3107 C CA . PHE B 1 103 ? 4.887 -26.906 -5.082 1 98.31 103 PHE B CA 1
ATOM 3108 C C . PHE B 1 103 ? 4.93 -26.859 -6.605 1 98.31 103 PHE B C 1
ATOM 3110 O O . PHE B 1 103 ? 3.943 -27.203 -7.266 1 98.31 103 PHE B O 1
ATOM 3117 N N . CYS B 1 104 ? 6.109 -26.531 -7.219 1 98.5 104 CYS B N 1
ATOM 3118 C CA . CYS B 1 104 ? 6.234 -26.422 -8.672 1 98.5 104 CYS B CA 1
ATOM 3119 C C . CYS B 1 104 ? 7.695 -26.344 -9.086 1 98.5 104 CYS B C 1
ATOM 3121 O O . CYS B 1 104 ? 8.445 -25.5 -8.57 1 98.5 104 CYS B O 1
ATOM 3123 N N . SER B 1 105 ? 8.078 -27.141 -10.008 1 97.5 105 SER B N 1
ATOM 3124 C CA . SER B 1 105 ? 9.477 -27.188 -10.422 1 97.5 105 SER B CA 1
ATOM 3125 C C . SER B 1 105 ? 9.711 -26.344 -11.664 1 97.5 105 SER B C 1
ATOM 3127 O O . SER B 1 105 ? 10.805 -26.375 -12.242 1 97.5 105 SER B O 1
ATOM 3129 N N . GLY B 1 106 ? 8.711 -25.641 -12.086 1 97.25 106 GLY B N 1
ATOM 3130 C CA . GLY B 1 106 ? 8.859 -24.781 -13.242 1 97.25 106 GLY B CA 1
ATOM 3131 C C . GLY B 1 106 ? 8.234 -25.359 -14.5 1 97.25 106 GLY B C 1
ATOM 3132 O O . GLY B 1 106 ? 7.16 -25.969 -14.453 1 97.25 106 GLY B O 1
ATOM 3133 N N . GLY B 1 107 ? 8.828 -25.016 -15.648 1 95.75 107 GLY B N 1
ATOM 3134 C CA . GLY B 1 107 ? 8.352 -25.531 -16.922 1 95.75 107 GLY B CA 1
ATOM 3135 C C . GLY B 1 107 ? 8.641 -27 -17.109 1 95.75 107 GLY B C 1
ATOM 3136 O O . GLY B 1 107 ? 9.75 -27.469 -16.844 1 95.75 107 GLY B O 1
ATOM 3137 N N . ASP B 1 108 ? 7.617 -27.656 -17.562 1 95.25 108 ASP B N 1
ATOM 3138 C CA . ASP B 1 108 ? 7.781 -29.062 -17.875 1 95.25 108 ASP B CA 1
ATOM 3139 C C . ASP B 1 108 ? 8.828 -29.281 -18.969 1 95.25 108 ASP B C 1
ATOM 3141 O O . ASP B 1 108 ? 8.711 -28.703 -20.062 1 95.25 108 ASP B O 1
ATOM 3145 N N . LEU B 1 109 ? 9.75 -30.062 -18.719 1 91.81 109 LEU B N 1
ATOM 3146 C CA . LEU B 1 109 ? 10.891 -30.219 -19.609 1 91.81 109 LEU B CA 1
ATOM 3147 C C . LEU B 1 109 ? 10.445 -30.781 -20.953 1 91.81 109 LEU B C 1
ATOM 3149 O O . LEU B 1 109 ? 11.039 -30.484 -21.984 1 91.81 109 LEU B O 1
ATOM 3153 N N . THR B 1 110 ? 9.422 -31.625 -20.938 1 91.94 110 THR B N 1
ATOM 3154 C CA . THR B 1 110 ? 8.898 -32.156 -22.203 1 91.94 110 THR B CA 1
ATOM 3155 C C . THR B 1 110 ? 8.344 -31.016 -23.062 1 91.94 110 THR B C 1
ATOM 3157 O O . THR B 1 110 ? 8.602 -30.969 -24.266 1 91.94 110 THR B O 1
ATOM 3160 N N . THR B 1 111 ? 7.621 -30.141 -22.438 1 92.44 111 THR B N 1
ATOM 3161 C CA . THR B 1 111 ? 7.109 -28.953 -23.125 1 92.44 111 THR B CA 1
ATOM 3162 C C . THR B 1 111 ? 8.258 -28.062 -23.578 1 92.44 111 THR B C 1
ATOM 3164 O O . THR B 1 111 ? 8.328 -27.672 -24.734 1 92.44 111 THR B O 1
ATOM 3167 N N . VAL B 1 112 ? 9.188 -27.797 -22.734 1 91.88 112 VAL B N 1
ATOM 3168 C CA . VAL B 1 112 ? 10.258 -26.828 -22.938 1 91.88 112 VAL B CA 1
ATOM 3169 C C . VAL B 1 112 ? 11.148 -27.281 -24.094 1 91.88 112 VAL B C 1
ATOM 3171 O O . VAL B 1 112 ? 11.586 -26.453 -24.906 1 91.88 112 VAL B O 1
ATOM 3174 N N . LYS B 1 113 ? 11.406 -28.516 -24.172 1 93.25 113 LYS B N 1
ATOM 3175 C CA . LYS B 1 113 ? 12.242 -29.047 -25.25 1 93.25 113 LYS B CA 1
ATOM 3176 C C . LYS B 1 113 ? 11.578 -28.859 -26.609 1 93.25 113 LYS B C 1
ATOM 3178 O O . LYS B 1 113 ? 12.266 -28.641 -27.609 1 93.25 113 LYS B O 1
ATOM 3183 N N . GLN B 1 114 ? 10.336 -28.938 -26.594 1 94.62 114 GLN B N 1
ATOM 3184 C CA . GLN B 1 114 ? 9.594 -28.844 -27.844 1 94.62 114 GLN B CA 1
ATOM 3185 C C . GLN B 1 114 ? 9.492 -27.391 -28.328 1 94.62 114 GLN B C 1
ATOM 3187 O O . GLN B 1 114 ? 9.25 -27.141 -29.5 1 94.62 114 GLN B O 1
ATOM 3192 N N . ILE B 1 115 ? 9.734 -26.484 -27.469 1 94.75 115 ILE B N 1
ATOM 3193 C CA . ILE B 1 115 ? 9.594 -25.078 -27.828 1 94.75 115 ILE B CA 1
ATOM 3194 C C . ILE B 1 115 ? 10.914 -24.359 -27.625 1 94.75 115 ILE B C 1
ATOM 3196 O O . ILE B 1 115 ? 10.938 -23.172 -27.266 1 94.75 115 ILE B O 1
ATOM 3200 N N . SER B 1 116 ? 11.992 -25.031 -27.766 1 95.31 116 SER B N 1
ATOM 3201 C CA . SER B 1 116 ? 13.328 -24.516 -27.5 1 95.31 116 SER B CA 1
ATOM 3202 C C . SER B 1 116 ? 13.828 -23.625 -28.625 1 95.31 116 SER B C 1
ATOM 3204 O O . SER B 1 116 ? 14.789 -23.969 -29.312 1 95.31 116 SER B O 1
ATOM 3206 N N . ASN B 1 117 ? 13.195 -22.484 -28.828 1 95.19 117 ASN B N 1
ATOM 3207 C CA . ASN B 1 117 ? 13.578 -21.422 -29.75 1 95.19 117 ASN B CA 1
ATOM 3208 C C . ASN B 1 117 ? 13.047 -20.062 -29.297 1 95.19 117 ASN B C 1
ATOM 3210 O O . ASN B 1 117 ? 12.094 -20 -28.516 1 95.19 117 ASN B O 1
ATOM 3214 N N . PRO B 1 118 ? 13.641 -19.031 -29.797 1 95.75 118 PRO B N 1
ATOM 3215 C CA . PRO B 1 118 ? 13.305 -17.703 -29.297 1 95.75 118 PRO B CA 1
ATOM 3216 C C . PRO B 1 118 ? 11.836 -17.328 -29.531 1 95.75 118 PRO B C 1
ATOM 3218 O O . PRO B 1 118 ? 11.219 -16.688 -28.688 1 95.75 118 PRO B O 1
ATOM 3221 N N . GLN B 1 119 ? 11.312 -17.688 -30.625 1 95.38 119 GLN B N 1
ATOM 3222 C CA . GLN B 1 119 ? 9.945 -17.328 -30.969 1 95.38 119 GLN B CA 1
ATOM 3223 C C . GLN B 1 119 ? 8.945 -17.969 -30.016 1 95.38 119 GLN B C 1
ATOM 3225 O O . GLN B 1 119 ? 8.047 -17.297 -29.484 1 95.38 119 GLN B O 1
ATOM 3230 N N . ASP B 1 120 ? 9.102 -19.219 -29.812 1 95.75 120 ASP B N 1
ATOM 3231 C CA . ASP B 1 120 ? 8.195 -19.922 -28.922 1 95.75 120 ASP B CA 1
ATOM 3232 C C . ASP B 1 120 ? 8.445 -19.547 -27.469 1 95.75 120 ASP B C 1
ATOM 3234 O O . ASP B 1 120 ? 7.516 -19.5 -26.656 1 95.75 120 ASP B O 1
ATOM 3238 N N . GLY B 1 121 ? 9.688 -19.266 -27.156 1 95.94 121 GLY B N 1
ATOM 3239 C CA . GLY B 1 121 ? 9.992 -18.719 -25.844 1 95.94 121 GLY B CA 1
ATOM 3240 C C . GLY B 1 121 ? 9.289 -17.391 -25.578 1 95.94 121 GLY B C 1
ATOM 3241 O O . GLY B 1 121 ? 8.812 -17.156 -24.469 1 95.94 121 GLY B O 1
ATOM 3242 N N . ASP B 1 122 ? 9.281 -16.594 -26.562 1 96.38 122 ASP B N 1
ATOM 3243 C CA . ASP B 1 122 ? 8.578 -15.312 -26.469 1 96.38 122 ASP B CA 1
ATOM 3244 C C . ASP B 1 122 ? 7.078 -15.531 -26.234 1 96.38 122 ASP B C 1
ATOM 3246 O O . ASP B 1 122 ? 6.465 -14.836 -25.438 1 96.38 122 ASP B O 1
ATOM 3250 N N . LYS B 1 123 ? 6.508 -16.484 -26.938 1 95.62 123 LYS B N 1
ATOM 3251 C CA . LYS B 1 123 ? 5.105 -16.844 -26.719 1 95.62 123 LYS B CA 1
ATOM 3252 C C . LYS B 1 123 ? 4.848 -17.266 -25.281 1 95.62 123 LYS B C 1
ATOM 3254 O O . LYS B 1 123 ? 3.855 -16.844 -24.672 1 95.62 123 LYS B O 1
ATOM 3259 N N . MET B 1 124 ? 5.703 -18.078 -24.781 1 96.94 124 MET B N 1
ATOM 3260 C CA . MET B 1 124 ? 5.551 -18.562 -23.406 1 96.94 124 MET B CA 1
ATOM 3261 C C . MET B 1 124 ? 5.637 -17.406 -22.406 1 96.94 124 MET B C 1
ATOM 3263 O O . MET B 1 124 ? 4.816 -17.312 -21.5 1 96.94 124 MET B O 1
ATOM 3267 N N . CYS B 1 125 ? 6.609 -16.547 -22.609 1 96.81 125 CYS B N 1
ATOM 3268 C CA . CYS B 1 125 ? 6.773 -15.383 -21.734 1 96.81 125 CYS B CA 1
ATOM 3269 C C . CYS B 1 125 ? 5.539 -14.5 -21.781 1 96.81 125 CYS B C 1
ATOM 3271 O O . CYS B 1 125 ? 5.012 -14.109 -20.734 1 96.81 125 CYS B O 1
ATOM 3273 N N . GLU B 1 126 ? 5.094 -14.203 -22.906 1 95.88 126 GLU B N 1
ATOM 3274 C CA . GLU B 1 126 ? 3.924 -13.344 -23.062 1 95.88 126 GLU B CA 1
ATOM 3275 C C . GLU B 1 126 ? 2.703 -13.938 -22.375 1 95.88 126 GLU B C 1
ATOM 3277 O O . GLU B 1 126 ? 1.992 -13.242 -21.641 1 95.88 126 GLU B O 1
ATOM 3282 N N . PHE B 1 127 ? 2.482 -15.172 -22.594 1 96.5 127 PHE B N 1
ATOM 3283 C CA . PHE B 1 127 ? 1.316 -15.852 -22.047 1 96.5 127 PHE B CA 1
ATOM 3284 C C . PHE B 1 127 ? 1.394 -15.922 -20.516 1 96.5 127 PHE B C 1
ATOM 3286 O O . PHE B 1 127 ? 0.442 -15.555 -19.828 1 96.5 127 PHE B O 1
ATOM 3293 N N . MET B 1 128 ? 2.523 -16.312 -20.047 1 97.44 128 MET B N 1
ATOM 3294 C CA . MET B 1 128 ? 2.662 -16.484 -18.609 1 97.44 128 MET B CA 1
ATOM 3295 C C . MET B 1 128 ? 2.688 -15.141 -17.891 1 97.44 128 MET B C 1
ATOM 3297 O O . MET B 1 128 ? 2.164 -15.016 -16.781 1 97.44 128 MET B O 1
ATOM 3301 N N . GLN B 1 129 ? 3.309 -14.133 -18.469 1 97.25 129 GLN B N 1
ATOM 3302 C CA . GLN B 1 129 ? 3.225 -12.805 -17.875 1 97.25 129 GLN B CA 1
ATOM 3303 C C . GLN B 1 129 ? 1.779 -12.32 -17.828 1 97.25 129 GLN B C 1
ATOM 3305 O O . GLN B 1 129 ? 1.361 -11.711 -16.828 1 97.25 129 GLN B O 1
ATOM 3310 N N . HIS B 1 130 ? 1.073 -12.562 -18.859 1 96.19 130 HIS B N 1
ATOM 3311 C CA . HIS B 1 130 ? -0.34 -12.203 -18.906 1 96.19 130 HIS B CA 1
ATOM 3312 C C . HIS B 1 130 ? -1.111 -12.875 -17.781 1 96.19 130 HIS B C 1
ATOM 3314 O O . HIS B 1 130 ? -1.873 -12.211 -17.062 1 96.19 130 HIS B O 1
ATOM 3320 N N . ILE B 1 131 ? -0.909 -14.094 -17.578 1 97.81 131 ILE B N 1
ATOM 3321 C CA . ILE B 1 131 ? -1.631 -14.883 -16.594 1 97.81 131 ILE B CA 1
ATOM 3322 C C . ILE B 1 131 ? -1.216 -14.453 -15.188 1 97.81 131 ILE B C 1
ATOM 3324 O O . ILE B 1 131 ? -2.066 -14.164 -14.344 1 97.81 131 ILE B O 1
ATOM 3328 N N . THR B 1 132 ? 0.085 -14.398 -14.938 1 98.31 132 THR B N 1
ATOM 3329 C CA . THR B 1 132 ? 0.594 -14.148 -13.594 1 98.31 132 THR B CA 1
ATOM 3330 C C . THR B 1 132 ? 0.281 -12.727 -13.148 1 98.31 132 THR B C 1
ATOM 3332 O O . THR B 1 132 ? -0.019 -12.484 -11.977 1 98.31 132 THR B O 1
ATOM 3335 N N . GLN B 1 133 ? 0.32 -11.812 -14.047 1 96.38 133 GLN B N 1
ATOM 3336 C CA . GLN B 1 133 ? -0.038 -10.445 -13.695 1 96.38 133 GLN B CA 1
ATOM 3337 C C . GLN B 1 133 ? -1.521 -10.336 -13.359 1 96.38 133 GLN B C 1
ATOM 3339 O O . GLN B 1 133 ? -1.899 -9.617 -12.43 1 96.38 133 GLN B O 1
ATOM 3344 N N . ARG B 1 134 ? -2.314 -10.984 -14.125 1 96.25 134 ARG B N 1
ATOM 3345 C CA . ARG B 1 134 ? -3.748 -10.977 -13.859 1 96.25 134 ARG B CA 1
ATOM 3346 C C . ARG B 1 134 ? -4.07 -11.695 -12.555 1 96.25 134 ARG B C 1
ATOM 3348 O O . ARG B 1 134 ? -4.984 -11.297 -11.828 1 96.25 134 ARG B O 1
ATOM 3355 N N . LEU B 1 135 ? -3.348 -12.75 -12.25 1 98.12 135 LEU B N 1
ATOM 3356 C CA . LEU B 1 135 ? -3.504 -13.422 -10.961 1 98.12 135 LEU B CA 1
ATOM 3357 C C . LEU B 1 135 ? -3.201 -12.469 -9.812 1 98.12 135 LEU B C 1
ATOM 3359 O O . LEU B 1 135 ? -3.982 -12.375 -8.859 1 98.12 135 LEU B O 1
ATOM 3363 N N . LEU B 1 136 ? -2.127 -11.758 -9.867 1 97.38 136 LEU B N 1
ATOM 3364 C CA . LEU B 1 136 ? -1.733 -10.797 -8.836 1 97.38 136 LEU B CA 1
ATOM 3365 C C . LEU B 1 136 ? -2.777 -9.695 -8.695 1 97.38 136 LEU B C 1
ATOM 3367 O O . LEU B 1 136 ? -3.029 -9.211 -7.594 1 97.38 136 LEU B O 1
ATOM 3371 N N . ASN B 1 137 ? -3.381 -9.359 -9.797 1 95.5 137 ASN B N 1
ATOM 3372 C CA . ASN B 1 137 ? -4.273 -8.203 -9.812 1 95.5 137 ASN B CA 1
ATOM 3373 C C . ASN B 1 137 ? -5.727 -8.617 -9.609 1 95.5 137 ASN B C 1
ATOM 3375 O O . ASN B 1 137 ? -6.637 -7.797 -9.773 1 95.5 137 ASN B O 1
ATOM 3379 N N . LEU B 1 138 ? -5.992 -9.852 -9.383 1 96.69 138 LEU B N 1
ATOM 3380 C CA . LEU B 1 138 ? -7.352 -10.281 -9.078 1 96.69 138 LEU B CA 1
ATOM 3381 C C . LEU B 1 138 ? -7.984 -9.375 -8.023 1 96.69 138 LEU B C 1
ATOM 3383 O O . LEU B 1 138 ? -7.301 -8.914 -7.109 1 96.69 138 LEU B O 1
ATOM 3387 N N . PRO B 1 139 ? -9.289 -9.109 -8.102 1 95.38 139 PRO B N 1
ATOM 3388 C CA . PRO B 1 139 ? -9.977 -8.43 -7.004 1 95.38 139 PRO B CA 1
ATOM 3389 C C . PRO B 1 139 ? -10.141 -9.312 -5.77 1 95.38 139 PRO B C 1
ATOM 3391 O O . PRO B 1 139 ? -11.109 -9.164 -5.02 1 95.38 139 PRO B O 1
ATOM 3394 N N . LEU B 1 140 ? -9.344 -10.297 -5.688 1 98.38 140 LEU B N 1
ATOM 3395 C CA . LEU B 1 140 ? -9.25 -11.25 -4.586 1 98.38 140 LEU B CA 1
ATOM 3396 C C . LEU B 1 140 ? -7.871 -11.188 -3.938 1 98.38 140 LEU B C 1
ATOM 3398 O O . LEU B 1 140 ? -6.859 -11.062 -4.633 1 98.38 140 LEU B O 1
ATOM 3402 N N . VAL B 1 141 ? -7.848 -11.281 -2.621 1 98.69 141 VAL B N 1
ATOM 3403 C CA . VAL B 1 141 ? -6.559 -11.391 -1.945 1 98.69 141 VAL B CA 1
ATOM 3404 C C . VAL B 1 141 ? -5.969 -12.781 -2.193 1 98.69 141 VAL B C 1
ATOM 3406 O O . VAL B 1 141 ? -6.629 -13.797 -1.963 1 98.69 141 VAL B O 1
ATOM 3409 N N . SER B 1 142 ? -4.762 -12.852 -2.676 1 98.75 142 SER B N 1
ATOM 3410 C CA . SER B 1 142 ? -4.191 -14.125 -3.109 1 98.75 142 SER B CA 1
ATOM 3411 C C . SER B 1 142 ? -3.002 -14.523 -2.24 1 98.75 142 SER B C 1
ATOM 3413 O O . SER B 1 142 ? -2.217 -13.672 -1.823 1 98.75 142 SER B O 1
ATOM 3415 N N . VAL B 1 143 ? -2.865 -15.875 -1.993 1 98.75 143 VAL B N 1
ATOM 3416 C CA . VAL B 1 143 ? -1.751 -16.438 -1.233 1 98.75 143 VAL B CA 1
ATOM 3417 C C . VAL B 1 143 ? -1.196 -17.656 -1.956 1 98.75 143 VAL B C 1
ATOM 3419 O O . VAL B 1 143 ? -1.954 -18.531 -2.379 1 98.75 143 VAL B O 1
ATOM 3422 N N . ALA B 1 144 ? 0.095 -17.688 -2.188 1 98.81 144 ALA B N 1
ATOM 3423 C CA . ALA B 1 144 ? 0.759 -18.906 -2.617 1 98.81 144 ALA B CA 1
ATOM 3424 C C . ALA B 1 144 ? 1.194 -19.75 -1.418 1 98.81 144 ALA B C 1
ATOM 3426 O O . ALA B 1 144 ? 1.946 -19.281 -0.563 1 98.81 144 ALA B O 1
ATOM 3427 N N . LEU B 1 145 ? 0.69 -20.953 -1.315 1 98.56 145 LEU B N 1
ATOM 3428 C CA . LEU B 1 145 ? 1.119 -21.891 -0.289 1 98.56 145 LEU B CA 1
ATOM 3429 C C . LEU B 1 145 ? 2.217 -22.812 -0.818 1 98.56 145 LEU B C 1
ATOM 3431 O O . LEU B 1 145 ? 1.948 -23.703 -1.623 1 98.56 145 LEU B O 1
ATOM 3435 N N . ILE B 1 146 ? 3.381 -22.562 -0.312 1 98.19 146 ILE B N 1
ATOM 3436 C CA . ILE B 1 146 ? 4.543 -23.297 -0.804 1 98.19 146 ILE B CA 1
ATOM 3437 C C . ILE B 1 146 ? 4.883 -24.422 0.16 1 98.19 146 ILE B C 1
ATOM 3439 O O . ILE B 1 146 ? 5.348 -24.188 1.276 1 98.19 146 ILE B O 1
ATOM 3443 N N . SER B 1 147 ? 4.617 -25.578 -0.345 1 93.75 147 SER B N 1
ATOM 3444 C CA . SER B 1 147 ? 5.098 -26.797 0.311 1 93.75 147 SER B CA 1
ATOM 3445 C C . SER B 1 147 ? 6.25 -27.422 -0.466 1 93.75 147 SER B C 1
ATOM 3447 O O . SER B 1 147 ? 6.207 -27.5 -1.695 1 93.75 147 SER B O 1
ATOM 3449 N N . GLY B 1 148 ? 7.266 -27.844 0.186 1 95 148 GLY B N 1
ATOM 3450 C CA . GLY B 1 148 ? 8.422 -28.375 -0.519 1 95 148 GLY B CA 1
ATOM 3451 C C . GLY B 1 148 ? 9.18 -27.312 -1.304 1 95 148 GLY B C 1
ATOM 3452 O O . GLY B 1 148 ? 9.547 -26.266 -0.757 1 95 148 GLY B O 1
ATOM 3453 N N . ARG B 1 149 ? 9.305 -27.594 -2.648 1 97.88 149 ARG B N 1
ATOM 3454 C CA . ARG B 1 149 ? 10.164 -26.703 -3.42 1 97.88 149 ARG B CA 1
ATOM 3455 C C . ARG B 1 149 ? 9.367 -25.953 -4.469 1 97.88 149 ARG B C 1
ATOM 3457 O O . ARG B 1 149 ? 8.453 -26.5 -5.086 1 97.88 149 ARG B O 1
ATOM 3464 N N . ALA B 1 150 ? 9.664 -24.672 -4.629 1 98.75 150 ALA B N 1
ATOM 3465 C CA . ALA B 1 150 ? 9.305 -23.844 -5.777 1 98.75 150 ALA B CA 1
ATOM 3466 C C . ALA B 1 150 ? 10.547 -23.406 -6.555 1 98.75 150 ALA B C 1
ATOM 3468 O O . ALA B 1 150 ? 11.344 -22.609 -6.066 1 98.75 150 ALA B O 1
ATOM 3469 N N . LEU B 1 151 ? 10.703 -23.891 -7.812 1 98.38 151 LEU B N 1
ATOM 3470 C CA . LEU B 1 151 ? 11.953 -23.719 -8.547 1 98.38 151 LEU B CA 1
ATOM 3471 C C . LEU B 1 151 ? 11.711 -23.031 -9.883 1 98.38 151 LEU B C 1
ATOM 3473 O O . LEU B 1 151 ? 10.734 -23.344 -10.578 1 98.38 151 LEU B O 1
ATOM 3477 N N . GLY B 1 152 ? 12.664 -22.203 -10.281 1 97.75 152 GLY B N 1
ATOM 3478 C CA . GLY B 1 152 ? 12.586 -21.594 -11.594 1 97.75 152 GLY B CA 1
ATOM 3479 C C . GLY B 1 152 ? 11.25 -20.922 -11.867 1 97.75 152 GLY B C 1
ATOM 3480 O O . GLY B 1 152 ? 10.828 -20.047 -11.109 1 97.75 152 GLY B O 1
ATOM 3481 N N . GLY B 1 153 ? 10.539 -21.422 -12.82 1 98.12 153 GLY B N 1
ATOM 3482 C CA . GLY B 1 153 ? 9.211 -20.906 -13.102 1 98.12 153 GLY B CA 1
ATOM 3483 C C . GLY B 1 153 ? 8.258 -21.047 -11.93 1 98.12 153 GLY B C 1
ATOM 3484 O O . GLY B 1 153 ? 7.359 -20.219 -11.758 1 98.12 153 GLY B O 1
ATOM 3485 N N . GLY B 1 154 ? 8.43 -22.078 -11.172 1 98.69 154 GLY B N 1
ATOM 3486 C CA . GLY B 1 154 ? 7.652 -22.234 -9.961 1 98.69 154 GLY B CA 1
ATOM 3487 C C . GLY B 1 154 ? 7.906 -21.125 -8.945 1 98.69 154 GLY B C 1
ATOM 3488 O O . GLY B 1 154 ? 6.977 -20.641 -8.305 1 98.69 154 GLY B O 1
ATOM 3489 N N . ALA B 1 155 ? 9.156 -20.766 -8.789 1 98.81 155 ALA B N 1
ATOM 3490 C CA . ALA B 1 155 ? 9.508 -19.625 -7.938 1 98.81 155 ALA B CA 1
ATOM 3491 C C . ALA B 1 155 ? 8.875 -18.344 -8.453 1 98.81 155 ALA B C 1
ATOM 3493 O O . ALA B 1 155 ? 8.328 -17.547 -7.676 1 98.81 155 ALA B O 1
ATOM 3494 N N . GLU B 1 156 ? 8.969 -18.125 -9.766 1 98.75 156 GLU B N 1
ATOM 3495 C CA . GLU B 1 156 ? 8.336 -16.953 -10.359 1 98.75 156 GLU B CA 1
ATOM 3496 C C . GLU B 1 156 ? 6.836 -16.938 -10.078 1 98.75 156 GLU B C 1
ATOM 3498 O O . GLU B 1 156 ? 6.262 -15.883 -9.797 1 98.75 156 GLU B O 1
ATOM 3503 N N . LEU B 1 157 ? 6.25 -18.094 -10.148 1 98.75 157 LEU B N 1
ATOM 3504 C CA . LEU B 1 157 ? 4.812 -18.203 -9.922 1 98.75 157 LEU B CA 1
ATOM 3505 C C . LEU B 1 157 ? 4.449 -17.766 -8.508 1 98.75 157 LEU B C 1
ATOM 3507 O O . LEU B 1 157 ? 3.412 -17.125 -8.297 1 98.75 157 LEU B O 1
ATOM 3511 N N . THR B 1 158 ? 5.25 -18.016 -7.5 1 98.75 158 THR B N 1
ATOM 3512 C CA . THR B 1 158 ? 4.969 -17.625 -6.121 1 98.75 158 THR B CA 1
ATOM 3513 C C . THR B 1 158 ? 4.871 -16.109 -6 1 98.75 158 THR B C 1
ATOM 3515 O O . THR B 1 158 ? 4.164 -15.602 -5.133 1 98.75 158 THR B O 1
ATOM 3518 N N . THR B 1 159 ? 5.57 -15.391 -6.848 1 98.44 159 THR B N 1
ATOM 3519 C CA . THR B 1 159 ? 5.605 -13.938 -6.773 1 98.44 159 THR B CA 1
ATOM 3520 C C . THR B 1 159 ? 4.328 -13.328 -7.344 1 98.44 159 THR B C 1
ATOM 3522 O O . THR B 1 159 ? 4.117 -12.117 -7.262 1 98.44 159 THR B O 1
ATOM 3525 N N . SER B 1 160 ? 3.449 -14.133 -7.922 1 98.31 160 SER B N 1
ATOM 3526 C CA . SER B 1 160 ? 2.25 -13.648 -8.594 1 98.31 160 SER B CA 1
ATOM 3527 C C . SER B 1 160 ? 1.059 -13.602 -7.645 1 98.31 160 SER B C 1
ATOM 3529 O O . SER B 1 160 ? -0.085 -13.453 -8.086 1 98.31 160 SER B O 1
ATOM 3531 N N . CYS B 1 161 ? 1.288 -13.75 -6.355 1 98.56 161 CYS B N 1
ATOM 3532 C CA . CYS B 1 161 ? 0.272 -13.648 -5.316 1 98.56 161 CYS B CA 1
ATOM 3533 C C . CYS B 1 161 ? 0.592 -12.508 -4.355 1 98.56 161 CYS B C 1
ATOM 3535 O O . CYS B 1 161 ? 1.744 -12.086 -4.25 1 98.56 161 CYS B O 1
ATOM 3537 N N . ASP B 1 162 ? -0.453 -12.055 -3.668 1 98.06 162 ASP B N 1
ATOM 3538 C CA . ASP B 1 162 ? -0.257 -10.992 -2.691 1 98.06 162 ASP B CA 1
ATOM 3539 C C . ASP B 1 162 ? 0.652 -11.445 -1.554 1 98.06 162 ASP B C 1
ATOM 3541 O O . ASP B 1 162 ? 1.524 -10.703 -1.107 1 98.06 162 ASP B O 1
ATOM 3545 N N . PHE B 1 163 ? 0.396 -12.656 -1.088 1 98.31 163 PHE B N 1
ATOM 3546 C CA . PHE B 1 163 ? 1.124 -13.219 0.045 1 98.31 163 PHE B CA 1
ATOM 3547 C C . PHE B 1 163 ? 1.719 -14.57 -0.311 1 98.31 163 PHE B C 1
ATOM 3549 O O . PHE B 1 163 ? 1.287 -15.211 -1.272 1 98.31 163 PHE B O 1
ATOM 3556 N N . ARG B 1 164 ? 2.734 -14.906 0.437 1 98.5 164 ARG B N 1
ATOM 3557 C CA . ARG B 1 164 ? 3.322 -16.25 0.389 1 98.5 164 ARG B CA 1
ATOM 3558 C C . ARG B 1 164 ? 3.363 -16.875 1.777 1 98.5 164 ARG B C 1
ATOM 3560 O O . ARG B 1 164 ? 3.707 -16.203 2.756 1 98.5 164 ARG B O 1
ATOM 3567 N N . ALA B 1 165 ? 2.92 -18.094 1.827 1 98.12 165 ALA B N 1
ATOM 3568 C CA . ALA B 1 165 ? 3.043 -18.938 3.014 1 98.12 165 ALA B CA 1
ATOM 3569 C C . ALA B 1 165 ? 3.92 -20.156 2.736 1 98.12 165 ALA B C 1
ATOM 3571 O O . ALA B 1 165 ? 3.791 -20.797 1.688 1 98.12 165 ALA B O 1
ATOM 3572 N N . MET B 1 166 ? 4.844 -20.422 3.67 1 97.56 166 MET B N 1
ATOM 3573 C CA . MET B 1 166 ? 5.773 -21.531 3.486 1 97.56 166 MET B CA 1
ATOM 3574 C C . MET B 1 166 ? 5.695 -22.5 4.66 1 97.56 166 MET B C 1
ATOM 3576 O O . MET B 1 166 ? 5.582 -22.078 5.812 1 97.56 166 MET B O 1
ATOM 3580 N N . THR B 1 167 ? 5.734 -23.781 4.367 1 96 167 THR B N 1
ATOM 3581 C CA . THR B 1 167 ? 6.02 -24.734 5.43 1 96 167 THR B CA 1
ATOM 3582 C C . THR B 1 167 ? 7.465 -24.609 5.898 1 96 167 THR B C 1
ATOM 3584 O O . THR B 1 167 ? 8.297 -24 5.215 1 96 167 THR B O 1
ATOM 3587 N N . GLN B 1 168 ? 7.797 -25.188 7.023 1 93.81 168 GLN B N 1
ATOM 3588 C CA . GLN B 1 168 ? 9.102 -25.016 7.656 1 93.81 168 GLN B CA 1
ATOM 3589 C C . GLN B 1 168 ? 10.219 -25.547 6.77 1 93.81 168 GLN B C 1
ATOM 3591 O O . GLN B 1 168 ? 11.32 -24.984 6.742 1 93.81 168 GLN B O 1
ATOM 3596 N N . ASN B 1 169 ? 9.945 -26.562 5.965 1 93.12 169 ASN B N 1
ATOM 3597 C CA . ASN B 1 169 ? 11 -27.203 5.18 1 93.12 169 ASN B CA 1
ATOM 3598 C C . ASN B 1 169 ? 10.922 -26.812 3.711 1 93.12 169 ASN B C 1
ATOM 3600 O O . ASN B 1 169 ? 11.617 -27.375 2.871 1 93.12 169 ASN B O 1
ATOM 3604 N N . ALA B 1 170 ? 10.117 -25.828 3.408 1 97.06 170 ALA B N 1
ATOM 3605 C CA . ALA B 1 170 ? 9.969 -25.406 2.02 1 97.06 170 ALA B CA 1
ATOM 3606 C C . ALA B 1 170 ? 11.133 -24.516 1.586 1 97.06 170 ALA B C 1
ATOM 3608 O O . ALA B 1 170 ? 11.828 -23.938 2.424 1 97.06 170 ALA B O 1
ATOM 3609 N N . GLU B 1 171 ? 11.336 -24.484 0.255 1 98.06 171 GLU B N 1
ATOM 3610 C CA . GLU B 1 171 ? 12.383 -23.656 -0.335 1 98.06 171 GLU B CA 1
ATOM 3611 C C . GLU B 1 171 ? 11.906 -23.016 -1.639 1 98.06 171 GLU B C 1
ATOM 3613 O O . GLU B 1 171 ? 11.203 -23.656 -2.424 1 98.06 171 GLU B O 1
ATOM 3618 N N . ILE B 1 172 ? 12.336 -21.766 -1.81 1 98.81 172 ILE B N 1
ATOM 3619 C CA . ILE B 1 172 ? 12.156 -21.062 -3.072 1 98.81 172 ILE B CA 1
ATOM 3620 C C . ILE B 1 172 ? 13.516 -20.797 -3.713 1 98.81 172 ILE B C 1
ATOM 3622 O O . ILE B 1 172 ? 14.43 -20.297 -3.055 1 98.81 172 ILE B O 1
ATOM 3626 N N . SER B 1 173 ? 13.641 -21.203 -4.965 1 98.81 173 SER B N 1
ATOM 3627 C CA . SER B 1 173 ? 14.914 -20.953 -5.641 1 98.81 173 SER B CA 1
ATOM 3628 C C . SER B 1 173 ? 14.688 -20.5 -7.078 1 98.81 173 SER B C 1
ATOM 3630 O O . SER B 1 173 ? 14.078 -21.203 -7.875 1 98.81 173 SER B O 1
ATOM 3632 N N . PHE B 1 174 ? 15.195 -19.312 -7.336 1 98.62 174 PHE B N 1
ATOM 3633 C CA . PHE B 1 174 ? 15.195 -18.797 -8.703 1 98.62 174 PHE B CA 1
ATOM 3634 C C . PHE B 1 174 ? 16.406 -19.312 -9.477 1 98.62 174 PHE B C 1
ATOM 3636 O O . PHE B 1 174 ? 17.438 -18.641 -9.516 1 98.62 174 PHE B O 1
ATOM 3643 N N . VAL B 1 175 ? 16.203 -20.406 -10.234 1 98.19 175 VAL B N 1
ATOM 3644 C CA . VAL B 1 175 ? 17.359 -21.141 -10.75 1 98.19 175 VAL B CA 1
ATOM 3645 C C . VAL B 1 175 ? 17.531 -20.844 -12.234 1 98.19 175 VAL B C 1
ATOM 3647 O O . VAL B 1 175 ? 18.203 -21.594 -12.945 1 98.19 175 VAL B O 1
ATOM 3650 N N . GLN B 1 176 ? 16.922 -19.797 -12.773 1 97.5 176 GLN B N 1
ATOM 3651 C CA . GLN B 1 176 ? 16.953 -19.469 -14.195 1 97.5 176 GLN B CA 1
ATOM 3652 C C . GLN B 1 176 ? 18.375 -19.344 -14.703 1 97.5 176 GLN B C 1
ATOM 3654 O O . GLN B 1 176 ? 18.719 -19.859 -15.766 1 97.5 176 GLN B O 1
ATOM 3659 N N . ALA B 1 177 ? 19.25 -18.766 -13.938 1 97.31 177 ALA B N 1
ATOM 3660 C CA . ALA B 1 177 ? 20.625 -18.547 -14.367 1 97.31 177 ALA B CA 1
ATOM 3661 C C . ALA B 1 177 ? 21.344 -19.875 -14.594 1 97.31 177 ALA B C 1
ATOM 3663 O O . ALA B 1 177 ? 22.125 -20.016 -15.547 1 97.31 177 ALA B O 1
ATOM 3664 N N . LYS B 1 178 ? 21.109 -20.844 -13.75 1 97.06 178 LYS B N 1
ATOM 3665 C CA . LYS B 1 178 ? 21.688 -22.172 -13.914 1 97.06 178 LYS B CA 1
ATOM 3666 C C . LYS B 1 178 ? 21.234 -22.812 -15.219 1 97.06 178 LYS B C 1
ATOM 3668 O O . LYS B 1 178 ? 21.953 -23.641 -15.789 1 97.06 178 LYS B O 1
ATOM 3673 N N . MET B 1 179 ? 20.109 -22.438 -15.672 1 95.38 179 MET B N 1
ATOM 3674 C CA . MET B 1 179 ? 19.547 -23.031 -16.875 1 95.38 179 MET B CA 1
ATOM 3675 C C . MET B 1 179 ? 19.906 -22.203 -18.109 1 95.38 179 MET B C 1
ATOM 3677 O O . MET B 1 179 ? 19.406 -22.453 -19.203 1 95.38 179 MET B O 1
ATOM 3681 N N . GLY B 1 180 ? 20.672 -21.172 -17.938 1 96.62 180 GLY B N 1
ATOM 3682 C CA . GLY B 1 180 ? 21.156 -20.375 -19.062 1 96.62 180 GLY B CA 1
ATOM 3683 C C . GLY B 1 180 ? 20.141 -19.344 -19.531 1 96.62 180 GLY B C 1
ATOM 3684 O O . GLY B 1 180 ? 20.172 -18.922 -20.688 1 96.62 180 GLY B O 1
ATOM 3685 N N . VAL B 1 181 ? 19.156 -19.016 -18.703 1 97.31 181 VAL B N 1
ATOM 3686 C CA . VAL B 1 181 ? 18.172 -18 -19.078 1 97.31 181 VAL B CA 1
ATOM 3687 C C . VAL B 1 181 ? 17.984 -17.031 -17.922 1 97.31 181 VAL B C 1
ATOM 3689 O O . VAL B 1 181 ? 18.578 -17.188 -16.844 1 97.31 181 VAL B O 1
ATOM 3692 N N . ALA B 1 182 ? 17.281 -15.93 -18.125 1 97.69 182 ALA B N 1
ATOM 3693 C CA . ALA B 1 182 ? 16.75 -15.031 -17.109 1 97.69 182 ALA B CA 1
ATOM 3694 C C . ALA B 1 182 ? 15.273 -15.305 -16.844 1 97.69 182 ALA B C 1
ATOM 3696 O O . ALA B 1 182 ? 14.664 -16.141 -17.516 1 97.69 182 ALA B O 1
ATOM 3697 N N . THR B 1 183 ? 14.734 -14.625 -15.789 1 98.19 183 THR B N 1
ATOM 3698 C CA . THR B 1 183 ? 13.305 -14.734 -15.555 1 98.19 183 THR B CA 1
ATOM 3699 C C . THR B 1 183 ? 12.516 -14.25 -16.766 1 98.19 183 THR B C 1
ATOM 3701 O O . THR B 1 183 ? 12.906 -13.273 -17.406 1 98.19 183 THR B O 1
ATOM 3704 N N . GLY B 1 184 ? 11.469 -14.914 -17.047 1 97.44 184 GLY B N 1
ATOM 3705 C CA . GLY B 1 184 ? 10.664 -14.547 -18.203 1 97.44 184 GLY B CA 1
ATOM 3706 C C . GLY B 1 184 ? 9.188 -14.422 -17.891 1 97.44 184 GLY B C 1
ATOM 3707 O O . GLY B 1 184 ? 8.438 -13.805 -18.656 1 97.44 184 GLY B O 1
ATOM 3708 N N . TRP B 1 185 ? 8.742 -14.992 -16.781 1 97.94 185 TRP B N 1
ATOM 3709 C CA . TRP B 1 185 ? 7.324 -15.023 -16.453 1 97.94 185 TRP B CA 1
ATOM 3710 C C . TRP B 1 185 ? 6.941 -13.828 -15.57 1 97.94 185 TRP B C 1
ATOM 3712 O O . TRP B 1 185 ? 5.836 -13.781 -15.023 1 97.94 185 TRP B O 1
ATOM 3722 N N . GLY B 1 186 ? 7.809 -12.812 -15.453 1 97.62 186 GLY B N 1
ATOM 3723 C CA . GLY B 1 186 ? 7.555 -11.609 -14.688 1 97.62 186 GLY B CA 1
ATOM 3724 C C . GLY B 1 186 ? 8.094 -11.68 -13.266 1 97.62 186 GLY B C 1
ATOM 3725 O O . GLY B 1 186 ? 8.039 -10.695 -12.531 1 97.62 186 GLY B O 1
ATOM 3726 N N . GLY B 1 187 ? 8.648 -12.805 -12.914 1 98 187 GLY B N 1
ATOM 3727 C CA . GLY B 1 187 ? 9.102 -13.008 -11.547 1 98 187 GLY B CA 1
ATOM 3728 C C . GLY B 1 187 ? 10.227 -12.078 -11.148 1 98 187 GLY B C 1
ATOM 3729 O O . GLY B 1 187 ? 10.328 -11.68 -9.984 1 98 187 GLY B O 1
ATOM 3730 N N . GLY B 1 188 ? 11.133 -11.75 -12.094 1 97.44 188 GLY B N 1
ATOM 3731 C CA . GLY B 1 188 ? 12.195 -10.805 -11.789 1 97.44 188 GLY B CA 1
ATOM 3732 C C . GLY B 1 188 ? 11.68 -9.422 -11.422 1 97.44 188 GLY B C 1
ATOM 3733 O O . GLY B 1 188 ? 12.109 -8.836 -10.43 1 97.44 188 GLY B O 1
ATOM 3734 N N . THR B 1 189 ? 10.781 -8.945 -12.195 1 96.44 189 THR B N 1
ATOM 3735 C CA . THR B 1 189 ? 10.18 -7.633 -11.977 1 96.44 189 THR B CA 1
ATOM 3736 C C . THR B 1 189 ? 9.461 -7.586 -10.633 1 96.44 189 THR B C 1
ATOM 3738 O O . THR B 1 189 ? 9.656 -6.656 -9.852 1 96.44 189 THR B O 1
ATOM 3741 N N . ARG B 1 190 ? 8.688 -8.609 -10.336 1 97 190 ARG B N 1
ATOM 3742 C CA . ARG B 1 190 ? 7.906 -8.641 -9.102 1 97 190 ARG B CA 1
ATOM 3743 C C . ARG B 1 190 ? 8.805 -8.852 -7.891 1 97 190 ARG B C 1
ATOM 3745 O O . ARG B 1 190 ? 8.547 -8.312 -6.816 1 97 190 ARG B O 1
ATOM 3752 N N . LEU B 1 191 ? 9.859 -9.648 -8.148 1 97.88 191 LEU B N 1
ATOM 3753 C CA . LEU B 1 191 ? 10.781 -9.93 -7.047 1 97.88 191 LEU B CA 1
ATOM 3754 C C . LEU B 1 191 ? 11.422 -8.648 -6.535 1 97.88 191 LEU B C 1
ATOM 3756 O O . LEU B 1 191 ? 11.594 -8.477 -5.324 1 97.88 191 LEU B O 1
ATOM 3760 N N . VAL B 1 192 ? 11.805 -7.719 -7.395 1 96 192 VAL B N 1
ATOM 3761 C CA . VAL B 1 192 ? 12.406 -6.445 -7.004 1 96 192 VAL B CA 1
ATOM 3762 C C . VAL B 1 192 ? 11.438 -5.68 -6.098 1 96 192 VAL B C 1
ATOM 3764 O O . VAL B 1 192 ? 11.859 -5.078 -5.105 1 96 192 VAL B O 1
ATOM 3767 N N . LYS B 1 193 ? 10.188 -5.727 -6.387 1 93.88 193 LYS B N 1
ATOM 3768 C CA . LYS B 1 193 ? 9.195 -5.016 -5.586 1 93.88 193 LYS B CA 1
ATOM 3769 C C . LYS B 1 193 ? 8.992 -5.691 -4.234 1 93.88 193 LYS B C 1
ATOM 3771 O O . LYS B 1 193 ? 8.688 -5.027 -3.242 1 93.88 193 LYS B O 1
ATOM 3776 N N . ILE B 1 194 ? 9.219 -6.953 -4.207 1 95.94 194 ILE B N 1
ATOM 3777 C CA . ILE B 1 194 ? 8.93 -7.73 -3.01 1 95.94 194 ILE B CA 1
ATOM 3778 C C . ILE B 1 194 ? 10.102 -7.633 -2.037 1 95.94 194 ILE B C 1
ATOM 3780 O O . ILE B 1 194 ? 9.906 -7.402 -0.841 1 95.94 194 ILE B O 1
ATOM 3784 N N . VAL B 1 195 ? 11.359 -7.742 -2.59 1 97 195 VAL B N 1
ATOM 3785 C CA . VAL B 1 195 ? 12.461 -7.91 -1.652 1 97 195 VAL B CA 1
ATOM 3786 C C . VAL B 1 195 ? 13.477 -6.789 -1.846 1 97 195 VAL B C 1
ATOM 3788 O O . VAL B 1 195 ? 14.477 -6.715 -1.122 1 97 195 VAL B O 1
ATOM 3791 N N . GLY B 1 196 ? 13.289 -5.941 -2.805 1 94.62 196 GLY B N 1
ATOM 3792 C CA . GLY B 1 196 ? 14.234 -4.875 -3.105 1 94.62 196 GLY B CA 1
ATOM 3793 C C . GLY B 1 196 ? 15.289 -5.281 -4.117 1 94.62 196 GLY B C 1
ATOM 3794 O O . GLY B 1 196 ? 15.516 -6.469 -4.344 1 94.62 196 GLY B O 1
ATOM 3795 N N . ARG B 1 197 ? 15.969 -4.293 -4.691 1 93.62 197 ARG B N 1
ATOM 3796 C CA . ARG B 1 197 ? 16.906 -4.445 -5.793 1 93.62 197 ARG B CA 1
ATOM 3797 C C . ARG B 1 197 ? 18.078 -5.328 -5.387 1 93.62 197 ARG B C 1
ATOM 3799 O O . ARG B 1 197 ? 18.469 -6.246 -6.121 1 93.62 197 ARG B O 1
ATOM 3806 N N . ARG B 1 198 ? 18.656 -5.07 -4.219 1 94.94 198 ARG B N 1
ATOM 3807 C CA . ARG B 1 198 ? 19.859 -5.766 -3.793 1 94.94 198 ARG B CA 1
ATOM 3808 C C . ARG B 1 198 ? 19.578 -7.246 -3.549 1 94.94 198 ARG B C 1
ATOM 3810 O O . ARG B 1 198 ? 20.297 -8.109 -4.07 1 94.94 198 ARG B O 1
ATOM 3817 N N . ASN B 1 199 ? 18.5 -7.574 -2.863 1 97.75 199 ASN B N 1
ATOM 3818 C CA . ASN B 1 199 ? 18.172 -8.961 -2.57 1 97.75 199 ASN B CA 1
ATOM 3819 C C . ASN B 1 199 ? 17.719 -9.703 -3.824 1 97.75 199 ASN B C 1
ATOM 3821 O O . ASN B 1 199 ? 17.984 -10.891 -3.98 1 97.75 199 ASN B O 1
ATOM 3825 N N . ALA B 1 200 ? 17.016 -9.016 -4.688 1 98.06 200 ALA B N 1
ATOM 3826 C CA . ALA B 1 200 ? 16.594 -9.633 -5.949 1 98.06 200 ALA B CA 1
ATOM 3827 C C . ALA B 1 200 ? 17.812 -10.047 -6.781 1 98.06 200 ALA B C 1
ATOM 3829 O O . ALA B 1 200 ? 17.859 -11.172 -7.285 1 98.06 200 ALA B O 1
ATOM 3830 N N . LEU B 1 201 ? 18.75 -9.086 -6.867 1 98 201 LEU B N 1
ATOM 3831 C CA . LEU B 1 201 ? 19.953 -9.375 -7.641 1 98 201 LEU B CA 1
ATOM 3832 C C . LEU B 1 201 ? 20.703 -10.57 -7.055 1 98 201 LEU B C 1
ATOM 3834 O O . LEU B 1 201 ? 21.141 -11.453 -7.793 1 98 201 LEU B O 1
ATOM 3838 N N . LYS B 1 202 ? 20.797 -10.625 -5.754 1 98 202 LYS B N 1
ATOM 3839 C CA . LYS B 1 202 ? 21.469 -11.734 -5.086 1 98 202 LYS B CA 1
ATOM 3840 C C . LYS B 1 202 ? 20.75 -13.055 -5.34 1 98 202 LYS B C 1
ATOM 3842 O O . LYS B 1 202 ? 21.359 -14.047 -5.715 1 98 202 LYS B O 1
ATOM 3847 N N . ALA B 1 203 ? 19.438 -13.07 -5.184 1 98.56 203 ALA B N 1
ATOM 3848 C CA . ALA B 1 203 ? 18.641 -14.289 -5.332 1 98.56 203 ALA B CA 1
ATOM 3849 C C . ALA B 1 203 ? 18.703 -14.812 -6.762 1 98.56 203 ALA B C 1
ATOM 3851 O O . ALA B 1 203 ? 18.875 -16.016 -6.98 1 98.56 203 ALA B O 1
ATOM 3852 N N . LEU B 1 204 ? 18.656 -13.906 -7.742 1 98.56 204 LEU B N 1
ATOM 3853 C CA . LEU B 1 204 ? 18.578 -14.297 -9.148 1 98.56 204 LEU B CA 1
ATOM 3854 C C . LEU B 1 204 ? 19.938 -14.766 -9.656 1 98.56 204 LEU B C 1
ATOM 3856 O O . LEU B 1 204 ? 20.016 -15.672 -10.484 1 98.56 204 LEU B O 1
ATOM 3860 N N . LEU B 1 205 ? 21.016 -14.203 -9.148 1 98.5 205 LEU B N 1
ATOM 3861 C CA . LEU B 1 205 ? 22.344 -14.531 -9.648 1 98.5 205 LEU B CA 1
ATOM 3862 C C . LEU B 1 205 ? 22.922 -15.734 -8.906 1 98.5 205 LEU B C 1
ATOM 3864 O O . LEU B 1 205 ? 23.594 -16.578 -9.5 1 98.5 205 LEU B O 1
ATOM 3868 N N . SER B 1 206 ? 22.641 -15.875 -7.609 1 97.94 206 SER B N 1
ATOM 3869 C CA . SER B 1 206 ? 23.203 -16.969 -6.824 1 97.94 206 SER B CA 1
ATOM 3870 C C . SER B 1 206 ? 22.406 -18.25 -6.996 1 97.94 206 SER B C 1
ATOM 3872 O O . SER B 1 206 ? 22.891 -19.344 -6.715 1 97.94 206 SER B O 1
ATOM 3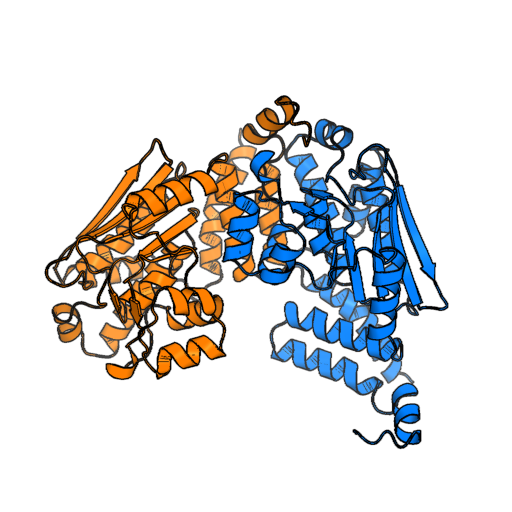874 N N . CYS B 1 207 ? 21.188 -18.078 -7.297 1 98.19 207 CYS B N 1
ATOM 3875 C CA . CYS B 1 207 ? 20.266 -19.203 -7.355 1 98.19 207 CYS B CA 1
ATOM 3876 C C . CYS B 1 207 ? 20.172 -19.906 -6.004 1 98.19 207 CYS B C 1
ATOM 3878 O O . CYS B 1 207 ? 20 -21.125 -5.941 1 98.19 207 CYS B O 1
ATOM 3880 N N . GLU B 1 208 ? 20.312 -19.188 -5.027 1 98.06 208 GLU B N 1
ATOM 3881 C CA . GLU B 1 208 ? 20.328 -19.766 -3.688 1 98.06 208 GLU B CA 1
ATOM 3882 C C . GLU B 1 208 ? 19 -20.438 -3.357 1 98.06 208 GLU B C 1
ATOM 3884 O O . GLU B 1 208 ? 17.953 -20.031 -3.873 1 98.06 208 GLU B O 1
ATOM 3889 N N . LYS B 1 209 ? 19.141 -21.469 -2.48 1 98.38 209 LYS B N 1
ATOM 3890 C CA . LYS B 1 209 ? 17.953 -22.062 -1.869 1 98.38 209 LYS B CA 1
ATOM 3891 C C . LYS B 1 209 ? 17.469 -21.234 -0.693 1 98.38 209 LYS B C 1
ATOM 3893 O O . LYS B 1 209 ? 18.078 -21.234 0.38 1 98.38 209 LYS B O 1
ATOM 3898 N N . ILE B 1 210 ? 16.391 -20.516 -0.867 1 98.69 210 ILE B N 1
ATOM 3899 C CA . ILE B 1 210 ? 15.844 -19.641 0.165 1 98.69 210 ILE B CA 1
ATOM 3900 C C . ILE B 1 210 ? 14.852 -20.406 1.031 1 98.69 210 ILE B C 1
ATOM 3902 O O . ILE B 1 210 ? 13.719 -20.656 0.614 1 98.69 210 ILE B O 1
ATOM 3906 N N . ASP B 1 211 ? 15.266 -20.75 2.176 1 98.12 211 ASP B N 1
ATOM 3907 C CA . ASP B 1 211 ? 14.383 -21.453 3.09 1 98.12 211 A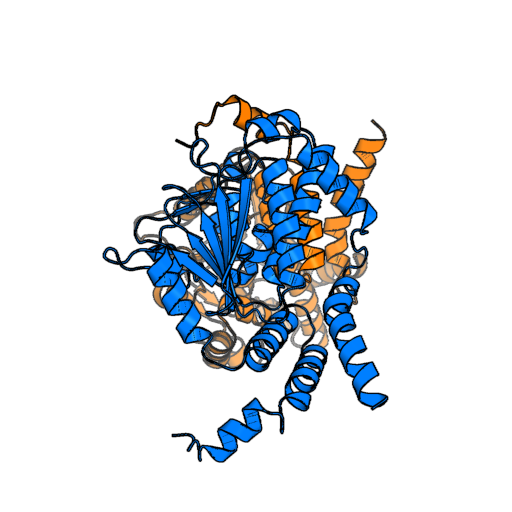SP B CA 1
ATOM 3908 C C . ASP B 1 211 ? 13.438 -20.484 3.801 1 98.12 211 ASP B C 1
ATOM 3910 O O . ASP B 1 211 ? 13.477 -19.281 3.553 1 98.12 211 ASP B O 1
ATOM 3914 N N . ALA B 1 212 ? 12.586 -21.047 4.676 1 97.25 212 ALA B N 1
ATOM 3915 C CA . ALA B 1 212 ? 11.523 -20.25 5.285 1 97.25 212 ALA B CA 1
ATOM 3916 C C . ALA B 1 212 ? 12.094 -19.125 6.145 1 97.25 212 ALA B C 1
ATOM 3918 O O . ALA B 1 212 ? 11.586 -18.016 6.133 1 97.25 212 ALA B O 1
ATOM 3919 N N . LYS B 1 213 ? 13.133 -19.391 6.859 1 95.88 213 LYS B N 1
ATOM 3920 C CA . LYS B 1 213 ? 13.742 -18.391 7.73 1 95.88 213 LYS B CA 1
ATOM 3921 C C . LYS B 1 213 ? 14.32 -17.234 6.922 1 95.88 213 LYS B C 1
ATOM 3923 O O . LYS B 1 213 ? 14.031 -16.062 7.191 1 95.88 213 LYS B O 1
ATOM 3928 N N . ARG B 1 214 ? 15.148 -17.562 5.969 1 97.12 214 ARG B N 1
ATOM 3929 C CA . ARG B 1 214 ? 15.75 -16.547 5.102 1 97.12 214 ARG B CA 1
ATOM 3930 C C . ARG B 1 214 ? 14.688 -15.773 4.34 1 97.12 214 ARG B C 1
ATOM 3932 O O . ARG B 1 214 ? 14.797 -14.555 4.184 1 97.12 214 ARG B O 1
ATOM 3939 N N . ALA B 1 215 ? 13.719 -16.453 3.854 1 98.25 215 ALA B N 1
ATOM 3940 C CA . ALA B 1 215 ? 12.617 -15.82 3.131 1 98.25 215 ALA B CA 1
ATOM 3941 C C . ALA B 1 215 ? 11.922 -14.773 3.998 1 98.25 215 ALA B C 1
ATOM 3943 O O . ALA B 1 215 ? 11.594 -13.68 3.523 1 98.25 215 ALA B O 1
ATOM 3944 N N . ALA B 1 216 ? 11.727 -15.094 5.258 1 95.5 216 ALA B N 1
ATOM 3945 C CA . ALA B 1 216 ? 11.109 -14.156 6.188 1 95.5 216 ALA B CA 1
ATOM 3946 C C . ALA B 1 216 ? 12.008 -12.938 6.41 1 95.5 216 ALA B C 1
ATOM 3948 O O . ALA B 1 216 ? 11.523 -11.805 6.441 1 95.5 216 ALA B O 1
ATOM 3949 N N . GLU B 1 217 ? 13.234 -13.133 6.504 1 94.88 217 GLU B N 1
ATOM 3950 C CA . GLU B 1 217 ? 14.211 -12.078 6.762 1 94.88 217 GLU B CA 1
ATOM 3951 C C . GLU B 1 217 ? 14.211 -11.039 5.637 1 94.88 217 GLU B C 1
ATOM 3953 O O . GLU B 1 217 ? 14.32 -9.844 5.891 1 94.88 217 GLU B O 1
ATOM 3958 N N . ILE B 1 218 ? 14.078 -11.539 4.445 1 95.56 218 ILE B N 1
ATOM 3959 C CA . ILE B 1 218 ? 14.242 -10.609 3.334 1 95.56 218 ILE B CA 1
ATOM 3960 C C . ILE B 1 218 ? 12.867 -10.141 2.85 1 95.56 218 ILE B C 1
ATOM 3962 O O . ILE B 1 218 ? 12.766 -9.406 1.866 1 95.56 218 ILE B O 1
ATOM 3966 N N . GLY B 1 219 ? 11.781 -10.672 3.445 1 95.38 219 GLY B N 1
ATOM 3967 C CA . GLY B 1 219 ? 10.438 -10.211 3.123 1 95.38 219 GLY B CA 1
ATOM 3968 C C . GLY B 1 219 ? 9.805 -10.977 1.978 1 95.38 219 GLY B C 1
ATOM 3969 O O . GLY B 1 219 ? 8.828 -10.516 1.381 1 95.38 219 GLY B O 1
ATOM 3970 N N . LEU B 1 220 ? 10.312 -12.141 1.693 1 97.56 220 LEU B N 1
ATOM 3971 C CA . LEU B 1 220 ? 9.805 -12.938 0.584 1 97.56 220 LEU B CA 1
ATOM 3972 C C . LEU B 1 220 ? 8.57 -13.727 1.01 1 97.56 220 LEU B C 1
ATOM 3974 O O . LEU B 1 220 ? 7.723 -14.055 0.18 1 97.56 220 LEU B O 1
ATOM 3978 N N . VAL B 1 221 ? 8.469 -14 2.279 1 97.06 221 VAL B N 1
ATOM 3979 C CA . VAL B 1 221 ? 7.344 -14.789 2.779 1 97.06 221 VAL B CA 1
ATOM 3980 C C . VAL B 1 221 ? 6.648 -14.031 3.91 1 97.06 221 VAL B C 1
ATOM 3982 O O . VAL B 1 221 ? 7.289 -13.305 4.664 1 97.06 221 VAL B O 1
ATOM 3985 N N . ASP B 1 222 ? 5.34 -14.281 4.066 1 93.88 222 ASP B N 1
ATOM 3986 C CA . ASP B 1 222 ? 4.52 -13.547 5.023 1 93.88 222 ASP B CA 1
ATOM 3987 C C . ASP B 1 222 ? 4.133 -14.43 6.207 1 93.88 222 ASP B C 1
ATOM 3989 O O . ASP B 1 222 ? 3.861 -13.93 7.301 1 93.88 222 ASP B O 1
ATOM 3993 N N . TYR B 1 223 ? 4.051 -15.656 5.957 1 93.19 223 TYR B N 1
ATOM 3994 C CA . TYR B 1 223 ? 3.57 -16.578 6.973 1 93.19 223 TYR B CA 1
ATOM 3995 C C . TYR B 1 223 ? 4.316 -17.906 6.902 1 93.19 223 TYR B C 1
ATOM 3997 O O . TYR B 1 223 ? 4.328 -18.562 5.855 1 93.19 223 TYR B O 1
ATOM 4005 N N . VAL B 1 224 ? 4.996 -18.281 7.973 1 94.88 224 VAL B N 1
ATOM 4006 C CA . VAL B 1 224 ? 5.625 -19.594 8.062 1 94.88 224 VAL B CA 1
ATOM 4007 C C . VAL B 1 224 ? 4.746 -20.531 8.891 1 94.88 224 VAL B C 1
ATOM 4009 O O . VAL B 1 224 ? 4.484 -20.266 10.07 1 94.88 224 VAL B O 1
ATOM 4012 N N . ILE B 1 225 ? 4.312 -21.531 8.305 1 94.38 225 ILE B N 1
ATOM 4013 C CA . ILE B 1 225 ? 3.348 -22.453 8.906 1 94.38 225 ILE B CA 1
ATOM 4014 C C . ILE B 1 225 ? 4.051 -23.344 9.922 1 94.38 225 ILE B C 1
ATOM 4016 O O . ILE B 1 225 ? 5.133 -23.875 9.648 1 94.38 225 ILE B O 1
ATOM 4020 N N . GLU B 1 226 ? 3.398 -23.531 10.984 1 90.19 226 GLU B N 1
ATOM 4021 C CA . GLU B 1 226 ? 3.971 -24.359 12.039 1 90.19 226 GLU B CA 1
ATOM 4022 C C . GLU B 1 226 ? 4.008 -25.828 11.641 1 90.19 226 GLU B C 1
ATOM 4024 O O . GLU B 1 226 ? 3.145 -26.297 10.891 1 90.19 226 GLU B O 1
ATOM 4029 N N . GLU B 1 227 ? 4.93 -26.625 12.227 1 87.56 227 GLU B N 1
ATOM 4030 C CA . GLU B 1 227 ? 5.172 -28.016 11.859 1 87.56 227 GLU B CA 1
ATOM 4031 C C . GLU B 1 227 ? 3.967 -28.891 12.188 1 87.56 227 GLU B C 1
ATOM 4033 O O . GLU B 1 227 ? 3.676 -29.859 11.461 1 87.56 227 GLU B O 1
ATOM 4038 N N . ASN B 1 228 ? 3.221 -28.578 13.18 1 89.19 228 ASN B N 1
ATOM 4039 C CA . ASN B 1 228 ? 2.145 -29.438 13.656 1 89.19 228 ASN B CA 1
ATOM 4040 C C . ASN B 1 228 ? 0.807 -29.078 13.023 1 89.19 228 ASN B C 1
ATOM 4042 O O . ASN B 1 228 ? -0.222 -29.672 13.336 1 89.19 228 ASN B O 1
ATOM 4046 N N . GLU B 1 229 ? 0.845 -28.219 12.094 1 89.62 229 GLU B N 1
ATOM 4047 C CA . GLU B 1 229 ? -0.384 -27.766 11.453 1 89.62 229 GLU B CA 1
ATOM 4048 C C . GLU B 1 229 ? -0.458 -28.234 10 1 89.62 229 GLU B C 1
ATOM 4050 O O . GLU B 1 229 ? 0.543 -28.203 9.289 1 89.62 229 GLU B O 1
ATOM 4055 N N . ASP B 1 230 ? -1.685 -28.781 9.625 1 93.88 230 ASP B N 1
ATOM 4056 C CA . ASP B 1 230 ? -1.909 -29 8.203 1 93.88 230 ASP B CA 1
ATOM 4057 C C . ASP B 1 230 ? -1.74 -27.703 7.41 1 93.88 230 ASP B C 1
ATOM 4059 O O . ASP B 1 230 ? -2.402 -26.703 7.699 1 93.88 230 ASP B O 1
ATOM 4063 N N . PRO B 1 231 ? -0.902 -27.703 6.445 1 95.19 231 PRO B N 1
ATOM 4064 C CA . PRO B 1 231 ? -0.548 -26.438 5.793 1 95.19 231 PRO B CA 1
ATOM 4065 C C . PRO B 1 231 ? -1.752 -25.75 5.156 1 95.19 231 PRO B C 1
ATOM 4067 O O . PRO B 1 231 ? -1.916 -24.531 5.301 1 95.19 231 PRO B O 1
ATOM 4070 N N . LEU B 1 232 ? -2.533 -26.5 4.441 1 95.81 232 LEU B N 1
ATOM 4071 C CA . LEU B 1 232 ? -3.686 -25.906 3.783 1 95.81 232 LEU B CA 1
ATOM 4072 C C . LEU B 1 232 ? -4.668 -25.344 4.809 1 95.81 232 LEU B C 1
ATOM 4074 O O . LEU B 1 232 ? -5.207 -24.25 4.629 1 95.81 232 LEU B O 1
ATOM 4078 N N . ASN B 1 233 ? -4.906 -26.047 5.867 1 95.31 233 ASN B N 1
ATOM 4079 C CA . ASN B 1 233 ? -5.777 -25.562 6.938 1 95.31 233 ASN B CA 1
ATOM 4080 C C . ASN B 1 233 ? -5.215 -24.312 7.605 1 95.31 233 ASN B C 1
ATOM 4082 O O . ASN B 1 233 ? -5.957 -23.375 7.91 1 95.31 233 ASN B O 1
ATOM 4086 N N . GLY B 1 234 ? -3.932 -24.375 7.828 1 94.44 234 GLY B N 1
ATOM 4087 C CA . GLY B 1 234 ? -3.291 -23.234 8.445 1 94.44 234 GLY B CA 1
ATOM 4088 C C . GLY B 1 234 ? -3.439 -21.953 7.633 1 94.44 234 GLY B C 1
ATOM 4089 O O . GLY B 1 234 ? -3.863 -20.922 8.156 1 94.44 234 GLY B O 1
ATOM 4090 N N . VAL B 1 235 ? -3.166 -22.031 6.379 1 96.5 235 VAL B N 1
ATOM 4091 C CA . VAL B 1 235 ? -3.197 -20.859 5.523 1 96.5 235 VAL B CA 1
ATOM 4092 C C . VAL B 1 235 ? -4.641 -20.406 5.309 1 96.5 235 VAL B C 1
ATOM 4094 O O . VAL B 1 235 ? -4.93 -19.219 5.27 1 96.5 235 VAL B O 1
ATOM 4097 N N . SER B 1 236 ? -5.566 -21.375 5.16 1 96.75 236 SER B N 1
ATOM 4098 C CA . SER B 1 236 ? -6.969 -21.031 4.957 1 96.75 236 SER B CA 1
ATOM 4099 C C . SER B 1 236 ? -7.543 -20.312 6.176 1 96.75 236 SER B C 1
ATOM 4101 O O . SER B 1 236 ? -8.273 -19.328 6.039 1 96.75 236 SER B O 1
ATOM 4103 N N . SER B 1 237 ? -7.219 -20.766 7.352 1 95.44 237 SER B N 1
ATOM 4104 C CA . SER B 1 237 ? -7.676 -20.125 8.578 1 95.44 237 SER B CA 1
ATOM 4105 C C . SER B 1 237 ? -7.121 -18.719 8.703 1 95.44 237 SER B C 1
ATOM 4107 O O . SER B 1 237 ? -7.844 -17.797 9.086 1 95.44 237 SER B O 1
ATOM 4109 N N . TRP B 1 238 ? -5.879 -18.625 8.438 1 95.06 238 TRP B N 1
ATOM 4110 C CA . TRP B 1 238 ? -5.238 -17.312 8.477 1 95.06 238 TRP B CA 1
ATOM 4111 C C . TRP B 1 238 ? -5.91 -16.344 7.504 1 95.06 238 TRP B C 1
ATOM 4113 O O . TRP B 1 238 ? -6.234 -15.219 7.871 1 95.06 238 TRP B O 1
ATOM 4123 N N . LEU B 1 239 ? -6.094 -16.781 6.273 1 97.06 239 LEU B N 1
ATOM 4124 C CA . LEU B 1 239 ? -6.699 -15.953 5.242 1 97.06 239 LEU B CA 1
ATOM 4125 C C . LEU B 1 239 ? -8.141 -15.609 5.598 1 97.06 239 LEU B C 1
ATOM 4127 O O . LEU B 1 239 ? -8.586 -14.477 5.387 1 97.06 239 LEU B O 1
ATOM 4131 N N . GLU B 1 240 ? -8.883 -16.547 6.141 1 96.88 240 GLU B N 1
ATOM 4132 C CA . GLU B 1 240 ? -10.266 -16.312 6.551 1 96.88 240 GLU B CA 1
ATOM 4133 C C . GLU B 1 240 ? -10.344 -15.219 7.613 1 96.88 240 GLU B C 1
ATOM 4135 O O . GLU B 1 240 ? -11.234 -14.367 7.566 1 96.88 240 GLU B O 1
ATOM 4140 N N . ARG B 1 241 ? -9.43 -15.25 8.523 1 95.5 241 ARG B N 1
ATOM 4141 C CA . ARG B 1 241 ? -9.406 -14.219 9.562 1 95.5 241 ARG B CA 1
ATOM 4142 C C . ARG B 1 241 ? -9.117 -12.852 8.961 1 95.5 241 ARG B C 1
ATOM 4144 O O . ARG B 1 241 ? -9.75 -11.859 9.336 1 95.5 241 ARG B O 1
ATOM 4151 N N . LEU B 1 242 ? -8.234 -12.828 8.07 1 96.25 242 LEU B N 1
ATOM 4152 C CA . LEU B 1 242 ? -7.859 -11.578 7.414 1 96.25 242 LEU B CA 1
ATOM 4153 C C . LEU B 1 242 ? -9.023 -11.016 6.609 1 96.25 242 LEU B C 1
ATOM 4155 O O . LEU B 1 242 ? -9.18 -9.797 6.5 1 96.25 242 LEU B O 1
ATOM 4159 N N . LEU B 1 243 ? -9.859 -11.898 6.102 1 97.56 243 LEU B N 1
ATOM 4160 C CA . LEU B 1 243 ? -10.898 -11.5 5.16 1 97.56 243 LEU B CA 1
ATOM 4161 C C . LEU B 1 243 ? -12.273 -11.547 5.816 1 97.56 243 LEU B C 1
ATOM 4163 O O . LEU B 1 243 ? -13.273 -11.836 5.152 1 97.56 243 LEU B O 1
ATOM 4167 N N . SER B 1 244 ? -12.391 -11.289 7.062 1 96.19 244 SER B N 1
ATOM 4168 C CA . SER B 1 244 ? -13.609 -11.508 7.836 1 96.19 244 SER B CA 1
ATOM 4169 C C . SER B 1 244 ? -14.625 -10.398 7.59 1 96.19 244 SER B C 1
ATOM 4171 O O . SER B 1 244 ? -15.75 -10.445 8.102 1 96.19 244 SER B O 1
ATOM 4173 N N . HIS B 1 245 ? -14.328 -9.406 6.781 1 96.44 245 HIS B N 1
ATOM 4174 C CA . HIS B 1 245 ? -15.219 -8.281 6.52 1 96.44 245 HIS B CA 1
ATOM 4175 C C . HIS B 1 245 ? -16.078 -8.539 5.289 1 96.44 245 HIS B C 1
ATOM 4177 O O . HIS B 1 245 ? -15.938 -9.57 4.629 1 96.44 245 HIS B O 1
ATOM 4183 N N . ASP B 1 246 ? -17.016 -7.582 5.062 1 95.81 246 ASP B N 1
ATOM 4184 C CA . ASP B 1 246 ? -17.891 -7.641 3.902 1 95.81 246 ASP B CA 1
ATOM 4185 C C . ASP B 1 246 ? -17.094 -7.781 2.609 1 95.81 246 ASP B C 1
ATOM 4187 O O . ASP B 1 246 ? -16.047 -7.141 2.447 1 95.81 246 ASP B O 1
ATOM 4191 N N . GLU B 1 247 ? -17.625 -8.641 1.658 1 96 247 GLU B N 1
ATOM 4192 C CA . GLU B 1 247 ? -16.875 -8.953 0.441 1 96 247 GLU B CA 1
ATOM 4193 C C . GLU B 1 247 ? -16.609 -7.691 -0.379 1 96 247 GLU B C 1
ATOM 4195 O O . GLU B 1 247 ? -15.547 -7.547 -0.983 1 96 247 GLU B O 1
ATOM 4200 N N . THR B 1 248 ? -17.625 -6.781 -0.463 1 95.81 248 THR B N 1
ATOM 4201 C CA . THR B 1 248 ? -17.422 -5.562 -1.24 1 95.81 248 THR B CA 1
ATOM 4202 C C . THR B 1 248 ? -16.328 -4.691 -0.617 1 95.81 248 THR B C 1
ATOM 4204 O O . THR B 1 248 ? -15.555 -4.055 -1.329 1 95.81 248 THR B O 1
ATOM 4207 N N . VAL B 1 249 ? -16.234 -4.715 0.704 1 97.69 249 VAL B N 1
ATOM 4208 C CA . VAL B 1 249 ? -15.234 -3.953 1.435 1 97.69 249 VAL B CA 1
ATOM 4209 C C . VAL B 1 249 ? -13.852 -4.555 1.192 1 97.69 249 VAL B C 1
ATOM 4211 O O . VAL B 1 249 ? -12.906 -3.84 0.855 1 97.69 249 VAL B O 1
ATOM 4214 N N . VAL B 1 250 ? -13.758 -5.875 1.287 1 98.25 250 VAL B N 1
ATOM 4215 C CA . VAL B 1 250 ? -12.492 -6.578 1.099 1 98.25 250 VAL B CA 1
ATOM 4216 C C . VAL B 1 250 ? -11.969 -6.332 -0.315 1 98.25 250 VAL B C 1
ATOM 4218 O O . VAL B 1 250 ? -10.797 -6.008 -0.503 1 98.25 250 VAL B O 1
ATOM 4221 N N . ARG B 1 251 ? -12.82 -6.426 -1.265 1 97.38 251 ARG B N 1
ATOM 4222 C CA . ARG B 1 251 ? -12.445 -6.258 -2.666 1 97.38 251 ARG B CA 1
ATOM 4223 C C . ARG B 1 251 ? -12.055 -4.816 -2.961 1 97.38 251 ARG B C 1
ATOM 4225 O O . ARG B 1 251 ? -11.133 -4.566 -3.742 1 97.38 251 ARG B O 1
ATOM 4232 N N . SER B 1 252 ? -12.734 -3.871 -2.357 1 97.25 252 SER B N 1
ATOM 4233 C CA . SER B 1 252 ? -12.391 -2.463 -2.52 1 97.25 252 SER B CA 1
ATOM 4234 C C . SER B 1 252 ? -11.008 -2.162 -1.948 1 97.25 252 SER B C 1
ATOM 4236 O O . SER B 1 252 ? -10.203 -1.47 -2.578 1 97.25 252 SER B O 1
ATOM 4238 N N . ILE B 1 253 ? -10.719 -2.666 -0.783 1 98.25 253 ILE B N 1
ATOM 4239 C CA . ILE B 1 253 ? -9.414 -2.473 -0.156 1 98.25 253 ILE B CA 1
ATOM 4240 C C . ILE B 1 253 ? -8.328 -3.1 -1.023 1 98.25 253 ILE B C 1
ATOM 4242 O O . ILE B 1 253 ? -7.277 -2.49 -1.25 1 98.25 253 ILE B O 1
ATOM 4246 N N . LYS B 1 254 ? -8.578 -4.312 -1.546 1 97.94 254 LYS B N 1
ATOM 4247 C CA . LYS B 1 254 ? -7.645 -4.969 -2.457 1 97.94 254 LYS B CA 1
ATOM 4248 C C . LYS B 1 254 ? -7.355 -4.094 -3.674 1 97.94 254 LYS B C 1
ATOM 4250 O O . LYS B 1 254 ? -6.199 -3.926 -4.062 1 97.94 254 LYS B O 1
ATOM 4255 N N . ASN B 1 255 ? -8.375 -3.557 -4.25 1 96.19 255 ASN B N 1
ATOM 4256 C CA . ASN B 1 255 ? -8.188 -2.725 -5.434 1 96.19 255 ASN B CA 1
ATOM 4257 C C . ASN B 1 255 ? -7.395 -1.459 -5.113 1 96.19 255 ASN B C 1
ATOM 4259 O O . ASN B 1 255 ? -6.52 -1.059 -5.883 1 96.19 255 ASN B O 1
ATOM 4263 N N . VAL B 1 256 ? -7.699 -0.837 -3.977 1 96.81 256 VAL B N 1
ATOM 4264 C CA . VAL B 1 256 ? -6.988 0.367 -3.559 1 96.81 256 VAL B CA 1
ATOM 4265 C C . VAL B 1 256 ? -5.496 0.067 -3.432 1 96.81 256 VAL B C 1
ATOM 4267 O O . VAL B 1 256 ? -4.66 0.801 -3.965 1 96.81 256 VAL B O 1
ATOM 4270 N N . VAL B 1 257 ? -5.191 -1.021 -2.836 1 96.88 257 VAL B N 1
ATOM 4271 C CA . VAL B 1 257 ? -3.801 -1.389 -2.598 1 96.88 257 VAL B CA 1
ATOM 4272 C C . VAL B 1 257 ? -3.133 -1.761 -3.918 1 96.88 257 VAL B C 1
ATOM 4274 O O . VAL B 1 257 ? -1.994 -1.363 -4.18 1 96.88 257 VAL B O 1
ATOM 4277 N N . THR B 1 258 ? -3.836 -2.467 -4.734 1 95.06 258 THR B N 1
ATOM 4278 C CA . THR B 1 258 ? -3.281 -2.92 -6.004 1 95.06 258 THR B CA 1
ATOM 4279 C C . THR B 1 258 ? -2.924 -1.732 -6.891 1 95.06 258 THR B C 1
ATOM 4281 O O . THR B 1 258 ? -1.807 -1.652 -7.41 1 95.06 258 THR B O 1
ATOM 4284 N N . VAL B 1 259 ? -3.744 -0.773 -7.008 1 92.94 259 VAL B N 1
ATOM 4285 C CA . VAL B 1 259 ? -3.541 0.315 -7.961 1 92.94 259 VAL B CA 1
ATOM 4286 C C . VAL B 1 259 ? -2.484 1.279 -7.422 1 92.94 259 VAL B C 1
ATOM 4288 O O . VAL B 1 259 ? -1.797 1.949 -8.195 1 92.94 259 VAL B O 1
ATOM 4291 N N . ALA B 1 260 ? -2.375 1.327 -6.156 1 93.38 260 ALA B N 1
ATOM 4292 C CA . ALA B 1 260 ? -1.4 2.225 -5.543 1 93.38 260 ALA B CA 1
ATOM 4293 C C . ALA B 1 260 ? 0.024 1.838 -5.93 1 93.38 260 ALA B C 1
ATOM 4295 O O . ALA B 1 260 ? 0.946 2.65 -5.82 1 93.38 260 ALA B O 1
ATOM 4296 N N . GLU B 1 261 ? 0.244 0.649 -6.379 1 87.62 261 GLU B N 1
ATOM 4297 C CA . GLU B 1 261 ? 1.556 0.182 -6.82 1 87.62 261 GLU B CA 1
ATOM 4298 C C . GLU B 1 261 ? 1.839 0.614 -8.258 1 87.62 261 GLU B C 1
ATOM 4300 O O . GLU B 1 261 ? 2.998 0.76 -8.648 1 87.62 261 GLU B O 1
ATOM 4305 N N . TYR B 1 262 ? 0.768 0.84 -9 1 85.44 262 TYR B N 1
ATOM 4306 C CA . TYR B 1 262 ? 0.959 0.962 -10.445 1 85.44 262 TYR B CA 1
ATOM 4307 C C . TYR B 1 262 ? 0.714 2.393 -10.906 1 85.44 262 TYR B C 1
ATOM 4309 O O . TYR B 1 262 ? 1.319 2.85 -11.883 1 85.44 262 TYR B O 1
ATOM 4317 N N . LEU B 1 263 ? -0.1 3.072 -10.211 1 87.56 263 LEU B N 1
ATOM 4318 C CA . LEU B 1 263 ? -0.526 4.383 -10.688 1 87.56 263 LEU B CA 1
ATOM 4319 C C . LEU B 1 263 ? 0.254 5.496 -9.992 1 87.56 263 LEU B C 1
ATOM 4321 O O . LEU B 1 263 ? 0.68 5.336 -8.844 1 87.56 263 LEU B O 1
ATOM 4325 N N . PRO B 1 264 ? 0.387 6.562 -10.789 1 85.38 264 PRO B N 1
ATOM 4326 C CA . PRO B 1 264 ? 0.844 7.758 -10.078 1 85.38 264 PRO B CA 1
ATOM 4327 C C . PRO B 1 264 ? -0.045 8.117 -8.891 1 85.38 264 PRO B C 1
ATOM 4329 O O . PRO B 1 264 ? -1.236 7.797 -8.891 1 85.38 264 PRO B O 1
ATOM 4332 N N . PRO B 1 265 ? 0.493 8.773 -7.938 1 86.19 265 PRO B N 1
ATOM 4333 C CA . PRO B 1 265 ? -0.205 9.008 -6.668 1 86.19 265 PRO B CA 1
ATOM 4334 C C . PRO B 1 265 ? -1.571 9.656 -6.859 1 86.19 265 PRO B C 1
ATOM 4336 O O . PRO B 1 265 ? -2.559 9.227 -6.262 1 86.19 265 PRO B O 1
ATOM 4339 N N . LEU B 1 266 ? -1.696 10.656 -7.668 1 86.69 266 LEU B N 1
ATOM 4340 C CA . LEU B 1 266 ? -2.955 11.383 -7.812 1 86.69 266 LEU B CA 1
ATOM 4341 C C . LEU B 1 266 ? -4.012 10.508 -8.477 1 86.69 266 LEU B C 1
ATOM 4343 O O . LEU B 1 266 ? -5.195 10.602 -8.141 1 86.69 266 LEU B O 1
ATOM 4347 N N . GLU B 1 267 ? -3.619 9.656 -9.445 1 90.5 267 GLU B N 1
ATOM 4348 C CA . GLU B 1 267 ? -4.547 8.703 -10.055 1 90.5 267 GLU B CA 1
ATOM 4349 C C . GLU B 1 267 ? -4.969 7.629 -9.062 1 90.5 267 GLU B C 1
ATOM 4351 O O . GLU B 1 267 ? -6.125 7.199 -9.055 1 90.5 267 GLU B O 1
ATOM 4356 N N . SER B 1 268 ? -4.039 7.215 -8.258 1 94.19 268 SER B N 1
ATOM 4357 C CA . SER B 1 268 ? -4.34 6.25 -7.203 1 94.19 268 SER B CA 1
ATOM 4358 C C . SER B 1 268 ? -5.363 6.805 -6.219 1 94.19 268 SER B C 1
ATOM 4360 O O . SER B 1 268 ? -6.285 6.102 -5.805 1 94.19 268 SER B O 1
ATOM 4362 N N . LEU B 1 269 ? -5.246 8.07 -5.859 1 94.62 269 LEU B N 1
ATOM 4363 C CA . LEU B 1 269 ? -6.184 8.727 -4.957 1 94.62 269 LEU B CA 1
ATOM 4364 C C . LEU B 1 269 ? -7.586 8.766 -5.555 1 94.62 269 LEU B C 1
ATOM 4366 O O . LEU B 1 269 ? -8.578 8.594 -4.84 1 94.62 269 LEU B O 1
ATOM 4370 N N . GLN B 1 270 ? -7.66 9 -6.812 1 93.81 270 GLN B N 1
ATOM 4371 C CA . GLN B 1 270 ? -8.953 9.008 -7.48 1 93.81 270 GLN B CA 1
ATOM 4372 C C . GLN B 1 270 ? -9.625 7.637 -7.402 1 93.81 270 GLN B C 1
ATOM 4374 O O . GLN B 1 270 ? -10.828 7.543 -7.16 1 93.81 270 GLN B O 1
ATOM 4379 N N . VAL B 1 271 ? -8.875 6.59 -7.605 1 94.75 271 VAL B N 1
ATOM 4380 C CA . VAL B 1 271 ? -9.422 5.242 -7.496 1 94.75 271 VAL B CA 1
ATOM 4381 C C . VAL B 1 271 ? -9.891 4.988 -6.066 1 94.75 271 VAL B C 1
ATOM 4383 O O . VAL B 1 271 ? -10.977 4.449 -5.852 1 94.75 271 VAL B O 1
ATOM 4386 N N . GLU B 1 272 ? -9.062 5.379 -5.137 1 97.06 272 GLU B N 1
ATOM 4387 C CA . GLU B 1 272 ? -9.422 5.215 -3.73 1 97.06 272 GLU B CA 1
ATOM 4388 C C . GLU B 1 272 ? -10.742 5.898 -3.412 1 97.06 272 GLU B C 1
ATOM 4390 O O . GLU B 1 272 ? -11.602 5.324 -2.74 1 97.06 272 GLU B O 1
ATOM 4395 N N . ARG B 1 273 ? -10.953 7.078 -3.908 1 95.62 273 ARG B N 1
ATOM 4396 C CA . ARG B 1 273 ? -12.203 7.801 -3.723 1 95.62 273 ARG B CA 1
ATOM 4397 C C . ARG B 1 273 ? -13.367 7.062 -4.379 1 95.62 273 ARG B C 1
ATOM 4399 O O . ARG B 1 273 ? -14.43 6.922 -3.781 1 95.62 273 ARG B O 1
ATOM 4406 N N . SER B 1 274 ? -13.172 6.578 -5.57 1 95.75 274 SER B N 1
ATOM 4407 C CA . SER B 1 274 ? -14.219 5.871 -6.309 1 95.75 274 SER B CA 1
ATOM 4408 C C . SER B 1 274 ? -14.609 4.578 -5.609 1 95.75 274 SER B C 1
ATOM 4410 O O . SER B 1 274 ? -15.758 4.129 -5.723 1 95.75 274 SER B O 1
ATOM 4412 N N . GLU B 1 275 ? -13.664 3.979 -4.914 1 95.88 275 GLU B N 1
ATOM 4413 C CA . GLU B 1 275 ? -13.953 2.773 -4.141 1 95.88 275 GLU B CA 1
ATOM 4414 C C . GLU B 1 275 ? -14.719 3.107 -2.865 1 95.88 275 GLU B C 1
ATOM 4416 O O . GLU B 1 275 ? -15.633 2.379 -2.477 1 95.88 275 GLU B O 1
ATOM 4421 N N . PHE B 1 276 ? -14.359 4.164 -2.199 1 97.38 276 PHE B N 1
ATOM 4422 C CA . PHE B 1 276 ? -14.914 4.555 -0.91 1 97.38 276 PHE B CA 1
ATOM 4423 C C . PHE B 1 276 ? -16.375 4.988 -1.059 1 97.38 276 PHE B C 1
ATOM 4425 O O . PHE B 1 276 ? -17.234 4.559 -0.292 1 97.38 276 PHE B O 1
ATOM 4432 N N . ALA B 1 277 ? -16.641 5.801 -2.021 1 94.56 277 ALA B N 1
ATOM 4433 C CA . ALA B 1 277 ? -17.906 6.543 -2.1 1 94.56 277 ALA B CA 1
ATOM 4434 C C . ALA B 1 277 ? -19.094 5.598 -2.107 1 94.56 277 ALA B C 1
ATOM 4436 O O . ALA B 1 277 ? -20.031 5.762 -1.318 1 94.56 277 ALA B O 1
ATOM 4437 N N . PRO B 1 278 ? -19.094 4.547 -2.896 1 94.81 278 PRO B N 1
ATOM 4438 C CA . PRO B 1 278 ? -20.25 3.658 -2.912 1 94.81 278 PRO B CA 1
ATOM 4439 C C . PRO B 1 278 ? -20.391 2.852 -1.624 1 94.81 278 PRO B C 1
ATOM 4441 O O . PRO B 1 278 ? -21.484 2.344 -1.326 1 94.81 278 PRO B O 1
ATOM 4444 N N . LEU B 1 279 ? -19.328 2.68 -0.893 1 96.44 279 LEU B N 1
ATOM 4445 C CA . LEU B 1 279 ? -19.375 1.932 0.359 1 96.44 279 LEU B CA 1
ATOM 4446 C C . LEU B 1 279 ? -19.969 2.781 1.477 1 96.44 279 LEU B C 1
ATOM 4448 O O . LEU B 1 279 ? -20.594 2.252 2.406 1 96.44 279 LEU B O 1
ATOM 4452 N N . TRP B 1 280 ? -19.719 4.059 1.392 1 95.38 280 TRP B N 1
ATOM 4453 C CA . TRP B 1 280 ? -20.203 4.996 2.395 1 95.38 280 TRP B CA 1
ATOM 4454 C C . TRP B 1 280 ? -21.719 5.109 2.332 1 95.38 280 TRP B C 1
ATOM 4456 O O . TRP B 1 280 ? -22.281 5.469 1.293 1 95.38 280 TRP B O 1
ATOM 4466 N N . GLY B 1 281 ? -22.359 4.754 3.373 1 93.19 281 GLY B N 1
ATOM 4467 C CA . GLY B 1 281 ? -23.828 4.727 3.396 1 93.19 281 GLY B CA 1
ATOM 4468 C C . GLY B 1 281 ? -24.406 3.438 2.848 1 93.19 281 GLY B C 1
ATOM 4469 O O . GLY B 1 281 ? -25.625 3.293 2.752 1 93.19 281 GLY B O 1
ATOM 4470 N N . GLY B 1 282 ? -23.547 2.529 2.432 1 93.5 282 GLY B N 1
ATOM 4471 C CA . GLY B 1 282 ? -24 1.235 1.945 1 93.5 282 GLY B CA 1
ATOM 4472 C C . GLY B 1 282 ? -24.422 0.295 3.059 1 93.5 282 GLY B C 1
ATOM 4473 O O . GLY B 1 282 ? -24.391 0.666 4.234 1 93.5 282 GLY B O 1
ATOM 4474 N N . LYS B 1 283 ? -24.797 -0.895 2.68 1 93.44 283 LYS B N 1
ATOM 4475 C CA . LYS B 1 283 ? -25.375 -1.877 3.594 1 93.44 283 LYS B CA 1
ATOM 4476 C C . LYS B 1 283 ? -24.422 -2.199 4.73 1 93.44 283 LYS B C 1
ATOM 4478 O O . LYS B 1 283 ? -24.797 -2.15 5.902 1 93.44 283 LYS B O 1
ATOM 4483 N N . ALA B 1 284 ? -23.188 -2.553 4.375 1 94.69 284 ALA B N 1
ATOM 4484 C CA . ALA B 1 284 ? -22.203 -2.918 5.387 1 94.69 284 ALA B CA 1
ATOM 4485 C C . ALA B 1 284 ? -21.906 -1.745 6.32 1 94.69 284 ALA B C 1
ATOM 4487 O O . ALA B 1 284 ? -21.75 -1.93 7.527 1 94.69 284 ALA B O 1
ATOM 4488 N N . ASN B 1 285 ? -21.781 -0.574 5.758 1 94.94 285 ASN B N 1
ATOM 4489 C CA . ASN B 1 285 ? -21.531 0.622 6.555 1 94.94 285 ASN B CA 1
ATOM 4490 C C . ASN B 1 285 ? -22.688 0.929 7.496 1 94.94 285 ASN B C 1
ATOM 4492 O O . ASN B 1 285 ? -22.484 1.205 8.68 1 94.94 285 ASN B O 1
ATOM 4496 N N . LYS B 1 286 ? -23.859 0.864 6.992 1 93.06 286 LYS B N 1
ATOM 4497 C CA . LYS B 1 286 ? -25.047 1.111 7.816 1 93.06 286 LYS B CA 1
ATOM 4498 C C . LYS B 1 286 ? -25.141 0.095 8.953 1 93.06 286 LYS B C 1
ATOM 4500 O O . LYS B 1 286 ? -25.484 0.45 10.078 1 93.06 286 LYS B O 1
ATOM 4505 N N . ALA B 1 287 ? -24.875 -1.161 8.656 1 93 287 ALA B N 1
ATOM 4506 C CA . ALA B 1 287 ? -24.875 -2.199 9.68 1 93 287 ALA B CA 1
ATOM 4507 C C . ALA B 1 287 ? -23.859 -1.897 10.781 1 93 28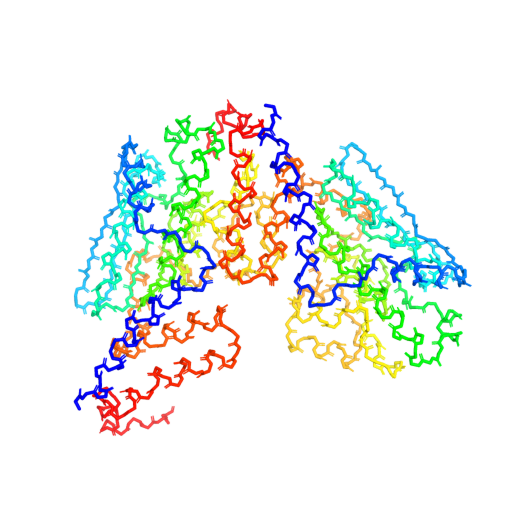7 ALA B C 1
ATOM 4509 O O . ALA B 1 287 ? -24.141 -2.076 11.961 1 93 287 ALA B O 1
ATOM 4510 N N . ALA B 1 288 ? -22.719 -1.443 10.367 1 90.75 288 ALA B N 1
ATOM 4511 C CA . ALA B 1 288 ? -21.672 -1.106 11.328 1 90.75 288 ALA B CA 1
ATOM 4512 C C . ALA B 1 288 ? -22.078 0.078 12.195 1 90.75 288 ALA B C 1
ATOM 4514 O O . ALA B 1 288 ? -21.828 0.088 13.406 1 90.75 288 ALA B O 1
ATOM 4515 N N . LEU B 1 289 ? -22.672 1.079 11.602 1 87.62 289 LEU B N 1
ATOM 4516 C CA . LEU B 1 289 ? -23.078 2.283 12.312 1 87.62 289 LEU B CA 1
ATOM 4517 C C . LEU B 1 289 ? -24.172 1.966 13.328 1 87.62 289 LEU B C 1
ATOM 4519 O O . LEU B 1 289 ? -24.281 2.623 14.367 1 87.62 289 LEU B O 1
ATOM 4523 N N . GLN B 1 290 ? -24.984 1.013 12.984 1 87.06 290 GLN B N 1
ATOM 4524 C CA . GLN B 1 290 ? -26.078 0.623 13.875 1 87.06 290 GLN B CA 1
ATOM 4525 C C . GLN B 1 290 ? -25.547 -0.136 15.086 1 87.06 290 GLN B C 1
ATOM 4527 O O . GLN B 1 290 ? -26.188 -0.156 16.141 1 87.06 290 GLN B O 1
ATOM 4532 N N . GLN B 1 291 ? -24.547 -0.911 14.781 1 79.12 291 GLN B N 1
ATOM 4533 C CA . GLN B 1 291 ? -23.984 -1.653 15.906 1 79.12 291 GLN B CA 1
ATOM 4534 C C . GLN B 1 291 ? -23.344 -0.712 16.922 1 79.12 291 GLN B C 1
ATOM 4536 O O . GLN B 1 291 ? -23.031 -1.116 18.047 1 79.12 291 GLN B O 1
ATOM 4541 N N . ASN B 1 292 ? -23.75 0.407 17.156 1 60 292 ASN B N 1
ATOM 4542 C CA . ASN B 1 292 ? -23.172 1.37 18.094 1 60 292 ASN B CA 1
ATOM 4543 C C . ASN B 1 292 ? -21.719 1.05 18.406 1 60 292 ASN B C 1
ATOM 4545 O O . ASN B 1 292 ? -21.391 0.636 19.516 1 60 292 ASN B O 1
ATOM 4549 N N . ILE B 1 293 ? -20.938 0.642 17.438 1 51.22 293 ILE B N 1
ATOM 4550 C CA . ILE B 1 293 ? -19.562 0.229 17.703 1 51.22 293 ILE B CA 1
ATOM 4551 C C . ILE B 1 293 ? -18.844 1.313 18.5 1 51.22 293 ILE B C 1
ATOM 4553 O O . ILE B 1 293 ? -18.609 2.414 17.984 1 51.22 293 ILE B O 1
ATOM 4557 N N . LYS B 1 294 ? -19.281 1.564 19.656 1 43.81 294 LYS B N 1
ATOM 4558 C CA . LYS B 1 294 ? -18.359 2.277 20.531 1 43.81 294 LYS B CA 1
ATOM 4559 C C . LYS B 1 294 ? -16.922 1.88 20.266 1 43.81 294 LYS B C 1
ATOM 4561 O O . LYS B 1 294 ? -16.609 0.696 20.109 1 43.81 294 LYS B O 1
ATOM 4566 N N . HIS B 1 295 ? -16.125 2.635 19.438 1 41.41 295 HIS B N 1
ATOM 4567 C CA . HIS B 1 295 ? -14.688 2.365 19.484 1 41.41 295 HIS B CA 1
ATOM 4568 C C . HIS B 1 295 ? -14.266 1.839 20.859 1 41.41 295 HIS B C 1
ATOM 4570 O O . HIS B 1 295 ? -14.227 2.594 21.828 1 41.41 295 HIS B O 1
ATOM 4576 N N . LYS B 1 296 ? -14.875 0.799 21.312 1 35.09 296 LYS B N 1
ATOM 4577 C CA . LYS B 1 296 ? -14.336 0.215 22.531 1 35.09 296 LYS B CA 1
ATOM 4578 C C . LYS B 1 296 ? -12.875 -0.191 22.359 1 35.09 296 LYS B C 1
ATOM 4580 O O . LYS B 1 296 ? -12.492 -0.679 21.297 1 35.09 296 LYS B O 1
#

Nearest PDB structures (foldseek):
  5z7r-assembly1_A  TM=9.245E-01  e=1.532E-21  Clostridium acetobutylicum ATCC 824
  6lvp-assembly1_C  TM=9.039E-01  e=3.095E-20  Hymenobacter sp. PAMC 26628
  2zqq-assembly1_A  TM=9.319E-01  e=2.627E-19  Homo sapiens
  3kqf-assembly1_B  TM=9.079E-01  e=3.154E-18  Bacillus anthracis
  6p5u-assembly1_A  TM=8.397E-01  e=9.732E-15  uncultured organism

Foldseek 3Di:
DVVVVVLVVVVVVVVVVVCVVPPDRDDPVLLVVLLVVQLVWDAFAWDKDADLVLLEIEIEQGHVVQLSADGSNRLSRLQVRLVVLLPSLQHAAYEYAYPDQHGYAYHDVVRCVVQVDDVSLLSVLVSLLVSLQSLLLRLHQYEYEGGAEQEARRLLSRLSGPAYEYEQRYWYFNCQVVVVHFRRNCSLVSVCVQQNDVVSVCRNNVRDTQGPVNCVVRRNHDHYDDPPDDRVVRVSVVVSVVRVARRLVSSLVSNLVSVCVPDDPVVSVVSNVSSVVVVVVDDRNVVCVVVVPPPD/DVVVVVLVVVVVVVVVCVLVVPVDRDDPVNLVVLLVVQLVWDAFAWDKDADLVLLEIEIEQGHVVQLSADGSNRLSRLQVNLVVLLVSLQHAAYEYAYPDQHGYAYHDPVRCVVQVDDVSLLSVLVSLLVSLQSLQLRLYQYEYEGGAEQEARRLLSRLSGPAYEYEQRYWYFNCQVVVVHFRRNCSLVSVCVQQNDVVSVVRNNVRDTQGPVNCVVRRNHDYYDDPPDDRVVRVSVVVSVVRVARRLVSSLVSNLVSVCVPDDPVVSVVSNCSSVVVVVVDDRNVVVVVVVPPVD

Secondary structure (DSSP, 8-state):
--HHHHHHHHHHHHHHHTTTTSSSPPPHHHHHHHHHHHHTS---EEEEEEETTTTEEEEEEE-GGGTT-B-HHHHHHHHHHHHHHHT-TT--EEEEEESSS-SB-SB-HHHHHHT-SHHHHHHHHHHHHHHHHHHHTSSSEEEEEE-SEEETHHHHHHTTSSEEEE-TT-EEE--GGGGT----SSHHHHHHHHH-HHHHHHHHHH---EEHHHHHHHTS-SEEPPTTS-HHHHHHHHHHHHT-S-HHHHHHHHHHHHHHTTS-HHHHHHHHHHHHTTTTTSHHHHHHHHTT----/--SHHHHHHHHHHHHHHGGGGSSSPPPHHHHHHHHHHHHTS---EEEEEEETTTTEEEEEEE-GGGTT-B-HHHHHHHHHHHHHHHT-TT--EEEEEESSS-SB-SB-HHHHHHT-SHHHHHHHHHHHHHHHHHHHTSSSEEEEEE-SEEETHHHHHHTTSSEEEE-TT-EEE--TGGGT----SSHHHHHHHHH-HHHHHHHHHH---EEHHHHHHHTS-SEEPPTTS-HHHHHHHHHHHHT-S-HHHHHHHHHHHHHHHHS-HHHHHHHHHHHHHHHTTSHHHHHHHHTT----